Protein AF-0000000078345378 (afdb_homodimer)

Nearest PDB structures (foldseek):
  2on5-assembly4_E  TM=9.071E-01  e=6.900E-12  Necator americanus
  4oft-assembly1_B  TM=9.016E-01  e=2.283E-11  Necator americanus
  3w8s-assembly1_A-2  TM=8.399E-01  e=2.522E-11  Necator americanus
  2ws2-assembly1_B  TM=8.113E-01  e=2.066E-11  Haemonchus contortus
  5b7c-assembly1_A-2  TM=8.376E-01  e=6.835E-11  Octopus vulgaris

Foldseek 3Di:
DPPDQWEKEKEEALDCALRPLLVLLCLLLVHDYHYHHDDPVCLVVCQVVAPNSDDIWMDTNNHDIGDDSLVSNQVSQVSSVQADPPDVVLNVLLVVLVVLLVVLRVQLVVLVPVPDPVVSLVSVLCCLPPVVVVSLVVQLVSQVVAPPPQESHYDDHHSSLSSLLSSLCCLLVCVGHNGDNCSNVVSPNSVSSNVVSCPSPSNVVVCVVSPD/DPPDQWEKEKEEALDCALRPLLVLLCLLLVHDYHYHHDDPVCLVVCQVVAPNSDDIWMDTNNHDIGDDSLVSNQVSQVSSVQADPPDVVLNVLLVVLLVLLVVLRVQLVVLVPVPDPVVSLVSVLCCLPPVVVVSLVVQLVSQVVAPPPQESHYDDHHSSLSSLLSSLCCLLVCVGHNGDNCSNVVSPNSVSSNVVSCPSPSNVVVCVVSPD

Secondary structure (DSSP, 8-state):
----PPPEEEEEESSSSTTHHHHHHHHHHT---EEEEEPGGGHHHHHTTSSSS-S-EEEETTTEEEESHHHHHHHHHHHTT-S-TT-HHHHHHHHHHHHHHHHHHHHHHTTTT---HHHHHHHHHHIIIIIHHHHHHHHHHHHHHHB-SSSSSBTS--HHHHHHHHHHHHHHHT-STTS-TTGGGG-HHHHHHHHHHHTSHHHHHHHHHT--/----PPPEEEEEESSSSTTHHHHHHHHHTT---EEEEEPGGGHHHHHTTSSSS-S-EEEETTTEEEESHHHHHHHHHHHTT-S-TT-HHHHHHHHHHHHHHHHHHHHHHTTTT---HHHHHHHHHHIIIIIHHHHHHHHHHHHHHHB-SSSSSBTS--HHHHHHHHHHHHHHHT-STTS-TTGGGG-HHHHHHHHHHHTSHHHHHHHHHT--

pLDDT: mean 94.31, std 8.01, range [31.19, 98.88]

InterPro domains:
  IPR004045 Glutathione S-transferase, N-terminal [PF02798] (9-76)
  IPR004045 Glutathione S-transferase, N-terminal [PS50404] (6-84)
  IPR004046 Glutathione S-transferase, C-terminal [PF14497] (103-208)
  IPR010987 Glutathione S-transferase, C-terminal-like [PS50405] (87-212)
  IPR036249 Thioredoxin-like superfamily [SSF52833] (6-77)
  IPR036282 Glutathione S-transferase, C-terminal domain superfamily [SSF47616] (87-209)
  IPR040079 Glutathione transferase family [SFLDS00019] (6-210)
  IPR050213 Glutathione S-transferase superfamily [PTHR11571] (6-209)

Structure (mmCIF, N/CA/C/O backbone):
data_AF-0000000078345378-model_v1
#
loop_
_entity.id
_entity.type
_entity.pdbx_description
1 polymer 'Glutathione S-transferase'
#
loop_
_atom_site.group_PDB
_atom_site.id
_atom_site.type_symbol
_atom_site.label_atom_id
_atom_site.label_alt_id
_atom_site.label_comp_id
_atom_site.label_asym_id
_atom_site.label_entity_id
_atom_site.label_seq_id
_atom_site.pdbx_PDB_ins_code
_atom_site.Cartn_x
_atom_site.Cartn_y
_atom_site.Cartn_z
_atom_site.occupancy
_atom_site.B_iso_or_equiv
_atom_site.auth_seq_id
_atom_site.auth_comp_id
_atom_site.auth_asym_id
_atom_site.auth_atom_id
_atom_site.pdbx_PDB_model_num
ATOM 1 N N . MET A 1 1 ? -31.672 -3.627 -12.039 1 31.92 1 MET A N 1
ATOM 2 C CA . MET A 1 1 ? -30.734 -3.971 -13.102 1 31.92 1 MET A CA 1
ATOM 3 C C . MET A 1 1 ? -29.391 -4.41 -12.531 1 31.92 1 MET A C 1
ATOM 5 O O . MET A 1 1 ? -28.906 -3.828 -11.562 1 31.92 1 MET A O 1
ATOM 9 N N . SER A 1 2 ? -28.922 -5.602 -12.422 1 40.28 2 SER A N 1
ATOM 10 C CA . SER A 1 2 ? -27.719 -6.164 -11.828 1 40.28 2 SER A CA 1
ATOM 11 C C . SER A 1 2 ? -26.516 -5.266 -12.062 1 40.28 2 SER A C 1
ATOM 13 O O . SER A 1 2 ? -26.234 -4.879 -13.203 1 40.28 2 SER A O 1
ATOM 15 N N . PRO A 1 3 ? -26.062 -4.469 -11.148 1 55.84 3 PRO A N 1
ATOM 16 C CA . PRO A 1 3 ? -25.125 -3.418 -11.57 1 55.84 3 PRO A CA 1
ATOM 17 C C . PRO A 1 3 ? -24.125 -3.904 -12.609 1 55.84 3 PRO A C 1
ATOM 19 O O . PRO A 1 3 ? -23.609 -5.023 -12.5 1 55.84 3 PRO A O 1
ATOM 22 N N . THR A 1 4 ? -24.281 -3.639 -13.961 1 76.19 4 THR A N 1
ATOM 23 C CA . THR A 1 4 ? -23.469 -4.02 -15.117 1 76.19 4 THR A CA 1
ATOM 24 C C . THR A 1 4 ? -21.984 -3.883 -14.812 1 76.19 4 THR A C 1
ATOM 26 O O . THR A 1 4 ? -21.562 -2.914 -14.18 1 76.19 4 THR A O 1
ATOM 29 N N . LEU A 1 5 ? -21.234 -5.035 -14.859 1 89.44 5 LEU A N 1
ATOM 30 C CA . LEU A 1 5 ? -19.781 -5.059 -14.695 1 89.44 5 LEU A CA 1
ATOM 31 C C . LEU A 1 5 ? -19.125 -3.998 -15.578 1 89.44 5 LEU A C 1
ATOM 33 O O . LEU A 1 5 ? -19.547 -3.783 -16.719 1 89.44 5 LEU A O 1
ATOM 37 N N . PRO A 1 6 ? -18.234 -3.273 -15.031 1 96 6 PRO A N 1
ATOM 38 C CA . PRO A 1 6 ? -17.516 -2.275 -15.828 1 96 6 PRO A CA 1
ATOM 39 C C . PRO A 1 6 ? -16.656 -2.904 -16.922 1 96 6 PRO A C 1
ATOM 41 O O . PRO A 1 6 ? -16.281 -4.078 -16.812 1 96 6 PRO A O 1
ATOM 44 N N . THR A 1 7 ? -16.438 -2.162 -17.969 1 97.69 7 THR A N 1
ATOM 45 C CA . THR A 1 7 ? -15.406 -2.553 -18.922 1 97.69 7 THR A CA 1
ATOM 46 C C . THR A 1 7 ? -14.016 -2.236 -18.391 1 97.69 7 THR A C 1
ATOM 48 O O . THR A 1 7 ? -13.766 -1.132 -17.891 1 97.69 7 THR A O 1
ATOM 51 N N . LEU A 1 8 ? -13.141 -3.24 -18.516 1 98.62 8 LEU A N 1
ATOM 52 C CA . LEU A 1 8 ? -11.82 -3.1 -17.906 1 98.62 8 LEU A CA 1
ATOM 53 C C . LEU A 1 8 ? -10.727 -3.316 -18.953 1 98.62 8 LEU A C 1
ATOM 55 O O . LEU A 1 8 ? -10.828 -4.211 -19.797 1 98.62 8 LEU A O 1
ATOM 59 N N . LYS A 1 9 ? -9.703 -2.459 -18.875 1 98.69 9 LYS A N 1
ATOM 60 C CA . LYS A 1 9 ? -8.461 -2.637 -19.641 1 98.69 9 LYS A CA 1
ATOM 61 C C . LYS A 1 9 ? -7.242 -2.471 -18.734 1 98.69 9 LYS A C 1
ATOM 63 O O . LYS A 1 9 ? -7.02 -1.396 -18.172 1 98.69 9 LYS A O 1
ATOM 68 N N . LEU A 1 10 ? -6.516 -3.553 -18.547 1 98.56 10 LEU A N 1
ATOM 69 C CA . LEU A 1 10 ? -5.285 -3.52 -17.766 1 98.56 10 LEU A CA 1
ATOM 70 C C . LEU A 1 10 ? -4.07 -3.35 -18.672 1 98.56 10 LEU A C 1
ATOM 72 O O . LEU A 1 10 ? -3.828 -4.176 -19.562 1 98.56 10 LEU A O 1
ATOM 76 N N . THR A 1 11 ? -3.352 -2.262 -18.484 1 98.12 11 THR A N 1
ATOM 77 C CA . THR A 1 11 ? -2.158 -1.958 -19.266 1 98.12 11 THR A CA 1
ATOM 78 C C . THR A 1 11 ? -0.895 -2.219 -18.453 1 98.12 11 THR A C 1
ATOM 80 O O . THR A 1 11 ? -0.689 -1.604 -17.406 1 98.12 11 THR A O 1
ATOM 83 N N . TYR A 1 12 ? -0.095 -3.121 -18.938 1 96.94 12 TYR A N 1
ATOM 84 C CA . TYR A 1 12 ? 1.149 -3.492 -18.281 1 96.94 12 TYR A CA 1
ATOM 85 C C . TYR A 1 12 ? 2.104 -4.172 -19.25 1 96.94 12 TYR A C 1
ATOM 87 O O . TYR A 1 12 ? 1.752 -4.418 -20.406 1 96.94 12 TYR A O 1
ATOM 95 N N . PHE A 1 13 ? 3.361 -4.387 -18.766 1 93.75 13 PHE A N 1
ATOM 96 C CA . PHE A 1 13 ? 4.344 -5.098 -19.578 1 93.75 13 PHE A CA 1
ATOM 97 C C . PHE A 1 13 ? 3.971 -6.57 -19.703 1 93.75 13 PHE A C 1
ATOM 99 O O . PHE A 1 13 ? 3.135 -7.074 -18.953 1 93.75 13 PHE A O 1
ATOM 106 N N . ASN A 1 14 ? 4.625 -7.191 -20.656 1 91.75 14 ASN A N 1
ATOM 107 C CA . ASN A 1 14 ? 4.438 -8.625 -20.844 1 91.75 14 ASN A CA 1
ATOM 108 C C . ASN A 1 14 ? 5.305 -9.43 -19.875 1 91.75 14 ASN A C 1
ATOM 110 O O . ASN A 1 14 ? 6.113 -10.258 -20.312 1 91.75 14 ASN A O 1
ATOM 114 N N . VAL A 1 15 ? 5.125 -9.195 -18.594 1 87.75 15 VAL A N 1
ATOM 115 C CA . VAL A 1 15 ? 5.812 -9.898 -17.5 1 87.75 15 VAL A CA 1
ATOM 116 C C . VAL A 1 15 ? 4.832 -10.188 -16.375 1 87.75 15 VAL A C 1
ATOM 118 O O . VAL A 1 15 ? 3.748 -9.609 -16.312 1 87.75 15 VAL A O 1
ATOM 121 N N . SER A 1 16 ? 5.16 -11.086 -15.523 1 89.44 16 SER A N 1
ATOM 122 C CA . SER A 1 16 ? 4.273 -11.516 -14.445 1 89.44 16 SER A CA 1
ATOM 123 C C . SER A 1 16 ? 4.676 -10.891 -13.117 1 89.44 16 SER A C 1
ATOM 125 O O . SER A 1 16 ? 4.785 -11.586 -12.109 1 89.44 16 SER A O 1
ATOM 127 N N . MET A 1 17 ? 4.891 -9.656 -13.086 1 91.25 17 MET A N 1
ATOM 128 C CA . MET A 1 17 ? 5.352 -8.953 -11.891 1 91.25 17 MET A CA 1
ATOM 129 C C . MET A 1 17 ? 4.223 -8.148 -11.266 1 91.25 17 MET A C 1
ATOM 131 O O . MET A 1 17 ? 3.205 -8.711 -10.852 1 91.25 17 MET A O 1
ATOM 135 N N . ARG A 1 18 ? 4.242 -6.82 -11.344 1 93.25 18 ARG A N 1
ATOM 136 C CA . ARG A 1 18 ? 3.35 -5.953 -10.578 1 93.25 18 ARG A CA 1
ATOM 137 C C . ARG A 1 18 ? 1.927 -6.012 -11.125 1 93.25 18 ARG A C 1
ATOM 139 O O . ARG A 1 18 ? 0.964 -5.789 -10.391 1 93.25 18 ARG A O 1
ATOM 146 N N . GLY A 1 19 ? 1.76 -6.332 -12.375 1 96.31 19 GLY A N 1
ATOM 147 C CA . GLY A 1 19 ? 0.439 -6.359 -12.984 1 96.31 19 GLY A CA 1
ATOM 148 C C . GLY A 1 19 ? -0.246 -7.707 -12.859 1 96.31 1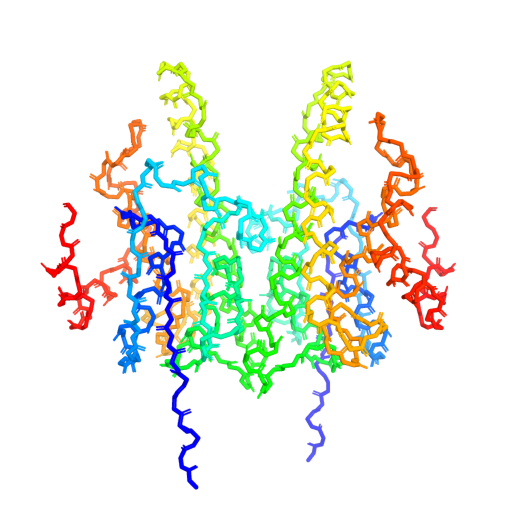9 GLY A C 1
ATOM 149 O O . GLY A 1 19 ? -1.457 -7.812 -13.07 1 96.31 19 GLY A O 1
ATOM 150 N N . GLU A 1 20 ? 0.504 -8.719 -12.5 1 96.75 20 GLU A N 1
ATOM 151 C CA . GLU A 1 20 ? 0.02 -10.094 -12.57 1 96.75 20 GLU A CA 1
ATOM 152 C C . GLU A 1 20 ? -1.039 -10.367 -11.508 1 96.75 20 GLU A C 1
ATOM 154 O O . GLU A 1 20 ? -2.016 -11.078 -11.758 1 96.75 20 GLU A O 1
ATOM 159 N N . PRO A 1 21 ? -0.882 -9.875 -10.273 1 98.44 21 PRO A N 1
ATOM 160 C CA . PRO A 1 21 ? -1.915 -10.148 -9.273 1 98.44 21 PRO A CA 1
ATOM 161 C C . PRO A 1 21 ? -3.303 -9.688 -9.711 1 98.44 21 PRO A C 1
ATOM 163 O O . PRO A 1 21 ? -4.289 -10.391 -9.5 1 98.44 21 PRO A O 1
ATOM 166 N N . ALA A 1 22 ? -3.369 -8.539 -10.328 1 98.62 22 ALA A N 1
ATOM 167 C CA . ALA A 1 22 ? -4.66 -8.039 -10.797 1 98.62 22 ALA A CA 1
ATOM 168 C C . ALA A 1 22 ? -5.199 -8.906 -11.93 1 98.62 22 ALA A C 1
ATOM 170 O O . ALA A 1 22 ? -6.398 -9.195 -11.984 1 98.62 22 ALA A O 1
ATOM 171 N N . ARG A 1 23 ? -4.32 -9.352 -12.859 1 98.44 23 ARG A N 1
ATOM 172 C CA . ARG A 1 23 ? -4.727 -10.258 -13.922 1 98.44 23 ARG A CA 1
ATOM 173 C C . ARG A 1 23 ? -5.359 -11.523 -13.352 1 98.44 23 ARG A C 1
ATOM 175 O O . ARG A 1 23 ? -6.426 -11.945 -13.797 1 98.44 23 ARG A O 1
ATOM 182 N N . LEU A 1 24 ? -4.707 -12.055 -12.367 1 98.62 24 LEU A N 1
ATOM 183 C CA . LEU A 1 24 ? -5.156 -13.312 -11.781 1 98.62 24 LEU A CA 1
ATOM 184 C C . LEU A 1 24 ? -6.445 -13.117 -10.992 1 98.62 24 LEU A C 1
ATOM 186 O O . LEU A 1 24 ? -7.332 -13.969 -11.023 1 98.62 24 LEU A O 1
ATOM 190 N N . ALA A 1 25 ? -6.562 -12 -10.211 1 98.75 25 ALA A N 1
ATOM 191 C CA . ALA A 1 25 ? -7.793 -11.727 -9.469 1 98.75 25 ALA A CA 1
ATOM 192 C C . ALA A 1 25 ? -8.992 -11.656 -10.406 1 98.75 25 ALA A C 1
ATOM 194 O O . ALA A 1 25 ? -10.023 -12.281 -10.148 1 98.75 25 ALA A O 1
ATOM 195 N N . LEU A 1 26 ? -8.852 -10.898 -11.508 1 98.56 26 LEU A N 1
ATOM 196 C CA . LEU A 1 26 ? -9.938 -10.766 -12.477 1 98.56 26 LEU A CA 1
ATOM 197 C C . LEU A 1 26 ? -10.258 -12.109 -13.117 1 98.56 26 LEU A C 1
ATOM 199 O O . LEU A 1 26 ? -11.43 -12.445 -13.305 1 98.56 26 LEU A O 1
ATOM 203 N N . THR A 1 27 ? -9.211 -12.859 -13.414 1 98.44 27 THR A N 1
ATOM 204 C CA . T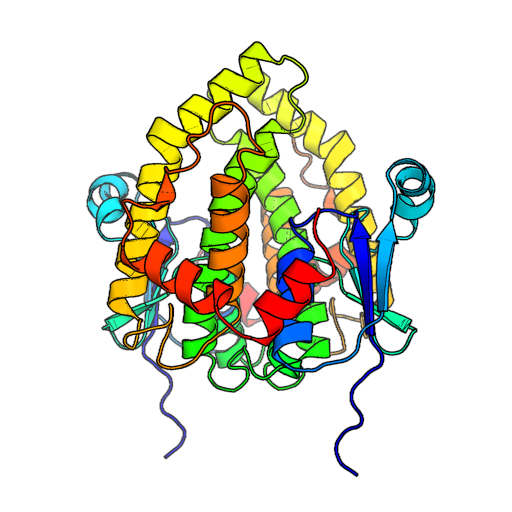HR A 1 27 ? -9.367 -14.172 -14.031 1 98.44 27 THR A CA 1
ATOM 205 C C . THR A 1 27 ? -10.102 -15.133 -13.086 1 98.44 27 THR A C 1
ATOM 207 O O . THR A 1 27 ? -11.062 -15.781 -13.484 1 98.44 27 THR A O 1
ATOM 210 N N . ILE A 1 28 ? -9.711 -15.219 -11.867 1 98.44 28 ILE A N 1
ATOM 211 C CA . ILE A 1 28 ? -10.297 -16.094 -10.867 1 98.44 28 ILE A CA 1
ATOM 212 C C . ILE A 1 28 ? -11.766 -15.727 -10.641 1 98.44 28 ILE A C 1
ATOM 214 O O . ILE A 1 28 ? -12.617 -16.594 -10.492 1 98.44 28 ILE A O 1
ATOM 218 N N . GLY A 1 29 ? -12.039 -14.438 -10.609 1 97.56 29 GLY A N 1
ATOM 219 C CA . GLY A 1 29 ? -13.391 -13.938 -10.383 1 97.56 29 GLY A CA 1
ATOM 220 C C . GLY A 1 29 ? -14.273 -14.031 -11.617 1 97.56 29 GLY A C 1
ATOM 221 O O . GLY A 1 29 ? -15.477 -13.781 -11.539 1 97.56 29 GLY A O 1
ATOM 222 N N . GLY A 1 30 ? -13.672 -14.398 -12.75 1 97.25 30 GLY A N 1
ATOM 223 C CA . GLY A 1 30 ? -14.43 -14.461 -13.992 1 97.25 30 GLY A CA 1
ATOM 224 C C . GLY A 1 30 ? -14.812 -13.094 -14.531 1 97.25 30 GLY A C 1
ATOM 225 O O . GLY A 1 30 ? -15.875 -12.938 -15.125 1 97.25 30 GLY A O 1
ATOM 226 N N . ILE A 1 31 ? -14.039 -12.094 -14.273 1 97.81 31 ILE A N 1
ATOM 227 C CA . ILE A 1 31 ? -14.289 -10.727 -14.727 1 97.81 31 ILE A CA 1
ATOM 228 C C . ILE A 1 31 ? -13.547 -10.469 -16.031 1 97.81 31 ILE A C 1
ATOM 230 O O . ILE A 1 31 ? -12.312 -10.477 -16.062 1 97.81 31 ILE A O 1
ATOM 234 N N . PRO A 1 32 ? -14.273 -10.242 -17.094 1 97.5 32 PRO A N 1
ATOM 235 C CA . PRO A 1 32 ? -13.602 -9.961 -18.359 1 97.5 32 PRO A CA 1
ATOM 236 C C . PRO A 1 32 ? -12.781 -8.672 -18.328 1 97.5 32 PRO A C 1
ATOM 238 O O . PRO A 1 32 ? -13.195 -7.691 -17.703 1 97.5 32 PRO A O 1
ATOM 241 N N . PHE A 1 33 ? -11.648 -8.711 -19 1 98.25 33 PHE A N 1
ATOM 242 C CA . PHE A 1 33 ? -10.82 -7.516 -19.141 1 98.25 33 PHE A CA 1
ATOM 243 C C . PHE A 1 33 ? -9.93 -7.613 -20.375 1 98.25 33 PHE A C 1
ATOM 245 O O . PHE A 1 33 ? -9.602 -8.711 -20.828 1 98.25 33 PHE A O 1
ATOM 252 N N . GLU A 1 34 ? -9.609 -6.477 -20.922 1 98.38 34 GLU A N 1
ATOM 253 C CA . GLU A 1 34 ? -8.578 -6.395 -21.938 1 98.38 34 GLU A CA 1
ATOM 254 C C . GLU A 1 34 ? -7.184 -6.34 -21.328 1 98.38 34 GLU A C 1
ATOM 256 O O . GLU A 1 34 ? -6.891 -5.457 -20.516 1 98.38 34 GLU A O 1
ATOM 261 N N . ASP A 1 35 ? -6.379 -7.297 -21.672 1 97.56 35 ASP A N 1
ATOM 262 C CA . ASP A 1 35 ? -5 -7.363 -21.203 1 97.56 35 ASP A CA 1
ATOM 263 C C . ASP A 1 35 ? -4.051 -6.707 -22.219 1 97.56 35 ASP A C 1
ATOM 265 O O . ASP A 1 35 ? -3.48 -7.387 -23.062 1 97.56 35 ASP A O 1
ATOM 269 N N . GLU A 1 36 ? -3.809 -5.438 -22.047 1 97.19 36 GLU A N 1
ATOM 270 C CA . GLU A 1 36 ? -2.922 -4.719 -22.953 1 97.19 36 GLU A CA 1
ATOM 271 C C . GLU A 1 36 ? -1.465 -4.84 -22.516 1 97.19 36 GLU A C 1
ATOM 273 O O . GLU A 1 36 ? -1.063 -4.258 -21.516 1 97.19 36 GLU A O 1
ATOM 278 N N . ARG A 1 37 ? -0.705 -5.504 -23.25 1 95.44 37 ARG A N 1
ATOM 279 C CA . ARG A 1 37 ? 0.702 -5.734 -22.938 1 95.44 37 ARG A CA 1
ATOM 280 C C . ARG A 1 37 ? 1.602 -4.824 -23.781 1 95.44 37 ARG A C 1
ATOM 282 O O . ARG A 1 37 ? 1.575 -4.879 -25.016 1 95.44 37 ARG A O 1
ATOM 289 N N . ILE A 1 38 ? 2.275 -4.027 -23.062 1 94.31 38 ILE A N 1
ATOM 290 C CA . ILE A 1 38 ? 3.164 -3.031 -23.656 1 94.31 38 ILE A CA 1
ATOM 291 C C . ILE A 1 38 ? 4.566 -3.613 -23.797 1 94.31 38 ILE A C 1
ATOM 293 O O . ILE A 1 38 ? 5.051 -4.312 -22.906 1 94.31 38 ILE A O 1
ATOM 297 N N . ASN A 1 39 ? 5.219 -3.301 -24.938 1 90.62 39 ASN A N 1
ATOM 298 C CA . ASN A 1 39 ? 6.621 -3.674 -25.109 1 90.62 39 ASN A CA 1
ATOM 299 C C . ASN A 1 39 ? 7.559 -2.535 -24.719 1 90.62 39 ASN A C 1
ATOM 301 O O . ASN A 1 39 ? 7.129 -1.384 -24.609 1 90.62 39 ASN A O 1
ATOM 305 N N . GLY A 1 40 ? 8.75 -2.873 -24.453 1 88.25 40 GLY A N 1
ATOM 306 C CA . GLY A 1 40 ? 9.75 -1.915 -24.016 1 88.25 40 GLY A CA 1
ATOM 307 C C . GLY A 1 40 ? 9.914 -0.745 -24.969 1 88.25 40 GLY A C 1
ATOM 308 O O . GLY A 1 40 ? 10.109 0.393 -24.531 1 88.25 40 GLY A O 1
ATOM 309 N N . GLU A 1 41 ? 9.703 -0.946 -26.188 1 90.69 41 GLU A N 1
ATOM 310 C CA . GLU A 1 41 ? 9.914 0.074 -27.219 1 90.69 41 GLU A CA 1
ATOM 311 C C . GLU A 1 41 ? 8.828 1.145 -27.156 1 90.69 41 GLU A C 1
ATOM 313 O O . GLU A 1 41 ? 9.086 2.309 -27.469 1 90.69 41 GLU A O 1
ATOM 318 N N . SER A 1 42 ? 7.68 0.787 -26.734 1 92.5 42 SER A N 1
ATOM 319 C CA . SER A 1 42 ? 6.551 1.707 -26.719 1 92.5 42 SER A CA 1
ATOM 320 C C . SER A 1 42 ? 6.488 2.48 -25.406 1 92.5 42 SER A C 1
ATOM 322 O O . SER A 1 42 ? 5.777 3.482 -25.297 1 92.5 42 SER A O 1
ATOM 324 N N . TRP A 1 43 ? 7.254 2.098 -24.469 1 93 43 TRP A N 1
ATOM 325 C CA . TRP A 1 43 ? 7.145 2.604 -23.109 1 93 43 TRP A CA 1
ATOM 326 C C . TRP A 1 43 ? 7.508 4.082 -23.047 1 93 43 TRP A C 1
ATOM 328 O O . TRP A 1 43 ? 6.77 4.887 -22.469 1 93 43 TRP A O 1
ATOM 338 N N . PRO A 1 44 ? 8.578 4.543 -23.719 1 92.19 44 PRO A N 1
ATOM 339 C CA . PRO A 1 44 ? 8.938 5.957 -23.609 1 92.19 44 PRO A CA 1
ATOM 340 C C . PRO A 1 44 ? 7.824 6.891 -24.078 1 92.19 44 PRO A C 1
ATOM 342 O O . PRO A 1 44 ? 7.578 7.926 -23.453 1 92.19 44 PRO A O 1
ATOM 345 N N . ALA A 1 45 ? 7.098 6.523 -25.094 1 93.5 45 ALA A N 1
ATOM 346 C CA . ALA A 1 45 ? 6.012 7.344 -25.625 1 93.5 45 ALA A CA 1
ATOM 347 C C . ALA A 1 45 ? 4.789 7.293 -24.719 1 93.5 45 ALA A C 1
ATOM 349 O O . ALA A 1 45 ? 4.059 8.273 -24.594 1 93.5 45 ALA A O 1
ATOM 350 N N . LEU A 1 46 ? 4.645 6.172 -24.047 1 94.56 46 LEU A N 1
ATOM 351 C CA . LEU A 1 46 ? 3.461 5.949 -23.219 1 94.56 46 LEU A CA 1
ATOM 352 C C . LEU A 1 46 ? 3.643 6.559 -21.828 1 94.56 46 LEU A C 1
ATOM 354 O O . LEU A 1 46 ? 2.664 6.926 -21.172 1 94.56 46 LEU A O 1
ATOM 358 N N . LYS A 1 47 ? 4.836 6.688 -21.406 1 94.31 47 LYS A N 1
ATOM 359 C CA . LYS A 1 47 ? 5.172 7.031 -20.031 1 94.31 47 LYS A CA 1
ATOM 360 C C . LYS A 1 47 ? 4.492 8.328 -19.609 1 94.31 47 LYS A C 1
ATOM 362 O O . LYS A 1 47 ? 3.895 8.406 -18.531 1 94.31 47 LYS A O 1
ATOM 367 N N . SER A 1 48 ? 4.508 9.344 -20.469 1 92.06 48 SER A N 1
ATOM 368 C CA . SER A 1 48 ? 4 10.664 -20.125 1 92.06 48 SER A CA 1
ATOM 369 C C . SER A 1 48 ? 2.477 10.68 -20.078 1 92.06 48 SER A C 1
ATOM 371 O O . SER A 1 48 ? 1.875 11.617 -19.547 1 92.06 48 SER A O 1
ATOM 373 N N . THR A 1 49 ? 1.867 9.617 -20.594 1 92.81 49 THR A N 1
ATOM 374 C CA . THR A 1 49 ? 0.41 9.578 -20.641 1 92.81 49 THR A CA 1
ATOM 375 C C . THR A 1 49 ? -0.145 8.812 -19.438 1 92.81 49 THR A C 1
ATOM 377 O O . THR A 1 49 ? -1.354 8.812 -19.203 1 92.81 49 THR A O 1
ATOM 380 N N . THR A 1 50 ? 0.727 8.148 -18.719 1 96.25 50 THR A N 1
ATOM 381 C CA . THR A 1 50 ? 0.288 7.367 -17.562 1 96.25 50 THR A CA 1
ATOM 382 C C . THR A 1 50 ? 0.028 8.273 -16.359 1 96.25 50 THR A C 1
ATOM 384 O O . THR A 1 50 ? 0.518 9.398 -16.312 1 96.25 50 THR A O 1
ATOM 387 N N . PRO A 1 51 ? -0.709 7.812 -15.438 1 96.69 51 PRO A N 1
ATOM 388 C CA . PRO A 1 51 ? -1.053 8.664 -14.297 1 96.69 51 PRO A CA 1
ATOM 389 C C . PRO A 1 51 ? 0.176 9.148 -13.531 1 96.69 51 PRO A C 1
ATOM 391 O O . PRO A 1 51 ? 0.268 10.328 -13.18 1 96.69 51 PRO A O 1
ATOM 394 N N . PHE A 1 52 ? 1.126 8.258 -13.273 1 97.38 52 PHE A N 1
ATOM 395 C CA . PHE A 1 52 ? 2.258 8.625 -12.43 1 97.38 52 PHE A CA 1
ATOM 396 C C . PHE A 1 52 ? 3.576 8.328 -13.133 1 97.38 52 PHE A C 1
ATOM 398 O O . PHE A 1 52 ? 4.625 8.234 -12.484 1 97.38 52 PHE A O 1
ATOM 405 N N . GLY A 1 53 ? 3.51 8.078 -14.469 1 94.88 53 GLY A N 1
ATOM 406 C CA . GLY A 1 53 ? 4.727 7.711 -15.18 1 94.88 53 GLY A CA 1
ATOM 407 C C . GLY A 1 53 ? 5.168 6.285 -14.914 1 94.88 53 GLY A C 1
ATOM 408 O O . GLY A 1 53 ? 6.359 5.977 -14.984 1 94.88 53 GLY A O 1
ATOM 409 N N . GLN A 1 54 ? 4.215 5.477 -14.523 1 94.5 54 GLN A N 1
ATOM 410 C CA . GLN A 1 54 ? 4.484 4.09 -14.164 1 94.5 54 GLN A CA 1
ATOM 411 C C . GLN A 1 54 ? 3.418 3.154 -14.727 1 94.5 54 GLN A C 1
ATOM 413 O O . GLN A 1 54 ? 2.344 3.604 -15.133 1 94.5 54 GLN A O 1
ATOM 418 N N . LEU A 1 55 ? 3.752 1.968 -14.852 1 95.81 55 LEU A N 1
ATOM 419 C CA . LEU A 1 55 ? 2.826 0.869 -15.109 1 95.81 55 LEU A CA 1
ATOM 420 C C . LEU A 1 55 ? 2.795 -0.099 -13.93 1 95.81 55 LEU A C 1
ATOM 422 O O . LEU A 1 55 ? 3.768 -0.204 -13.18 1 95.81 55 LEU A O 1
ATOM 426 N N . PRO A 1 56 ? 1.609 -0.702 -13.703 1 97.69 56 PRO A N 1
ATOM 427 C CA . PRO A 1 56 ? 0.368 -0.816 -14.469 1 97.69 56 PRO A CA 1
ATOM 428 C C . PRO A 1 56 ? -0.62 0.307 -14.164 1 97.69 56 PRO A C 1
ATOM 430 O O . PRO A 1 56 ? -0.474 1.009 -13.164 1 97.69 56 PRO A O 1
ATOM 433 N N . PHE A 1 57 ? -1.578 0.498 -15.047 1 98.25 57 PHE A N 1
ATOM 434 C CA . PHE A 1 57 ? -2.816 1.203 -14.742 1 98.25 57 PHE A CA 1
ATOM 435 C C . PHE A 1 57 ? -4.016 0.481 -15.352 1 98.25 57 PHE A C 1
ATOM 437 O O . PHE A 1 57 ? -3.859 -0.324 -16.266 1 98.25 57 PHE A O 1
ATOM 444 N N . LEU A 1 58 ? -5.137 0.668 -14.766 1 98.69 58 LEU A N 1
ATOM 445 C CA . LEU A 1 58 ? -6.41 0.072 -15.164 1 98.69 58 LEU A CA 1
ATOM 446 C C . LEU A 1 58 ? -7.375 1.138 -15.664 1 98.69 58 LEU A C 1
ATOM 448 O O . LEU A 1 58 ? -7.641 2.121 -14.969 1 98.69 58 LEU A O 1
ATOM 452 N N . THR A 1 59 ? -7.824 0.982 -16.891 1 98.44 59 THR A N 1
ATOM 453 C CA . THR A 1 59 ? -8.875 1.849 -17.406 1 98.44 59 THR A CA 1
ATOM 454 C C . THR A 1 59 ? -10.25 1.244 -17.172 1 98.44 59 THR A C 1
ATOM 456 O O . THR A 1 59 ? -10.523 0.112 -17.562 1 98.44 59 THR A O 1
ATOM 459 N N . VAL A 1 60 ? -11.086 1.988 -16.5 1 98.25 60 VAL A N 1
ATOM 460 C CA . VAL A 1 60 ? -12.43 1.553 -16.141 1 98.25 60 VAL A CA 1
ATOM 461 C C . VAL A 1 60 ? -13.461 2.316 -16.969 1 98.25 60 VAL A C 1
ATOM 463 O O . VAL A 1 60 ? -13.477 3.549 -16.969 1 98.25 60 VAL A O 1
ATOM 466 N N . ASN A 1 61 ? -14.273 1.615 -17.656 1 97.5 61 ASN A N 1
ATOM 467 C CA . ASN A 1 61 ? -15.328 2.16 -18.5 1 97.5 61 ASN A CA 1
ATOM 468 C C . ASN A 1 61 ? -14.773 3.156 -19.516 1 97.5 61 ASN A C 1
ATOM 470 O O . ASN A 1 61 ? -15.383 4.203 -19.75 1 97.5 61 ASN A O 1
ATOM 474 N N . GLY A 1 62 ? -13.57 2.912 -19.922 1 96.31 62 GLY A N 1
ATOM 475 C CA . GLY A 1 62 ? -12.969 3.623 -21.031 1 96.31 62 GLY A CA 1
ATOM 476 C C . GLY A 1 62 ? -12.414 4.98 -20.656 1 96.31 62 GLY A C 1
ATOM 477 O O . GLY A 1 62 ? -11.617 5.566 -21.391 1 96.31 62 GLY A O 1
ATOM 478 N N . THR A 1 63 ? -12.68 5.465 -19.453 1 95 63 THR A N 1
ATOM 479 C CA . THR A 1 63 ? -12.336 6.852 -19.172 1 95 63 THR A CA 1
ATOM 480 C C . THR A 1 63 ? -11.555 6.961 -17.875 1 95 63 THR A C 1
ATOM 482 O O . THR A 1 63 ? -10.57 7.699 -17.781 1 95 63 THR A O 1
ATOM 485 N N . THR A 1 64 ? -12.031 6.219 -16.875 1 96.75 64 THR A N 1
ATOM 486 C CA . THR A 1 64 ? -11.414 6.363 -15.562 1 96.75 64 THR A CA 1
ATOM 487 C C . THR A 1 64 ? -10.164 5.496 -15.453 1 96.75 64 THR A C 1
ATOM 489 O O . THR A 1 64 ? -10.234 4.277 -15.641 1 96.75 64 THR A O 1
ATOM 492 N N . ARG A 1 65 ? -9.039 6.109 -15.133 1 97.06 65 ARG A N 1
ATOM 493 C CA . ARG A 1 65 ? -7.789 5.375 -15.016 1 97.06 65 ARG A CA 1
ATOM 494 C C . ARG A 1 65 ? -7.34 5.289 -13.562 1 97.06 65 ARG A C 1
ATOM 496 O O . ARG A 1 65 ? -7.371 6.285 -12.836 1 97.06 65 ARG A O 1
ATOM 503 N N . VAL A 1 66 ? -7.004 4.098 -13.164 1 97.62 66 VAL A N 1
ATOM 504 C CA . VAL A 1 66 ? -6.504 3.805 -11.828 1 97.62 66 VAL A CA 1
ATOM 505 C C . VAL A 1 66 ? -5.086 3.246 -11.914 1 97.62 66 VAL A C 1
ATOM 507 O O . VAL A 1 66 ? -4.832 2.293 -12.656 1 97.62 66 VAL A O 1
ATOM 510 N N . ALA A 1 67 ? -4.203 3.879 -11.164 1 97.75 67 ALA A N 1
ATOM 511 C CA . ALA A 1 67 ? -2.822 3.406 -11.125 1 97.75 67 ALA A CA 1
ATOM 512 C C . ALA A 1 67 ? -2.486 2.801 -9.766 1 97.75 67 ALA A C 1
ATOM 514 O O . ALA A 1 67 ? -3.375 2.58 -8.938 1 97.75 67 ALA A O 1
ATOM 515 N N . GLN A 1 68 ? -1.199 2.453 -9.625 1 97.25 68 GLN A N 1
ATOM 516 C CA . GLN A 1 68 ? -0.669 1.8 -8.438 1 97.25 68 GLN A CA 1
ATOM 517 C C . GLN A 1 68 ? -1.215 0.382 -8.297 1 97.25 68 GLN A C 1
ATOM 519 O O . GLN A 1 68 ? -2.412 0.191 -8.07 1 97.25 68 GLN A O 1
ATOM 524 N N . SER A 1 69 ? -0.309 -0.545 -8.344 1 97.12 69 SER A N 1
ATOM 525 C CA . SER A 1 69 ? -0.68 -1.954 -8.414 1 97.12 69 SER A CA 1
ATOM 526 C C . SER A 1 69 ? -1.523 -2.369 -7.215 1 97.12 69 SER A C 1
ATOM 528 O O . SER A 1 69 ? -2.445 -3.176 -7.348 1 97.12 69 SER A O 1
ATOM 530 N N . GLY A 1 70 ? -1.229 -1.782 -6.043 1 95.62 70 GLY A N 1
ATOM 531 C CA . GLY A 1 70 ? -2.01 -2.109 -4.859 1 95.62 70 GLY A CA 1
ATOM 532 C C . GLY A 1 70 ? -3.465 -1.699 -4.973 1 95.62 70 GLY A C 1
ATOM 533 O O . GLY A 1 70 ? -4.359 -2.463 -4.602 1 95.62 70 GLY A O 1
ATOM 534 N N . GLY A 1 71 ? -3.703 -0.471 -5.441 1 96.19 71 GLY A N 1
ATOM 535 C CA . GLY A 1 71 ? -5.066 -0.007 -5.652 1 96.19 71 GLY A CA 1
ATOM 536 C C . GLY A 1 71 ? -5.801 -0.788 -6.727 1 96.19 71 GLY A C 1
ATOM 537 O O . GLY A 1 71 ? -6.969 -1.144 -6.551 1 96.19 71 GLY A O 1
ATOM 538 N N . ILE A 1 72 ? -5.105 -1.104 -7.797 1 98.44 72 ILE A N 1
ATOM 539 C CA . ILE A 1 72 ? -5.676 -1.882 -8.891 1 98.44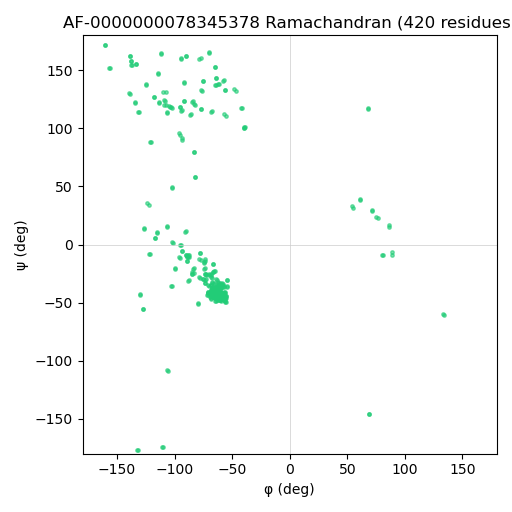 72 ILE A CA 1
ATOM 540 C C . ILE A 1 72 ? -6.09 -3.262 -8.383 1 98.44 72 ILE A C 1
ATOM 542 O O . ILE A 1 72 ? -7.188 -3.738 -8.68 1 98.44 72 ILE A O 1
ATOM 546 N N . LEU A 1 73 ? -5.203 -3.844 -7.602 1 98.44 73 LEU A N 1
ATOM 547 C CA . LEU A 1 73 ? -5.453 -5.188 -7.086 1 98.44 73 LEU A CA 1
ATOM 548 C C . LEU A 1 73 ? -6.676 -5.203 -6.176 1 98.44 73 LEU A C 1
ATOM 550 O O . LEU A 1 73 ? -7.5 -6.117 -6.258 1 98.44 73 LEU A O 1
ATOM 554 N N . ARG A 1 74 ? -6.809 -4.266 -5.34 1 97.31 74 ARG A N 1
ATOM 555 C CA . ARG A 1 74 ? -7.941 -4.207 -4.422 1 97.31 74 ARG A CA 1
ATOM 556 C C . ARG A 1 74 ? -9.25 -4.012 -5.184 1 97.31 74 ARG A C 1
ATOM 558 O O . ARG A 1 74 ? -10.266 -4.613 -4.84 1 97.31 74 ARG A O 1
ATOM 565 N N . TYR A 1 75 ? -9.25 -3.16 -6.199 1 98.44 75 TYR A N 1
ATOM 566 C CA . TYR A 1 75 ? -10.438 -2.955 -7.023 1 98.44 75 TYR A CA 1
ATOM 567 C C . TYR A 1 75 ? -10.828 -4.238 -7.746 1 98.44 75 TYR A C 1
ATOM 569 O O . TYR A 1 75 ? -11.992 -4.641 -7.73 1 98.44 75 TYR A O 1
ATOM 577 N N . ALA A 1 76 ? -9.836 -4.891 -8.375 1 98.56 76 ALA A N 1
ATOM 578 C CA . ALA A 1 76 ? -10.062 -6.172 -9.039 1 98.56 76 ALA A CA 1
ATOM 579 C C . ALA A 1 76 ? -10.602 -7.211 -8.055 1 98.56 76 ALA A C 1
ATOM 581 O O . ALA A 1 76 ? -11.523 -7.957 -8.375 1 98.56 76 ALA A O 1
ATOM 582 N N . GLY A 1 77 ? -9.969 -7.227 -6.895 1 98.38 77 GLY A N 1
ATOM 583 C CA . GLY A 1 77 ? -10.43 -8.133 -5.855 1 98.38 77 GLY A CA 1
ATOM 584 C C . GLY A 1 77 ? -11.867 -7.887 -5.434 1 98.38 77 GLY A C 1
ATOM 585 O O . GLY A 1 77 ? -12.617 -8.836 -5.188 1 98.38 77 GLY A O 1
ATOM 586 N N . ALA A 1 78 ? -12.203 -6.598 -5.277 1 97.62 78 ALA A N 1
ATOM 587 C CA . ALA A 1 78 ? -13.57 -6.246 -4.922 1 97.62 78 ALA A CA 1
ATOM 588 C C . ALA A 1 78 ? -14.555 -6.746 -5.973 1 97.62 78 ALA A C 1
ATOM 590 O O . ALA A 1 78 ? -15.594 -7.32 -5.637 1 97.62 78 ALA A O 1
ATOM 591 N N . LEU A 1 79 ? -14.289 -6.559 -7.242 1 97.38 79 LEU A N 1
ATOM 592 C CA . LEU A 1 79 ? -15.141 -7.016 -8.336 1 97.38 79 LEU A CA 1
ATOM 593 C C . LEU A 1 79 ? -15.25 -8.539 -8.336 1 97.38 79 LEU A C 1
ATOM 595 O O . LEU A 1 79 ? -16.297 -9.086 -8.664 1 97.38 79 LEU A O 1
ATOM 599 N N . ALA A 1 80 ? -14.172 -9.211 -7.918 1 97.69 80 ALA A N 1
ATOM 600 C CA . ALA A 1 80 ? -14.047 -10.656 -8.039 1 97.69 80 ALA A CA 1
ATOM 601 C C . ALA A 1 80 ? -14.492 -11.352 -6.754 1 97.69 80 ALA A C 1
ATOM 603 O O . ALA A 1 80 ? -14.422 -12.578 -6.652 1 97.69 80 ALA A O 1
ATOM 604 N N . ASN A 1 81 ? -14.891 -10.57 -5.762 1 97 81 ASN A N 1
ATOM 605 C CA . ASN A 1 81 ? -15.242 -11.094 -4.445 1 97 81 ASN A CA 1
ATOM 606 C C . ASN A 1 81 ? -14.055 -11.789 -3.785 1 97 81 ASN A C 1
ATOM 608 O O . ASN A 1 81 ? -14.211 -12.859 -3.199 1 97 81 ASN A O 1
ATOM 612 N N . LEU A 1 82 ? -12.875 -11.211 -3.963 1 98.44 82 LEU A N 1
ATOM 613 C CA . LEU A 1 82 ? -11.633 -11.695 -3.377 1 98.44 82 LEU A CA 1
ATOM 614 C C . LEU A 1 82 ? -11.07 -10.68 -2.385 1 98.44 82 LEU A C 1
ATOM 616 O O . LEU A 1 82 ? -9.906 -10.773 -1.991 1 98.44 82 LEU A O 1
ATOM 620 N N . TYR A 1 83 ? -11.805 -9.695 -2.035 1 97.94 83 TYR A N 1
ATOM 621 C CA . TYR A 1 83 ? -11.469 -8.672 -1.06 1 97.94 83 TYR A CA 1
ATOM 622 C C . TYR A 1 83 ? -12.672 -8.328 -0.193 1 97.94 83 TYR A C 1
ATOM 624 O O . TYR A 1 83 ? -13.766 -8.094 -0.707 1 97.94 83 TYR A O 1
ATOM 632 N N . PRO A 1 84 ? -12.5 -8.32 1.112 1 96.06 84 PRO A N 1
ATOM 633 C CA . PRO A 1 84 ? -13.641 -8.117 2.014 1 96.06 84 PRO A CA 1
ATOM 634 C C . PRO A 1 84 ? -13.984 -6.645 2.207 1 96.06 84 PRO A C 1
ATOM 636 O O . PRO A 1 84 ? -13.82 -6.105 3.303 1 96.06 84 PRO A O 1
ATOM 639 N N . CYS A 1 85 ? -14.656 -6.051 1.308 1 91.44 85 CYS A N 1
ATOM 640 C CA . CYS A 1 85 ? -14.961 -4.625 1.261 1 91.44 85 CYS A CA 1
ATOM 641 C C . CYS A 1 85 ? -15.836 -4.215 2.441 1 91.44 85 CYS A C 1
ATOM 643 O O . CYS A 1 85 ? -15.719 -3.094 2.941 1 91.44 85 CYS A O 1
ATOM 645 N N . THR A 1 86 ? -16.641 -5.094 2.939 1 91.38 86 THR A N 1
ATOM 646 C CA . THR A 1 86 ? -17.625 -4.711 3.945 1 91.38 86 THR A CA 1
ATOM 647 C C . THR A 1 86 ? -17.172 -5.137 5.34 1 91.38 86 THR A C 1
ATOM 649 O O . THR A 1 86 ? -17.938 -5.059 6.301 1 91.38 86 THR A O 1
ATOM 652 N N . ASP A 1 87 ? -16.062 -5.691 5.496 1 95.31 87 ASP A N 1
ATOM 653 C CA . ASP A 1 87 ? -15.422 -6.051 6.758 1 95.31 87 ASP A CA 1
ATOM 654 C C . ASP A 1 87 ? -14.062 -5.375 6.895 1 95.31 87 ASP A C 1
ATOM 656 O O . ASP A 1 87 ? -13.031 -5.98 6.598 1 95.31 87 ASP A O 1
ATOM 660 N N . PRO A 1 88 ? -14.078 -4.188 7.441 1 96.19 88 PRO A N 1
ATOM 661 C CA . PRO A 1 88 ? -12.859 -3.379 7.449 1 96.19 88 PRO A CA 1
ATOM 662 C C . PRO A 1 88 ? -11.711 -4.051 8.203 1 96.19 88 PRO A C 1
ATOM 664 O O . PRO A 1 88 ? -10.547 -3.916 7.809 1 96.19 88 PRO A O 1
ATOM 667 N N . LEU A 1 89 ? -12.008 -4.723 9.258 1 96.94 89 LEU A N 1
ATOM 668 C CA . LEU A 1 89 ? -10.938 -5.375 10 1 96.94 89 LEU A CA 1
ATOM 669 C C . LEU A 1 89 ? -10.336 -6.523 9.195 1 96.94 89 LEU A C 1
ATOM 671 O O . LEU A 1 89 ? -9.117 -6.66 9.109 1 96.94 89 LEU A O 1
ATOM 675 N N . LYS A 1 90 ? -11.195 -7.367 8.609 1 97.38 90 LYS A N 1
ATOM 676 C CA . LYS A 1 90 ? -10.688 -8.438 7.75 1 97.38 90 LYS A CA 1
ATOM 677 C C . LYS A 1 90 ? -9.914 -7.863 6.562 1 97.38 90 LYS A C 1
ATOM 679 O O . LYS A 1 90 ? -8.891 -8.422 6.156 1 97.38 90 LYS A O 1
ATOM 684 N N . ALA A 1 91 ? -10.398 -6.758 6.012 1 97.56 91 ALA A N 1
ATOM 685 C CA . ALA A 1 91 ? -9.703 -6.086 4.922 1 97.56 91 ALA A CA 1
ATOM 686 C C . ALA A 1 91 ? -8.305 -5.648 5.355 1 97.56 91 ALA A C 1
ATOM 688 O O . ALA A 1 91 ? -7.34 -5.777 4.594 1 97.56 91 ALA A O 1
ATOM 689 N N . ALA A 1 92 ? -8.211 -5.148 6.547 1 98 92 ALA A N 1
ATOM 690 C CA . ALA A 1 92 ? -6.922 -4.703 7.062 1 98 92 ALA A CA 1
ATOM 691 C C . ALA A 1 92 ? -5.957 -5.875 7.223 1 98 92 ALA A C 1
ATOM 693 O O . ALA A 1 92 ? -4.758 -5.742 6.973 1 98 92 ALA A O 1
ATOM 694 N N . LEU A 1 93 ? -6.477 -6.98 7.656 1 98.5 93 LEU A N 1
ATOM 695 C CA . LEU A 1 93 ? -5.656 -8.18 7.805 1 98.5 93 LEU A CA 1
ATOM 696 C C . LEU A 1 93 ? -5.195 -8.695 6.445 1 98.5 93 LEU A C 1
ATOM 698 O O . LEU A 1 93 ? -4.059 -9.141 6.297 1 98.5 93 LEU A O 1
ATOM 702 N N . VAL A 1 94 ? -6.039 -8.609 5.461 1 98.56 94 VAL A N 1
ATOM 703 C CA . VAL A 1 94 ? -5.676 -8.961 4.09 1 98.56 94 VAL A CA 1
ATOM 704 C C . VAL A 1 94 ? -4.605 -7.992 3.58 1 98.56 94 VAL A C 1
ATOM 706 O O . VAL A 1 94 ? -3.588 -8.422 3.031 1 98.56 94 VAL A O 1
ATOM 709 N N . ASP A 1 95 ? -4.785 -6.742 3.854 1 98 95 ASP A N 1
ATOM 710 C CA . ASP A 1 95 ? -3.891 -5.699 3.361 1 98 95 ASP A CA 1
ATOM 711 C C . ASP A 1 95 ? -2.504 -5.824 3.988 1 98 95 ASP A C 1
ATOM 713 O O . ASP A 1 95 ? -1.496 -5.547 3.334 1 98 95 ASP A O 1
ATOM 717 N N . GLN A 1 96 ? -2.449 -6.18 5.258 1 98.31 96 GLN A N 1
ATOM 718 C CA . GLN A 1 96 ? -1.132 -6.285 5.875 1 98.31 96 GLN A CA 1
ATOM 719 C C . GLN A 1 96 ? -0.278 -7.34 5.18 1 98.31 96 GLN A C 1
ATOM 721 O O . GLN A 1 96 ? 0.936 -7.172 5.043 1 98.31 96 GLN A O 1
ATOM 726 N N . VAL A 1 97 ? -0.939 -8.422 4.723 1 98.44 97 VAL A N 1
ATOM 727 C CA . VAL A 1 97 ? -0.227 -9.453 3.975 1 98.44 97 VAL A CA 1
ATOM 728 C C . VAL A 1 97 ? 0.195 -8.906 2.613 1 98.44 97 VAL A C 1
ATOM 730 O O . VAL A 1 97 ? 1.346 -9.07 2.201 1 98.44 97 VAL A O 1
ATOM 733 N N . VAL A 1 98 ? -0.723 -8.219 1.951 1 98.06 98 VAL A N 1
ATOM 734 C CA . VAL A 1 98 ? -0.461 -7.656 0.629 1 98.06 98 VAL A CA 1
ATOM 735 C C . VAL A 1 98 ? 0.709 -6.68 0.704 1 98.06 98 VAL A C 1
ATOM 737 O O . VAL A 1 98 ? 1.647 -6.762 -0.092 1 98.06 98 VAL A O 1
ATOM 740 N N . PHE A 1 99 ? 0.678 -5.793 1.658 1 97.31 99 PHE A N 1
ATOM 741 C CA . PHE A 1 99 ? 1.723 -4.785 1.808 1 97.31 99 PHE A CA 1
ATOM 742 C C . PHE A 1 99 ? 3.055 -5.438 2.16 1 97.31 99 PHE A C 1
ATOM 744 O O . PHE A 1 99 ? 4.105 -5.008 1.68 1 97.31 99 PHE A O 1
ATOM 751 N N . HIS A 1 100 ? 3.018 -6.414 3.014 1 98.06 100 HIS A N 1
ATOM 752 C CA . HIS A 1 100 ? 4.262 -7.074 3.391 1 98.06 100 HIS A CA 1
ATOM 753 C C . HIS A 1 100 ? 4.879 -7.809 2.205 1 98.06 100 HIS A C 1
ATOM 755 O O . HIS A 1 100 ? 6.098 -7.773 2.014 1 98.06 100 HIS A O 1
ATOM 761 N N . VAL A 1 101 ? 4.059 -8.484 1.447 1 97.75 101 VAL A N 1
ATOM 762 C CA . VAL A 1 101 ? 4.555 -9.164 0.256 1 97.75 101 VAL A CA 1
ATOM 763 C C . VAL A 1 101 ? 5.105 -8.133 -0.734 1 97.75 101 VAL A C 1
ATOM 765 O O . VAL A 1 101 ? 6.09 -8.398 -1.429 1 97.75 101 VAL A O 1
ATOM 768 N N . ASP A 1 102 ? 4.484 -7.012 -0.82 1 95.31 102 ASP A N 1
ATOM 769 C CA . ASP A 1 102 ? 5.02 -5.93 -1.644 1 95.31 102 ASP A CA 1
ATOM 770 C C . ASP A 1 102 ? 6.41 -5.516 -1.172 1 95.31 102 ASP A C 1
ATOM 772 O O . ASP A 1 102 ? 7.281 -5.211 -1.987 1 95.31 102 ASP A O 1
ATOM 776 N N . ASP A 1 103 ? 6.57 -5.434 0.145 1 94.81 103 ASP A N 1
ATOM 777 C CA . ASP A 1 103 ? 7.895 -5.141 0.686 1 94.81 103 ASP A CA 1
ATOM 778 C C . ASP A 1 103 ? 8.914 -6.191 0.243 1 94.81 103 ASP A C 1
ATOM 780 O O . ASP A 1 103 ? 10.055 -5.855 -0.089 1 94.81 103 ASP A O 1
ATOM 784 N N . ILE A 1 104 ? 8.508 -7.441 0.26 1 96.06 104 ILE A N 1
ATOM 785 C CA . ILE A 1 104 ? 9.367 -8.539 -0.186 1 96.06 104 ILE A CA 1
ATOM 786 C C . ILE A 1 104 ? 9.742 -8.336 -1.652 1 96.06 104 ILE A C 1
ATOM 788 O O . ILE A 1 104 ? 10.914 -8.406 -2.016 1 96.06 104 ILE A O 1
ATOM 792 N N . SER A 1 105 ? 8.797 -8 -2.469 1 94.56 105 SER A N 1
ATOM 793 C CA . SER A 1 105 ? 9 -7.801 -3.898 1 94.56 105 SER A CA 1
ATOM 794 C C . SER A 1 105 ? 9.883 -6.59 -4.168 1 94.56 105 SER A C 1
ATOM 796 O O . SER A 1 105 ? 10.781 -6.645 -5.012 1 94.56 105 SER A O 1
ATOM 798 N N . ASN A 1 106 ? 9.633 -5.551 -3.451 1 91.06 106 ASN A N 1
ATOM 799 C CA . ASN A 1 106 ? 10.391 -4.324 -3.648 1 91.06 106 ASN A CA 1
ATOM 800 C C . ASN A 1 106 ? 11.875 -4.531 -3.344 1 91.06 106 ASN A C 1
ATOM 802 O O . ASN A 1 106 ? 12.734 -3.918 -3.979 1 91.06 106 ASN A O 1
ATOM 806 N N . ALA A 1 107 ? 12.156 -5.352 -2.389 1 90.62 107 ALA A N 1
ATOM 807 C CA . ALA A 1 107 ? 13.539 -5.609 -2.004 1 90.62 107 ALA A CA 1
ATOM 808 C C . ALA A 1 107 ? 14.352 -6.145 -3.182 1 90.62 107 ALA A C 1
ATOM 810 O O . ALA A 1 107 ? 15.516 -5.793 -3.352 1 90.62 107 ALA A O 1
ATOM 811 N N . VAL A 1 108 ? 13.742 -6.965 -4.012 1 90.75 108 VAL A N 1
ATOM 812 C CA . VAL A 1 108 ? 14.477 -7.516 -5.145 1 90.75 108 VAL A CA 1
ATOM 813 C C . VAL A 1 108 ? 14.367 -6.57 -6.34 1 90.75 108 VAL A C 1
ATOM 815 O O . VAL A 1 108 ? 15.305 -6.457 -7.137 1 90.75 108 VAL A O 1
ATOM 818 N N . TYR A 1 109 ? 13.258 -5.844 -6.465 1 84.81 109 TYR A N 1
ATOM 819 C CA . TYR A 1 109 ? 13.086 -4.938 -7.594 1 84.81 109 TYR A CA 1
ATOM 820 C C . TYR A 1 109 ? 14.086 -3.789 -7.531 1 84.81 109 TYR A C 1
ATOM 822 O O . TYR A 1 109 ? 14.469 -3.234 -8.562 1 84.81 109 TYR A O 1
ATOM 830 N N . CYS A 1 110 ? 14.594 -3.449 -6.383 1 80.12 110 CYS A N 1
ATOM 831 C CA . CYS A 1 110 ? 15.594 -2.402 -6.207 1 80.12 110 CYS A CA 1
ATOM 832 C C . CYS A 1 110 ? 16.906 -2.791 -6.855 1 80.12 110 CYS A C 1
ATOM 834 O O . CYS A 1 110 ? 17.75 -1.932 -7.137 1 80.12 110 CYS A O 1
ATOM 836 N N . THR A 1 111 ? 17.125 -4.09 -7.176 1 84.69 111 THR A N 1
ATOM 837 C CA . THR A 1 111 ? 18.391 -4.562 -7.727 1 84.69 111 THR A CA 1
ATOM 838 C C . THR A 1 111 ? 18.375 -4.492 -9.25 1 84.69 111 THR A C 1
ATOM 840 O O . THR A 1 111 ? 19.422 -4.602 -9.898 1 84.69 111 THR A O 1
ATOM 843 N N . ILE A 1 112 ? 17.156 -4.207 -9.805 1 79.06 112 ILE A N 1
ATOM 844 C CA . ILE A 1 112 ? 17 -4.363 -11.242 1 79.06 112 ILE A CA 1
ATOM 845 C C . ILE A 1 112 ? 17.797 -3.285 -11.977 1 79.06 112 ILE A C 1
ATOM 847 O O . ILE A 1 112 ? 18.188 -3.475 -13.125 1 79.06 112 ILE A O 1
ATOM 851 N N . HIS A 1 113 ? 18.047 -2.117 -11.352 1 77 113 HIS A N 1
ATOM 852 C CA . HIS A 1 113 ? 18.703 -0.999 -12.016 1 77 113 HIS A CA 1
ATOM 853 C C . HIS A 1 113 ? 20.219 -1.096 -11.875 1 77 113 HIS A C 1
ATOM 855 O O . HIS A 1 113 ? 20.953 -0.31 -12.484 1 77 113 HIS A O 1
ATOM 861 N N . GLU A 1 114 ? 20.625 -2.018 -11.016 1 82.19 114 GLU A N 1
ATOM 862 C CA . GLU A 1 114 ? 22.062 -2.234 -10.891 1 82.19 114 GLU A CA 1
ATOM 863 C C . GLU A 1 114 ? 22.641 -2.857 -12.164 1 82.19 114 GLU A C 1
ATOM 865 O O . GLU A 1 114 ? 22.297 -3.992 -12.508 1 82.19 114 GLU A O 1
ATOM 870 N N . SER A 1 115 ? 23.5 -2.082 -12.844 1 86.38 115 SER A N 1
ATOM 871 C CA . SER A 1 115 ? 24.016 -2.5 -14.141 1 86.38 115 SER A CA 1
ATOM 872 C C . SER A 1 115 ? 25.203 -3.439 -13.992 1 86.38 115 SER A C 1
ATOM 874 O O . SER A 1 115 ? 25.531 -4.188 -14.922 1 86.38 115 SER A O 1
ATOM 876 N N . ASP A 1 116 ? 25.875 -3.326 -12.828 1 90.5 116 ASP A N 1
ATOM 877 C CA . ASP A 1 116 ? 26.984 -4.242 -12.562 1 90.5 116 ASP A CA 1
ATOM 878 C C . ASP A 1 116 ? 26.469 -5.617 -12.141 1 90.5 116 ASP A C 1
ATOM 880 O O . ASP A 1 116 ? 25.938 -5.773 -11.047 1 90.5 116 ASP A O 1
ATOM 884 N N . ALA A 1 117 ? 26.781 -6.559 -12.969 1 88.38 117 ALA A N 1
ATOM 885 C CA . ALA A 1 117 ? 26.234 -7.898 -12.773 1 88.38 117 ALA A CA 1
ATOM 886 C C . ALA A 1 117 ? 26.719 -8.5 -11.453 1 88.38 117 ALA A C 1
ATOM 888 O O . ALA A 1 117 ? 25.953 -9.164 -10.758 1 88.38 117 ALA A O 1
ATOM 889 N N . ALA A 1 118 ? 27.938 -8.297 -11.203 1 90.44 118 ALA A N 1
ATOM 890 C CA . ALA A 1 118 ? 28.516 -8.844 -9.977 1 90.44 118 ALA A CA 1
ATOM 891 C C . ALA A 1 118 ? 27.906 -8.188 -8.742 1 90.44 118 ALA A C 1
ATOM 893 O O . ALA A 1 118 ? 27.578 -8.859 -7.766 1 90.44 118 ALA A O 1
ATOM 894 N N . LYS A 1 119 ? 27.75 -6.91 -8.758 1 89.25 119 LYS A N 1
ATOM 895 C CA . LYS A 1 119 ? 27.125 -6.188 -7.656 1 89.25 119 LYS A CA 1
ATOM 896 C C . LYS A 1 119 ? 25.656 -6.586 -7.504 1 89.25 119 LYS A C 1
ATOM 898 O O . LYS A 1 119 ? 25.156 -6.723 -6.383 1 89.25 119 LYS A O 1
ATOM 903 N N . LYS A 1 120 ? 25.031 -6.793 -8.625 1 90.44 120 LYS A N 1
ATOM 904 C CA . LYS A 1 120 ? 23.625 -7.199 -8.641 1 90.44 120 LYS A CA 1
ATOM 905 C C . LYS A 1 120 ? 23.453 -8.578 -8.016 1 90.44 120 LYS A C 1
ATOM 907 O O . LYS A 1 120 ? 22.562 -8.781 -7.172 1 90.44 120 LYS A O 1
ATOM 912 N N . SER A 1 121 ? 24.281 -9.469 -8.383 1 90.25 121 SER A N 1
ATOM 913 C CA . SER A 1 121 ? 24.219 -10.828 -7.859 1 90.25 121 SER A CA 1
ATOM 914 C C . SER A 1 121 ? 24.5 -10.852 -6.363 1 90.25 121 SER A C 1
ATOM 916 O O . SER A 1 121 ? 23.844 -11.578 -5.613 1 90.25 121 SER A O 1
ATOM 918 N N . LEU A 1 122 ? 25.438 -10.102 -5.969 1 90.5 122 LEU A N 1
ATOM 919 C CA . LEU A 1 122 ? 25.797 -10.039 -4.555 1 90.5 122 LEU A CA 1
ATOM 920 C C . LEU A 1 122 ? 24.656 -9.453 -3.732 1 90.5 122 LEU A C 1
ATOM 922 O O . LEU A 1 122 ? 24.375 -9.922 -2.625 1 90.5 122 LEU A O 1
ATOM 926 N N . ALA A 1 123 ? 24.047 -8.469 -4.238 1 90.75 123 ALA A N 1
ATOM 927 C CA . ALA A 1 123 ? 22.906 -7.863 -3.561 1 90.75 123 ALA A CA 1
ATOM 928 C C . ALA A 1 123 ? 21.75 -8.859 -3.402 1 90.75 123 ALA A C 1
ATOM 930 O O . ALA A 1 123 ? 21.125 -8.93 -2.346 1 90.75 123 ALA A O 1
ATOM 931 N N . ARG A 1 124 ? 21.531 -9.594 -4.43 1 93.5 124 ARG A N 1
ATOM 932 C CA . ARG A 1 124 ? 20.453 -10.578 -4.41 1 93.5 124 ARG A CA 1
ATOM 933 C C . ARG A 1 124 ? 20.781 -11.734 -3.479 1 93.5 124 ARG A C 1
ATOM 935 O O . ARG A 1 124 ? 19.906 -12.266 -2.795 1 93.5 124 ARG A O 1
ATOM 942 N N . LYS A 1 125 ? 22.031 -12.086 -3.432 1 92.75 125 LYS A N 1
ATOM 943 C CA . LYS A 1 125 ? 22.469 -13.117 -2.49 1 92.75 125 LYS A CA 1
ATOM 944 C C . LYS A 1 125 ? 22.266 -12.656 -1.048 1 92.75 125 LYS A C 1
ATOM 946 O O . LYS A 1 125 ? 21.797 -13.43 -0.206 1 92.75 125 LYS A O 1
ATOM 951 N N . THR A 1 126 ? 22.609 -11.438 -0.832 1 91.75 126 THR A N 1
ATOM 952 C CA . THR A 1 126 ? 22.422 -10.867 0.496 1 91.75 126 THR A CA 1
ATOM 953 C C . THR A 1 126 ? 20.938 -10.828 0.86 1 91.75 126 THR A C 1
ATOM 955 O O . THR A 1 126 ? 20.562 -11.133 1.997 1 91.75 126 THR A O 1
ATOM 958 N N . LEU A 1 127 ? 20.156 -10.516 -0.074 1 93.44 127 LEU A N 1
ATOM 959 C CA . LEU A 1 127 ? 18.719 -10.5 0.12 1 93.44 127 LEU A CA 1
ATOM 960 C C . LEU A 1 127 ? 18.203 -11.891 0.488 1 93.44 127 LEU A C 1
ATOM 962 O O . LEU A 1 127 ? 17.453 -12.047 1.451 1 93.44 127 LEU A O 1
ATOM 966 N N . ALA A 1 128 ? 18.641 -12.859 -0.241 1 94.94 128 ALA A N 1
ATOM 967 C CA . ALA A 1 128 ? 18.172 -14.234 -0.078 1 94.94 128 ALA A CA 1
ATOM 968 C C . ALA A 1 128 ? 18.656 -14.82 1.247 1 94.94 128 ALA A C 1
ATOM 970 O O . ALA A 1 128 ? 17.969 -15.633 1.861 1 94.94 128 ALA A O 1
ATOM 971 N N . GLU A 1 129 ? 19.766 -14.352 1.75 1 94.44 129 GLU A N 1
ATOM 972 C CA . GLU A 1 129 ? 20.406 -14.984 2.9 1 94.44 129 GLU A CA 1
ATOM 973 C C . GLU A 1 129 ? 20.078 -14.242 4.191 1 94.44 129 GLU A C 1
ATOM 975 O O . GLU A 1 129 ? 20.188 -14.805 5.285 1 94.44 129 GLU A O 1
ATOM 980 N N . SER A 1 130 ? 19.688 -13.039 4.078 1 92.19 130 SER A N 1
ATOM 981 C CA . SER A 1 130 ? 19.547 -12.258 5.301 1 92.19 130 SER A CA 1
ATOM 982 C C . SER A 1 130 ? 18.172 -11.609 5.391 1 92.19 130 SER A C 1
ATOM 984 O O . SER A 1 130 ? 17.359 -11.977 6.242 1 92.19 130 SER A O 1
ATOM 986 N N . LYS A 1 131 ? 17.781 -10.875 4.449 1 92.88 131 LYS A N 1
ATOM 987 C CA . LYS A 1 131 ? 16.578 -10.062 4.555 1 92.88 131 LYS A CA 1
ATOM 988 C C . LYS A 1 131 ? 15.32 -10.906 4.32 1 92.88 131 LYS A C 1
ATOM 990 O O . LYS A 1 131 ? 14.383 -10.867 5.121 1 92.88 131 LYS A O 1
ATOM 995 N N . TRP A 1 132 ? 15.258 -11.664 3.264 1 96.56 132 TRP A N 1
ATOM 996 C CA . TRP A 1 132 ? 14.07 -12.422 2.881 1 96.56 132 TRP A CA 1
ATOM 997 C C . TRP A 1 132 ? 13.734 -13.477 3.926 1 96.56 132 TRP A C 1
ATOM 999 O O . TRP A 1 132 ? 12.562 -13.703 4.246 1 96.56 132 TRP A O 1
ATOM 1009 N N . PRO A 1 133 ? 14.75 -14.188 4.512 1 96.38 133 PRO A N 1
ATOM 1010 C CA . PRO A 1 133 ? 14.406 -15.164 5.547 1 96.38 133 PRO A CA 1
ATOM 1011 C C . PRO A 1 133 ? 13.625 -14.547 6.703 1 96.38 133 PRO A C 1
ATOM 1013 O O . PRO A 1 133 ? 12.656 -15.133 7.184 1 96.38 133 PRO A O 1
ATOM 1016 N N . GLN A 1 134 ? 14.016 -13.367 7.133 1 95.19 134 GLN A N 1
ATOM 1017 C CA . GLN A 1 134 ? 13.289 -12.688 8.195 1 95.19 134 GLN A CA 1
ATOM 1018 C C . GLN A 1 134 ? 11.883 -12.289 7.738 1 95.19 134 GLN A C 1
ATOM 1020 O O . GLN A 1 134 ? 10.922 -12.422 8.492 1 95.19 134 GLN A O 1
ATOM 1025 N N . MET A 1 135 ? 11.773 -11.836 6.555 1 97.19 135 MET A N 1
ATOM 1026 C CA . MET A 1 135 ? 10.5 -11.359 6.02 1 97.19 135 MET A CA 1
ATOM 1027 C C . MET A 1 135 ? 9.523 -12.523 5.82 1 97.19 135 MET A C 1
ATOM 1029 O O . MET A 1 135 ? 8.352 -12.414 6.168 1 97.19 135 MET A O 1
ATOM 1033 N N . PHE A 1 136 ? 10.008 -13.641 5.32 1 98 136 PHE A N 1
ATOM 1034 C CA . PHE A 1 136 ? 9.148 -14.797 5.098 1 98 136 PHE A CA 1
ATOM 1035 C C . PHE A 1 136 ? 8.797 -15.469 6.418 1 98 136 PHE A C 1
ATOM 1037 O O . PHE A 1 136 ? 7.691 -15.992 6.574 1 98 136 PHE A O 1
ATOM 1044 N N . ALA A 1 137 ? 9.727 -15.438 7.367 1 97.38 137 ALA A N 1
ATOM 1045 C CA . ALA A 1 137 ? 9.422 -15.992 8.68 1 97.38 137 ALA A CA 1
ATOM 1046 C C . ALA A 1 137 ? 8.297 -15.211 9.359 1 97.38 137 ALA A C 1
ATOM 1048 O O . ALA A 1 137 ? 7.414 -15.805 9.984 1 97.38 137 ALA A O 1
ATOM 1049 N N . SER A 1 138 ? 8.406 -13.93 9.281 1 97.69 138 SER A N 1
ATOM 1050 C CA . SER A 1 138 ? 7.348 -13.109 9.859 1 97.69 138 SER A CA 1
ATOM 1051 C C . SER A 1 138 ? 6.023 -13.328 9.133 1 97.69 138 SER A C 1
ATOM 1053 O O . SER A 1 138 ? 4.961 -13.328 9.75 1 97.69 138 SER A O 1
ATOM 1055 N N . LEU A 1 139 ? 6.074 -13.492 7.836 1 98.25 139 LEU A N 1
ATOM 1056 C CA . LEU A 1 139 ? 4.871 -13.789 7.062 1 98.25 139 LEU A CA 1
ATOM 1057 C C . LEU A 1 139 ? 4.238 -15.094 7.523 1 98.25 139 LEU A C 1
ATOM 1059 O O . LEU A 1 139 ? 3.016 -15.172 7.68 1 98.25 139 LEU A O 1
ATOM 1063 N N . GLU A 1 140 ? 5.055 -16.094 7.762 1 97.56 140 GLU A N 1
ATOM 1064 C CA . GLU A 1 140 ? 4.59 -17.375 8.289 1 97.56 140 GLU A CA 1
ATOM 1065 C C . GLU A 1 140 ? 3.84 -17.203 9.602 1 97.56 140 GLU A C 1
ATOM 1067 O O . GLU A 1 140 ? 2.771 -17.781 9.805 1 97.56 140 GLU A O 1
ATOM 1072 N N . ARG A 1 141 ? 4.418 -16.422 10.422 1 96.81 141 ARG A N 1
ATOM 1073 C CA . ARG A 1 141 ? 3.83 -16.203 11.742 1 96.81 141 ARG A CA 1
ATOM 1074 C C . ARG A 1 141 ? 2.488 -15.477 11.625 1 96.81 141 ARG A C 1
ATOM 1076 O O . ARG A 1 141 ? 1.525 -15.844 12.305 1 96.81 141 ARG A O 1
ATOM 1083 N N . VAL A 1 142 ? 2.424 -14.531 10.797 1 97.94 142 VAL A N 1
ATOM 1084 C CA . VAL A 1 142 ? 1.2 -13.758 10.633 1 97.94 142 VAL A CA 1
ATOM 1085 C C . VAL A 1 142 ? 0.11 -14.633 10.016 1 97.94 142 VAL A C 1
ATOM 1087 O O . VAL A 1 142 ? -1.046 -14.586 10.445 1 97.94 142 VAL A O 1
ATOM 1090 N N . ILE A 1 143 ? 0.477 -15.414 9.016 1 98.25 143 ILE A N 1
ATOM 1091 C CA . ILE A 1 143 ? -0.482 -16.328 8.406 1 98.25 143 ILE A CA 1
ATOM 1092 C C . ILE A 1 143 ? -1.014 -17.297 9.469 1 98.25 143 ILE A C 1
ATOM 1094 O O . ILE A 1 143 ? -2.221 -17.547 9.539 1 98.25 143 ILE A O 1
ATOM 1098 N N . THR A 1 144 ? -0.15 -17.828 10.289 1 97.12 144 THR A N 1
ATOM 1099 C CA . THR A 1 144 ? -0.54 -18.766 11.336 1 97.12 144 THR A CA 1
ATOM 1100 C C . THR A 1 144 ? -1.567 -18.141 12.273 1 97.12 144 THR A C 1
ATOM 1102 O O . THR A 1 144 ? -2.48 -18.828 12.742 1 97.12 144 THR A O 1
ATOM 1105 N N . GLN A 1 145 ? -1.473 -16.906 12.492 1 96.5 145 GLN A N 1
ATOM 1106 C CA . GLN A 1 145 ? -2.322 -16.203 13.445 1 96.5 145 GLN A CA 1
ATOM 1107 C C . GLN A 1 145 ? -3.703 -15.93 12.852 1 96.5 145 GLN A C 1
ATOM 1109 O O . GLN A 1 145 ? -4.695 -15.859 13.586 1 96.5 145 GLN A O 1
ATOM 1114 N N . HIS A 1 146 ? -3.799 -15.805 11.547 1 97.56 146 HIS A N 1
ATOM 1115 C CA . HIS A 1 146 ? -5.027 -15.242 11.008 1 97.56 146 HIS A CA 1
ATOM 1116 C C . HIS A 1 146 ? -5.691 -16.203 10.031 1 97.56 146 HIS A C 1
ATOM 1118 O O . HIS A 1 146 ? -6.836 -15.992 9.617 1 97.56 146 HIS A O 1
ATOM 1124 N N . SER A 1 147 ? -5.012 -17.266 9.703 1 96.94 147 SER A N 1
ATOM 1125 C CA . SER A 1 147 ? -5.52 -18.234 8.727 1 96.94 147 SER A CA 1
ATOM 1126 C C . SER A 1 147 ? -6.613 -19.109 9.336 1 96.94 147 SER A C 1
ATOM 1128 O O . SER A 1 147 ? -6.527 -19.5 10.5 1 96.94 147 SER A O 1
ATOM 1130 N N . GLY A 1 148 ? -7.594 -19.375 8.547 1 92.62 148 GLY A N 1
ATOM 1131 C CA . GLY A 1 148 ? -8.586 -20.375 8.906 1 92.62 148 GLY A CA 1
ATOM 1132 C C . GLY A 1 148 ? -8.234 -21.766 8.422 1 92.62 148 GLY A C 1
ATOM 1133 O O . GLY A 1 148 ? -9.078 -22.672 8.453 1 92.62 148 GLY A O 1
ATOM 1134 N N . GLY A 1 149 ? -6.98 -21.984 7.938 1 91.31 149 GLY A N 1
ATOM 1135 C CA . GLY A 1 149 ? -6.539 -23.297 7.492 1 91.31 149 GLY A CA 1
ATOM 1136 C C . GLY A 1 149 ? -5.836 -23.281 6.148 1 91.31 149 GLY A C 1
ATOM 1137 O O . GLY A 1 149 ? -4.629 -23.5 6.07 1 91.31 149 GLY A O 1
ATOM 1138 N N . LYS A 1 150 ? -6.523 -22.844 5.203 1 95.12 150 LYS A N 1
ATOM 1139 C CA . LYS A 1 150 ? -6.031 -22.969 3.834 1 95.12 150 LYS A CA 1
ATOM 1140 C C . LYS A 1 150 ? -5.473 -21.656 3.318 1 95.12 150 LYS A C 1
ATOM 1142 O O . LYS A 1 150 ? -4.484 -21.641 2.578 1 95.12 150 LYS A O 1
ATOM 1147 N N . TRP A 1 151 ? -6.062 -20.609 3.691 1 98.5 151 TRP A N 1
ATOM 1148 C CA . TRP A 1 151 ? -5.762 -19.312 3.107 1 98.5 151 TRP A CA 1
ATOM 1149 C C . TRP A 1 151 ? -5.082 -18.406 4.125 1 98.5 151 TRP A C 1
ATOM 1151 O O . TRP A 1 151 ? -5.035 -18.719 5.316 1 98.5 151 TRP A O 1
ATOM 1161 N N . ALA A 1 152 ? -4.461 -17.312 3.662 1 98.62 152 ALA A N 1
ATOM 1162 C CA . ALA A 1 152 ? -3.631 -16.438 4.484 1 98.62 152 ALA A CA 1
ATOM 1163 C C . ALA A 1 152 ? -4.453 -15.781 5.586 1 98.62 152 ALA A C 1
ATOM 1165 O O . ALA A 1 152 ? -3.957 -15.562 6.691 1 98.62 152 ALA A O 1
ATOM 1166 N N . VAL A 1 153 ? -5.699 -15.414 5.223 1 98.5 153 VAL A N 1
ATOM 1167 C CA . VAL A 1 153 ? -6.582 -14.734 6.164 1 98.5 153 VAL A CA 1
ATOM 1168 C C . VAL A 1 153 ? -7.973 -15.367 6.113 1 98.5 153 VAL A C 1
ATOM 1170 O O . VAL A 1 153 ? -8.609 -15.398 5.059 1 98.5 153 VAL A O 1
ATOM 1173 N N . GLY A 1 154 ? -8.438 -15.844 7.195 1 97.38 154 GLY A N 1
ATOM 1174 C CA . GLY A 1 154 ? -9.781 -16.391 7.266 1 97.38 154 GLY A CA 1
ATOM 1175 C C . GLY A 1 154 ? -9.945 -17.688 6.488 1 97.38 154 GLY A C 1
ATOM 1176 O O . GLY A 1 154 ? -9.023 -18.5 6.426 1 97.38 154 GLY A O 1
ATOM 1177 N N . ASP A 1 155 ? -11.141 -17.875 5.902 1 96.94 155 ASP A N 1
ATOM 1178 C CA . ASP A 1 155 ? -11.492 -19.188 5.383 1 96.94 155 ASP A CA 1
ATOM 1179 C C . ASP A 1 155 ? -11.695 -19.141 3.869 1 96.94 155 ASP A C 1
ATOM 1181 O O . ASP A 1 155 ? -12.125 -20.125 3.268 1 96.94 155 ASP A O 1
ATOM 1185 N N . SER A 1 156 ? -11.422 -18.047 3.303 1 97.19 156 SER A N 1
ATOM 1186 C CA . SER A 1 156 ? -11.617 -17.922 1.861 1 97.19 156 SER A CA 1
ATOM 1187 C C . SER A 1 156 ? -10.414 -17.266 1.194 1 97.19 156 SER A C 1
ATOM 1189 O O . SER A 1 156 ? -9.672 -16.531 1.84 1 97.19 156 SER A O 1
ATOM 1191 N N . MET A 1 157 ? -10.289 -17.578 -0.104 1 98.38 157 MET A N 1
ATOM 1192 C CA . MET A 1 157 ? -9.219 -16.969 -0.892 1 98.38 157 MET A CA 1
ATOM 1193 C C . MET A 1 157 ? -9.422 -15.461 -1.002 1 98.38 157 MET A C 1
ATOM 1195 O O . MET A 1 157 ? -10.547 -15 -1.192 1 98.38 157 MET A O 1
ATOM 1199 N N . THR A 1 158 ? -8.391 -14.711 -0.854 1 98.75 158 THR A N 1
ATOM 1200 C CA . THR A 1 158 ? -8.398 -13.266 -1.082 1 98.75 158 THR A CA 1
ATOM 1201 C C . THR A 1 158 ? -7.211 -12.859 -1.947 1 98.75 158 THR A C 1
ATOM 1203 O O . THR A 1 158 ? -6.406 -13.703 -2.354 1 98.75 158 THR A O 1
ATOM 1206 N N . VAL A 1 159 ? -7.051 -11.578 -2.188 1 98.75 159 VAL A N 1
ATOM 1207 C CA . VAL A 1 159 ? -5.949 -11.031 -2.979 1 98.75 159 VAL A CA 1
ATOM 1208 C C . VAL A 1 159 ? -4.625 -11.281 -2.26 1 98.75 159 VAL A C 1
ATOM 1210 O O . VAL A 1 159 ? -3.564 -11.281 -2.887 1 98.75 159 VAL A O 1
ATOM 1213 N N . ALA A 1 160 ? -4.652 -11.477 -0.96 1 98.81 160 ALA A N 1
ATOM 1214 C CA . ALA A 1 160 ? -3.439 -11.805 -0.22 1 98.81 160 ALA A CA 1
ATOM 1215 C C . ALA A 1 160 ? -2.824 -13.109 -0.732 1 98.81 160 ALA A C 1
ATOM 1217 O O . ALA A 1 160 ? -1.605 -13.203 -0.893 1 98.81 160 ALA A O 1
ATOM 1218 N N . ASP A 1 161 ? -3.645 -14.062 -0.987 1 98.88 161 ASP A N 1
ATOM 1219 C CA . ASP A 1 161 ? -3.184 -15.367 -1.465 1 98.88 161 ASP A CA 1
ATOM 1220 C C . ASP A 1 161 ? -2.598 -15.258 -2.869 1 98.88 161 ASP A C 1
ATOM 1222 O O . ASP A 1 161 ? -1.606 -15.922 -3.188 1 98.88 161 ASP A O 1
ATOM 1226 N N . ILE A 1 162 ? -3.189 -14.438 -3.66 1 98.81 162 ILE A N 1
ATOM 1227 C CA . ILE A 1 162 ? -2.729 -14.227 -5.027 1 98.81 162 ILE A CA 1
ATOM 1228 C C . ILE A 1 162 ? -1.351 -13.57 -5.012 1 98.81 162 ILE A C 1
ATOM 1230 O O . ILE A 1 162 ? -0.462 -13.953 -5.777 1 98.81 162 ILE A O 1
ATOM 1234 N N . GLN A 1 163 ? -1.167 -12.594 -4.16 1 98.44 163 GLN A N 1
ATOM 1235 C CA . GLN A 1 163 ? 0.128 -11.938 -4.02 1 98.44 163 GLN A CA 1
ATOM 1236 C C . GLN A 1 163 ? 1.21 -12.93 -3.607 1 98.44 163 GLN A C 1
ATOM 1238 O O . GLN A 1 163 ? 2.33 -12.883 -4.121 1 98.44 163 GLN A O 1
ATOM 1243 N N . ILE A 1 164 ? 0.86 -13.758 -2.662 1 98.69 164 ILE A N 1
ATOM 1244 C CA . ILE A 1 164 ? 1.798 -14.773 -2.205 1 98.69 164 ILE A CA 1
ATOM 1245 C C . ILE A 1 164 ? 2.156 -15.703 -3.365 1 98.69 164 ILE A C 1
ATOM 1247 O O . ILE A 1 164 ? 3.332 -16 -3.588 1 98.69 164 ILE A O 1
ATOM 1251 N N . TYR A 1 165 ? 1.191 -16.109 -4.125 1 98.75 165 TYR A N 1
ATOM 1252 C CA . TYR A 1 165 ? 1.421 -16.984 -5.27 1 98.75 165 TYR A CA 1
ATOM 1253 C C . TYR A 1 165 ? 2.393 -16.344 -6.258 1 98.75 165 TYR A C 1
ATOM 1255 O O . TYR A 1 165 ? 3.33 -17 -6.723 1 98.75 165 TYR A O 1
ATOM 1263 N N . VAL A 1 166 ? 2.197 -15.102 -6.57 1 97.94 166 VAL A N 1
ATOM 1264 C CA . VAL A 1 166 ? 2.971 -14.43 -7.613 1 97.94 166 VAL A CA 1
ATOM 1265 C C . VAL A 1 166 ? 4.43 -14.32 -7.18 1 97.94 166 VAL A C 1
ATOM 1267 O O . VAL A 1 166 ? 5.34 -14.656 -7.941 1 97.94 166 VAL A O 1
ATOM 1270 N N . ILE A 1 167 ? 4.68 -13.906 -5.91 1 97.75 167 ILE A N 1
ATOM 1271 C CA . ILE A 1 167 ? 6.055 -13.703 -5.473 1 97.75 167 ILE A CA 1
ATOM 1272 C C . ILE A 1 167 ? 6.777 -15.047 -5.391 1 97.75 167 ILE A C 1
ATOM 1274 O O . ILE A 1 167 ? 7.949 -15.148 -5.758 1 97.75 167 ILE A O 1
ATOM 1278 N N . VAL A 1 168 ? 6.066 -16.094 -4.906 1 97.94 168 VAL A N 1
ATOM 1279 C CA . VAL A 1 168 ? 6.68 -17.422 -4.816 1 97.94 168 VAL A CA 1
ATOM 1280 C C . VAL A 1 168 ? 6.961 -17.953 -6.215 1 97.94 168 VAL A C 1
ATOM 1282 O O . VAL A 1 168 ? 8.016 -18.547 -6.461 1 97.94 168 VAL A O 1
ATOM 1285 N N . SER A 1 169 ? 6.027 -17.766 -7.148 1 97.06 169 SER A N 1
ATOM 1286 C CA . SER A 1 169 ? 6.223 -18.188 -8.531 1 97.06 169 SER A CA 1
ATOM 1287 C C . SER A 1 169 ? 7.453 -17.531 -9.141 1 97.06 169 SER A C 1
ATOM 1289 O O . SER A 1 169 ? 8.242 -18.172 -9.828 1 97.06 169 SER A O 1
ATOM 1291 N N . LEU A 1 170 ? 7.629 -16.25 -8.898 1 95.25 170 LEU A N 1
ATOM 1292 C CA . LEU A 1 170 ? 8.773 -15.523 -9.438 1 95.25 170 LEU A CA 1
ATOM 1293 C C . LEU A 1 170 ? 10.078 -16.047 -8.859 1 95.25 170 LEU A C 1
ATOM 1295 O O . LEU A 1 170 ? 11.047 -16.281 -9.594 1 95.25 170 LEU A O 1
ATOM 1299 N N . ILE A 1 171 ? 10.062 -16.266 -7.598 1 96.06 171 ILE A N 1
ATOM 1300 C CA . ILE A 1 171 ? 11.258 -16.781 -6.93 1 96.06 171 ILE A CA 1
ATOM 1301 C C . ILE A 1 171 ? 11.578 -18.172 -7.457 1 96.06 171 ILE A C 1
ATOM 1303 O O . ILE A 1 171 ? 12.727 -18.469 -7.805 1 96.06 171 ILE A O 1
ATOM 1307 N N . SER A 1 172 ? 10.602 -19.031 -7.633 1 96 172 SER A N 1
ATOM 1308 C CA . SER A 1 172 ? 10.773 -20.422 -8.023 1 96 172 SER A CA 1
ATOM 1309 C C . SER A 1 172 ? 11.148 -20.547 -9.5 1 96 172 SER A C 1
ATOM 1311 O O . SER A 1 172 ? 11.68 -21.562 -9.93 1 96 172 SER A O 1
ATOM 1313 N N . SER A 1 173 ? 10.875 -19.562 -10.25 1 93.88 173 SER A N 1
ATOM 1314 C CA . SER A 1 173 ? 11.109 -19.594 -11.688 1 93.88 173 SER A CA 1
ATOM 1315 C C . SER A 1 173 ? 12.594 -19.484 -12.008 1 93.88 173 SER A C 1
ATOM 1317 O O . SER A 1 173 ? 13.023 -19.797 -13.117 1 93.88 173 SER A O 1
ATOM 1319 N N . GLY A 1 174 ? 13.422 -18.891 -11.141 1 91.5 174 GLY A N 1
ATOM 1320 C CA . GLY A 1 174 ? 14.844 -18.672 -11.383 1 91.5 174 GLY A CA 1
ATOM 1321 C C . GLY A 1 174 ? 15.125 -17.391 -12.141 1 91.5 174 GLY A C 1
ATOM 1322 O O . GLY A 1 174 ? 16.219 -17.203 -12.672 1 91.5 174 GLY A O 1
ATOM 1323 N N . LEU A 1 175 ? 14.156 -16.562 -12.156 1 87.88 175 LEU A N 1
ATOM 1324 C CA . LEU A 1 175 ? 14.266 -15.305 -12.875 1 87.88 175 LEU A CA 1
ATOM 1325 C C . LEU A 1 175 ? 15.406 -14.461 -12.312 1 87.88 175 LEU A C 1
ATOM 1327 O O . LEU A 1 175 ? 16.047 -13.711 -13.047 1 87.88 175 LEU A O 1
ATOM 1331 N N . TRP A 1 176 ? 15.641 -14.555 -11.023 1 89.56 176 TRP A N 1
ATOM 1332 C CA . TRP A 1 176 ? 16.594 -13.68 -10.359 1 89.56 176 TRP A CA 1
ATOM 1333 C C . TRP A 1 176 ? 17.875 -14.438 -9.992 1 89.56 176 TRP A C 1
ATOM 1335 O O . TRP A 1 176 ? 17.859 -15.273 -9.086 1 89.56 176 TRP A O 1
ATOM 1345 N N . ASP A 1 177 ? 18.906 -14.039 -10.656 1 88.06 177 ASP A N 1
ATOM 1346 C CA . ASP A 1 177 ? 20.219 -14.633 -10.359 1 88.06 177 ASP A CA 1
ATOM 1347 C C . ASP A 1 177 ? 20.578 -14.445 -8.891 1 88.06 177 ASP A C 1
ATOM 1349 O O . ASP A 1 177 ? 20.312 -13.391 -8.305 1 88.06 177 ASP A O 1
ATOM 1353 N N . GLY A 1 178 ? 21.172 -15.461 -8.352 1 87.44 178 GLY A N 1
ATOM 1354 C CA . GLY A 1 178 ? 21.625 -15.352 -6.977 1 87.44 178 GLY A CA 1
ATOM 1355 C C . GLY A 1 178 ? 20.578 -15.766 -5.961 1 87.44 178 GLY A C 1
ATOM 1356 O O . GLY A 1 178 ? 20.891 -15.906 -4.773 1 87.44 178 GLY A O 1
ATOM 1357 N N . ILE A 1 179 ? 19.391 -15.977 -6.469 1 92.56 179 ILE A N 1
ATOM 1358 C CA . ILE A 1 179 ? 18.297 -16.375 -5.578 1 92.56 179 ILE A CA 1
ATOM 1359 C C . ILE A 1 179 ? 17.969 -17.859 -5.797 1 92.56 179 ILE A C 1
ATOM 1361 O O . ILE A 1 179 ? 17.609 -18.25 -6.906 1 92.56 179 ILE A O 1
ATOM 1365 N N . PRO A 1 180 ? 18.109 -18.641 -4.73 1 94.69 180 PRO A N 1
ATOM 1366 C CA . PRO A 1 180 ? 17.734 -20.047 -4.867 1 94.69 180 PRO A CA 1
ATOM 1367 C C . PRO A 1 180 ? 16.266 -20.25 -5.207 1 94.69 180 PRO A C 1
ATOM 1369 O O . PRO A 1 180 ? 15.398 -19.625 -4.598 1 94.69 180 PRO A O 1
ATOM 1372 N N . THR A 1 181 ? 15.977 -21.172 -6.113 1 95.69 181 THR A N 1
ATOM 1373 C CA . THR A 1 181 ? 14.625 -21.375 -6.609 1 95.69 181 THR A CA 1
ATOM 1374 C C . THR A 1 181 ? 13.766 -22.078 -5.566 1 95.69 181 THR A C 1
ATOM 1376 O O . THR A 1 181 ? 12.539 -22.078 -5.656 1 95.69 181 THR A O 1
ATOM 1379 N N . ASP A 1 182 ? 14.391 -22.672 -4.559 1 95.81 182 ASP A N 1
ATOM 1380 C CA . ASP A 1 182 ? 13.656 -23.422 -3.549 1 95.81 182 ASP A CA 1
ATOM 1381 C C . ASP A 1 182 ? 13.594 -22.672 -2.227 1 95.81 182 ASP A C 1
ATOM 1383 O O . ASP A 1 182 ? 13.266 -23.234 -1.188 1 95.81 182 ASP A O 1
ATOM 1387 N N . LEU A 1 183 ? 13.898 -21.375 -2.248 1 95.31 183 LEU A N 1
ATOM 1388 C CA . LEU A 1 183 ? 14.023 -20.531 -1.063 1 95.31 183 LEU A CA 1
ATOM 1389 C C . LEU A 1 183 ? 12.758 -20.594 -0.212 1 95.31 183 LEU A C 1
ATOM 1391 O O . LEU A 1 183 ? 12.836 -20.609 1.02 1 95.31 183 LEU A O 1
ATOM 1395 N N . THR A 1 184 ? 11.594 -20.688 -0.82 1 96.62 184 THR A N 1
ATOM 1396 C CA . THR A 1 184 ? 10.336 -20.5 -0.101 1 96.62 184 THR A CA 1
ATOM 1397 C C . THR A 1 184 ? 9.789 -21.844 0.379 1 96.62 184 THR A C 1
ATOM 1399 O O . THR A 1 184 ? 8.812 -21.875 1.134 1 96.62 184 THR A O 1
ATOM 1402 N N . GLU A 1 185 ? 10.367 -22.953 0.039 1 96.69 185 GLU A N 1
ATOM 1403 C CA . GLU A 1 185 ? 9.836 -24.281 0.329 1 96.69 185 GLU A CA 1
ATOM 1404 C C . GLU A 1 185 ? 9.883 -24.578 1.825 1 96.69 185 GLU A C 1
ATOM 1406 O O . GLU A 1 185 ? 9.102 -25.391 2.324 1 96.69 185 GLU A O 1
ATOM 1411 N N . LYS A 1 186 ? 10.797 -23.953 2.57 1 96.12 186 LYS A N 1
ATOM 1412 C CA . LYS A 1 186 ? 10.938 -24.203 4.004 1 96.12 186 LYS A CA 1
ATOM 1413 C C . LYS A 1 186 ? 9.844 -23.484 4.793 1 96.12 186 LYS A C 1
ATOM 1415 O O . LYS A 1 186 ? 9.648 -23.75 5.98 1 96.12 186 LYS A O 1
ATOM 1420 N N . TYR A 1 187 ? 9.156 -22.578 4.145 1 97.75 187 TYR A N 1
ATOM 1421 C CA . TYR A 1 187 ? 8.031 -21.891 4.77 1 97.75 187 TYR A CA 1
ATOM 1422 C C . TYR A 1 187 ? 6.711 -22.562 4.418 1 97.75 187 TYR A C 1
ATOM 1424 O O . TYR A 1 187 ? 6.074 -22.219 3.42 1 97.75 187 TYR A O 1
ATOM 1432 N N . SER A 1 188 ? 6.293 -23.422 5.27 1 97.5 188 SER A N 1
ATOM 1433 C CA . SER A 1 188 ? 5.254 -24.391 4.969 1 97.5 188 SER A CA 1
ATOM 1434 C C . SER A 1 188 ? 3.922 -23.719 4.676 1 97.5 188 SER A C 1
ATOM 1436 O O . SER A 1 188 ? 3.199 -24.125 3.762 1 97.5 188 SER A O 1
ATOM 1438 N N . LYS A 1 189 ? 3.525 -22.688 5.465 1 98 189 LYS A N 1
ATOM 1439 C CA . LYS A 1 189 ? 2.248 -22.016 5.25 1 98 189 LYS A CA 1
ATOM 1440 C C . LYS A 1 189 ? 2.248 -21.234 3.936 1 98 189 LYS A C 1
ATOM 1442 O O . LYS A 1 189 ? 1.288 -21.312 3.164 1 98 189 LYS A O 1
ATOM 1447 N N . VAL A 1 190 ? 3.32 -20.562 3.693 1 98.38 190 VAL A N 1
ATOM 1448 C CA . VAL A 1 190 ? 3.473 -19.797 2.459 1 98.38 190 VAL A CA 1
ATOM 1449 C C . VAL A 1 190 ? 3.404 -20.734 1.258 1 98.38 190 VAL A C 1
ATOM 1451 O O . VAL A 1 190 ? 2.689 -20.469 0.29 1 98.38 190 VAL A O 1
ATOM 1454 N N . HIS A 1 191 ? 4.129 -21.812 1.352 1 97.81 191 HIS A N 1
ATOM 1455 C CA . HIS A 1 191 ? 4.195 -22.75 0.235 1 97.81 191 HIS A CA 1
ATOM 1456 C C . HIS A 1 191 ? 2.859 -23.453 0.022 1 97.81 191 HIS A C 1
ATOM 1458 O O . HIS A 1 191 ? 2.486 -23.75 -1.113 1 97.81 191 HIS A O 1
ATOM 1464 N N . ALA A 1 192 ? 2.145 -23.719 1.081 1 98.12 192 ALA A N 1
ATOM 1465 C CA . ALA A 1 192 ? 0.824 -24.328 0.963 1 98.12 192 ALA A CA 1
ATOM 1466 C C . ALA A 1 192 ? -0.141 -23.422 0.217 1 98.12 192 ALA A C 1
ATOM 1468 O O . ALA A 1 192 ? -0.938 -23.875 -0.602 1 98.12 192 ALA A O 1
ATOM 1469 N N . ILE A 1 193 ? -0.083 -22.172 0.534 1 98.69 193 ILE A N 1
ATOM 1470 C CA . ILE A 1 193 ? -0.931 -21.188 -0.144 1 98.69 193 ILE A CA 1
ATOM 1471 C C . ILE A 1 193 ? -0.543 -21.109 -1.618 1 98.69 193 ILE A C 1
ATOM 1473 O O . ILE A 1 193 ? -1.412 -21.078 -2.494 1 98.69 193 ILE A O 1
ATOM 1477 N N . TYR A 1 194 ? 0.761 -21.109 -1.875 1 98.44 194 TYR A N 1
ATOM 1478 C CA . TYR A 1 194 ? 1.259 -21.109 -3.246 1 98.44 194 TYR A CA 1
ATOM 1479 C C . TYR A 1 194 ? 0.679 -22.281 -4.031 1 98.44 194 TYR A C 1
ATOM 1481 O O . TYR A 1 194 ? 0.12 -22.094 -5.113 1 98.44 194 TYR A O 1
ATOM 1489 N N . LYS A 1 195 ? 0.742 -23.422 -3.5 1 98.31 195 LYS A N 1
ATOM 1490 C CA . LYS A 1 195 ? 0.256 -24.625 -4.168 1 98.31 195 LYS A CA 1
ATOM 1491 C C . LYS A 1 195 ? -1.258 -24.578 -4.355 1 98.31 195 LYS A C 1
ATOM 1493 O O . LYS A 1 195 ? -1.778 -25.047 -5.375 1 98.31 195 LYS A O 1
ATOM 1498 N N . ALA A 1 196 ? -1.948 -24.062 -3.359 1 98.38 196 ALA A N 1
ATOM 1499 C CA . ALA A 1 196 ? -3.402 -23.969 -3.436 1 98.38 196 ALA A CA 1
ATOM 1500 C C . ALA A 1 196 ? -3.828 -23.047 -4.582 1 98.38 196 ALA A C 1
ATOM 1502 O O . ALA A 1 196 ? -4.734 -23.391 -5.348 1 98.38 196 ALA A O 1
ATOM 1503 N N . VAL A 1 197 ? -3.217 -21.922 -4.703 1 98.62 197 VAL A N 1
ATOM 1504 C CA . VAL A 1 197 ? -3.557 -20.984 -5.773 1 98.62 197 VAL A CA 1
ATOM 1505 C C . VAL A 1 197 ? -3.129 -21.562 -7.121 1 98.62 197 VAL A C 1
ATOM 1507 O O . VAL A 1 197 ? -3.859 -21.469 -8.109 1 98.6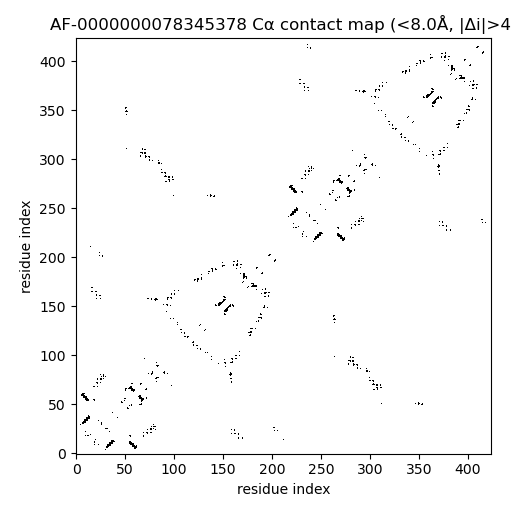2 197 VAL A O 1
ATOM 1510 N N . GLN A 1 198 ? -1.991 -22.172 -7.168 1 97.94 198 GLN A N 1
ATOM 1511 C CA . GLN A 1 198 ? -1.441 -22.766 -8.383 1 97.94 198 GLN A CA 1
ATOM 1512 C C . GLN A 1 198 ? -2.391 -23.797 -8.969 1 97.94 198 GLN A C 1
ATOM 1514 O O . GLN A 1 198 ? -2.486 -23.953 -10.188 1 97.94 198 GLN A O 1
ATOM 1519 N N . SER A 1 199 ? -3.016 -24.484 -8.102 1 97.94 199 SER A N 1
ATOM 1520 C CA . SER A 1 199 ? -3.859 -25.594 -8.531 1 97.94 199 SER A CA 1
ATOM 1521 C C . SER A 1 199 ? -5.277 -25.125 -8.844 1 97.94 199 SER A C 1
ATOM 1523 O O . SER A 1 199 ? -6.113 -25.922 -9.289 1 97.94 199 SER A O 1
ATOM 1525 N N . HIS A 1 200 ? -5.59 -23.875 -8.516 1 97.62 200 HIS A N 1
ATOM 1526 C CA . HIS A 1 200 ? -6.906 -23.359 -8.859 1 97.62 200 HIS A CA 1
ATOM 1527 C C . HIS A 1 200 ? -7.172 -23.484 -10.359 1 97.62 200 HIS A C 1
ATOM 1529 O O . HIS A 1 200 ? -6.332 -23.109 -11.18 1 97.62 200 HIS A O 1
ATOM 1535 N N . PRO A 1 201 ? -8.273 -23.953 -10.758 1 97.81 201 PRO A N 1
ATOM 1536 C CA . PRO A 1 201 ? -8.539 -24.25 -12.172 1 97.81 201 PRO A CA 1
ATOM 1537 C C . PRO A 1 201 ? -8.359 -23.016 -13.062 1 97.81 201 PRO A C 1
ATOM 1539 O O . PRO A 1 201 ? -7.777 -23.125 -14.148 1 97.81 201 PRO A O 1
ATOM 1542 N N . LYS A 1 202 ? -8.836 -21.906 -12.656 1 97.81 202 LYS A N 1
ATOM 1543 C CA . LYS A 1 202 ? -8.727 -20.688 -13.461 1 97.81 202 LYS A CA 1
ATOM 1544 C C . LYS A 1 202 ? -7.277 -20.234 -13.57 1 97.81 202 LYS A C 1
ATOM 1546 O O . LYS A 1 202 ? -6.879 -19.641 -14.578 1 97.81 202 LYS A O 1
ATOM 1551 N N . VAL A 1 203 ? -6.508 -20.469 -12.547 1 97.81 203 VAL A N 1
ATOM 1552 C CA . VAL A 1 203 ? -5.094 -20.109 -12.57 1 97.81 203 VAL A CA 1
ATOM 1553 C C . VAL A 1 203 ? -4.336 -21.047 -13.5 1 97.81 203 VAL A C 1
ATOM 1555 O O . VAL A 1 203 ? -3.494 -20.609 -14.289 1 97.81 203 VAL A O 1
ATOM 1558 N N . VAL A 1 204 ? -4.621 -22.328 -13.438 1 97.5 204 VAL A N 1
ATOM 1559 C CA . VAL A 1 204 ? -4.008 -23.328 -14.32 1 97.5 204 VAL A CA 1
ATOM 1560 C C . VAL A 1 204 ? -4.258 -22.938 -15.773 1 97.5 204 VAL A C 1
ATOM 1562 O O . VAL A 1 204 ? -3.336 -22.953 -16.594 1 97.5 204 VAL A O 1
ATOM 1565 N N . GLU A 1 205 ? -5.516 -22.625 -16.031 1 96.62 205 GLU A N 1
ATOM 1566 C CA . GLU A 1 205 ? -5.887 -22.234 -17.391 1 96.62 205 GLU A CA 1
ATOM 1567 C C . GLU A 1 205 ? -5.152 -20.969 -17.812 1 96.62 205 GLU A C 1
ATOM 1569 O O . GLU A 1 205 ? -4.668 -20.875 -18.938 1 96.62 205 GLU A O 1
ATOM 1574 N N . TRP A 1 206 ? -5.113 -19.984 -16.938 1 96.5 206 TRP A N 1
ATOM 1575 C CA . TRP A 1 206 ? -4.457 -18.719 -17.234 1 96.5 206 TRP A CA 1
ATOM 1576 C C . TRP A 1 206 ? -2.977 -18.922 -17.531 1 96.5 206 TRP A C 1
ATOM 1578 O O . TRP A 1 206 ? -2.453 -18.391 -18.516 1 96.5 206 TRP A O 1
ATOM 1588 N N . GLU A 1 207 ? -2.334 -19.703 -16.656 1 94.5 207 GLU A N 1
ATOM 1589 C CA . GLU A 1 207 ? -0.902 -19.938 -16.812 1 94.5 207 GLU A CA 1
ATOM 1590 C C . GLU A 1 207 ? -0.597 -20.703 -18.094 1 94.5 207 GLU A C 1
ATOM 1592 O O . GLU A 1 207 ? 0.404 -20.438 -18.766 1 94.5 207 GLU A O 1
ATOM 1597 N N . ALA A 1 208 ? -1.428 -21.609 -18.453 1 94 208 ALA A N 1
ATOM 1598 C CA . ALA A 1 208 ? -1.253 -22.391 -19.672 1 94 208 ALA A CA 1
ATOM 1599 C C . ALA A 1 208 ? -1.38 -21.5 -20.906 1 94 208 ALA A C 1
ATOM 1601 O O . ALA A 1 208 ? -0.684 -21.703 -21.906 1 94 208 ALA A O 1
ATOM 1602 N N . ALA A 1 209 ? -2.236 -20.484 -20.797 1 92.94 209 ALA A N 1
ATOM 1603 C CA . ALA A 1 209 ? -2.516 -19.609 -21.938 1 92.94 209 ALA A CA 1
ATOM 1604 C C . ALA A 1 209 ? -1.466 -18.516 -22.047 1 92.94 209 ALA A C 1
ATOM 1606 O O . ALA A 1 209 ? -1.343 -17.859 -23.094 1 92.94 209 ALA A O 1
ATOM 1607 N N . HIS A 1 210 ? -0.799 -18.266 -20.938 1 87.81 210 HIS A N 1
ATOM 1608 C CA . HIS A 1 210 ? 0.147 -17.156 -20.922 1 87.81 210 HIS A CA 1
ATOM 1609 C C . HIS A 1 210 ? 1.545 -17.625 -20.547 1 87.81 210 HIS A C 1
ATOM 1611 O O . HIS A 1 210 ? 2.299 -16.891 -19.906 1 87.81 210 HIS A O 1
ATOM 1617 N N . LYS A 1 211 ? 1.858 -18.719 -20.922 1 70.94 211 LYS A N 1
ATOM 1618 C CA . LYS A 1 211 ? 3.176 -19.281 -20.672 1 70.94 211 LYS A CA 1
ATOM 1619 C C . LYS A 1 211 ? 4.285 -18.375 -21.188 1 70.94 211 LYS A C 1
ATOM 1621 O O . LYS A 1 211 ? 4.223 -17.891 -22.328 1 70.94 211 LYS A O 1
ATOM 1626 N N . LYS A 1 212 ? 4.957 -17.844 -20.109 1 61.41 212 LYS A N 1
ATOM 1627 C CA . LYS A 1 212 ? 6.086 -17.016 -20.531 1 61.41 212 LYS A CA 1
ATOM 1628 C C . LYS A 1 212 ? 7.305 -17.875 -20.859 1 61.41 212 LYS A C 1
ATOM 1630 O O . LYS A 1 212 ? 7.434 -18.984 -20.359 1 61.41 212 LYS A O 1
ATOM 1635 N N . MET B 1 1 ? -28.125 -2.93 18.375 1 31.19 1 MET B N 1
ATOM 1636 C CA . MET B 1 1 ? -27.062 -2.385 19.219 1 31.19 1 MET B CA 1
ATOM 1637 C C . MET B 1 1 ? -26.016 -1.675 18.375 1 31.19 1 MET B C 1
ATOM 1639 O O . MET B 1 1 ? -25.641 -2.148 17.312 1 31.19 1 MET B O 1
ATOM 1643 N N . SER B 1 2 ? -25.844 -0.417 18.203 1 40 2 SER B N 1
ATOM 1644 C CA . SER B 1 2 ? -24.938 0.371 17.359 1 40 2 SER B CA 1
ATOM 1645 C C . SER B 1 2 ? -23.547 -0.25 17.312 1 40 2 SER B C 1
ATOM 1647 O O . SER B 1 2 ? -22.953 -0.538 18.344 1 40 2 SER B O 1
ATOM 1649 N N . PRO B 1 3 ? -23.172 -0.975 16.297 1 55.44 3 PRO B N 1
ATOM 1650 C CA . PRO B 1 3 ? -21.984 -1.809 16.484 1 55.44 3 PRO B CA 1
ATOM 1651 C C . PRO B 1 3 ? -20.891 -1.099 17.281 1 55.44 3 PRO B C 1
ATOM 1653 O O . PRO B 1 3 ? -20.641 0.089 17.062 1 55.44 3 PRO B O 1
ATOM 1656 N N . THR B 1 4 ? -20.672 -1.349 18.625 1 75.88 4 THR B N 1
ATOM 1657 C CA . THR B 1 4 ? -19.734 -0.784 19.578 1 75.88 4 THR B CA 1
ATOM 1658 C C . THR B 1 4 ? -18.344 -0.625 18.953 1 75.88 4 THR B C 1
ATOM 1660 O O . THR B 1 4 ? -17.891 -1.503 18.203 1 75.88 4 THR B O 1
ATOM 1663 N N . LEU B 1 5 ? -17.844 0.657 18.844 1 89.5 5 LEU B N 1
ATOM 1664 C CA . LEU B 1 5 ? -16.516 0.965 18.375 1 89.5 5 LEU B CA 1
ATOM 1665 C C . LEU B 1 5 ? -15.469 0.077 19.047 1 89.5 5 LEU B C 1
ATOM 1667 O O . LEU B 1 5 ? -15.57 -0.191 20.25 1 89.5 5 LEU B O 1
ATOM 1671 N N . PRO B 1 6 ? -14.617 -0.472 18.297 1 96 6 PRO B N 1
ATOM 1672 C CA . PRO B 1 6 ? -13.555 -1.287 18.891 1 96 6 PRO B CA 1
ATOM 1673 C C . PRO B 1 6 ? -12.602 -0.473 19.766 1 96 6 PRO B C 1
ATOM 1675 O O . PRO B 1 6 ? -12.508 0.748 19.609 1 96 6 PRO B O 1
ATOM 1678 N N . THR B 1 7 ? -12.008 -1.125 20.719 1 97.62 7 THR B N 1
ATOM 1679 C CA . THR B 1 7 ? -10.883 -0.514 21.438 1 97.62 7 THR B CA 1
ATOM 1680 C C . THR B 1 7 ? -9.617 -0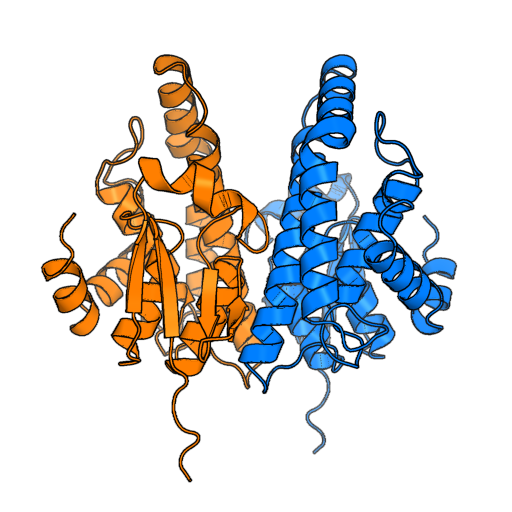.559 20.594 1 97.62 7 THR B C 1
ATOM 1682 O O . THR B 1 7 ? -9.273 -1.604 20.031 1 97.62 7 THR B O 1
ATOM 1685 N N . LEU B 1 8 ? -8.969 0.593 20.531 1 98.62 8 LEU B N 1
ATOM 1686 C CA . LEU B 1 8 ? -7.82 0.706 19.641 1 98.62 8 LEU B CA 1
ATOM 1687 C C . LEU B 1 8 ? -6.582 1.165 20.406 1 98.62 8 LEU B C 1
ATOM 1689 O O . LEU B 1 8 ? -6.668 2.039 21.266 1 98.62 8 LEU B O 1
ATOM 1693 N N . LYS B 1 9 ? -5.449 0.536 20.094 1 98.69 9 LYS B N 1
ATOM 1694 C CA . LYS B 1 9 ? -4.133 0.979 20.547 1 98.69 9 LYS B CA 1
ATOM 1695 C C . LYS B 1 9 ? -3.143 1.039 19.391 1 98.69 9 LYS B C 1
ATOM 1697 O O . LYS B 1 9 ? -2.842 0.017 18.766 1 98.69 9 LYS B O 1
ATOM 1702 N N . LEU B 1 10 ? -2.709 2.229 19.062 1 98.56 10 LEU B N 1
ATOM 1703 C CA . LEU B 1 10 ? -1.711 2.424 18.016 1 98.56 10 LEU B CA 1
ATOM 1704 C C . LEU B 1 10 ? -0.311 2.525 18.609 1 98.56 10 LEU B C 1
ATOM 1706 O O . LEU B 1 10 ? -0.043 3.406 19.422 1 98.56 10 LEU B O 1
ATOM 1710 N N . THR B 1 11 ? 0.553 1.607 18.234 1 98.19 11 THR B N 1
ATOM 1711 C CA . THR B 1 11 ? 1.929 1.567 18.719 1 98.19 11 THR B CA 1
ATOM 1712 C C . THR B 1 11 ? 2.895 2.057 17.641 1 98.19 11 THR B C 1
ATOM 1714 O O . THR B 1 11 ? 2.975 1.471 16.562 1 98.19 11 THR B O 1
ATOM 1717 N N . TYR B 1 12 ? 3.58 3.102 17.953 1 96.94 12 TYR B N 1
ATOM 1718 C CA . TYR B 1 12 ? 4.539 3.699 17.031 1 96.94 12 TYR B CA 1
ATOM 1719 C C . TYR B 1 12 ? 5.535 4.582 17.781 1 96.94 12 TYR B C 1
ATOM 1721 O O . TYR B 1 12 ? 5.414 4.777 18.984 1 96.94 12 TYR B O 1
ATOM 1729 N N . PHE B 1 13 ? 6.574 5.043 17.031 1 93.88 13 PHE B N 1
ATOM 1730 C CA . PHE B 1 13 ? 7.551 5.953 17.609 1 93.88 13 PHE B CA 1
ATOM 1731 C C . PHE B 1 13 ? 6.934 7.328 17.859 1 93.88 13 PHE B C 1
ATOM 1733 O O . PHE B 1 13 ? 5.867 7.637 17.312 1 93.88 13 PHE B O 1
ATOM 1740 N N . ASN B 1 14 ? 7.641 8.094 18.641 1 91.75 14 ASN B N 1
ATOM 1741 C CA . ASN B 1 14 ? 7.211 9.461 18.891 1 91.75 14 ASN B CA 1
ATOM 1742 C C . ASN B 1 14 ? 7.656 10.406 17.766 1 91.75 14 ASN B C 1
ATOM 1744 O O . ASN B 1 14 ? 8.352 11.383 18.016 1 91.75 14 ASN B O 1
ATOM 1748 N N . VAL B 1 15 ? 7.242 10.102 16.562 1 87.88 15 VAL B N 1
ATOM 1749 C CA . VAL B 1 15 ? 7.508 10.906 15.367 1 87.88 15 VAL B CA 1
ATOM 1750 C C . VAL B 1 15 ? 6.258 10.969 14.5 1 87.88 15 VAL B C 1
ATOM 1752 O O . VAL B 1 15 ? 5.324 10.18 14.68 1 87.88 15 VAL B O 1
ATOM 1755 N N . SER B 1 16 ? 6.199 11.891 13.625 1 89.5 16 SER B N 1
ATOM 1756 C CA . SER B 1 16 ? 5.027 12.109 12.781 1 89.5 16 SER B CA 1
ATOM 1757 C C . SER B 1 16 ? 5.238 11.555 11.383 1 89.5 16 SER B C 1
ATOM 1759 O O . SER B 1 16 ? 4.977 12.242 10.391 1 89.5 16 SER B O 1
ATOM 1761 N N . MET B 1 17 ? 5.672 10.383 11.266 1 91.38 17 MET B N 1
ATOM 1762 C CA . MET B 1 17 ? 5.977 9.766 9.977 1 91.38 17 MET B CA 1
ATOM 1763 C C . MET B 1 17 ? 4.918 8.734 9.602 1 91.38 17 MET B C 1
ATOM 1765 O O . MET B 1 17 ? 3.744 9.07 9.453 1 91.38 17 MET B O 1
ATOM 1769 N N . ARG B 1 18 ? 5.227 7.445 9.648 1 93.31 18 ARG B N 1
ATOM 1770 C CA . ARG B 1 18 ? 4.375 6.398 9.086 1 93.31 18 ARG B CA 1
ATOM 1771 C C . ARG B 1 18 ? 3.137 6.184 9.953 1 93.31 18 ARG B C 1
ATOM 1773 O O . ARG B 1 18 ? 2.092 5.758 9.453 1 93.31 18 ARG B O 1
ATOM 1780 N N . GLY B 1 19 ? 3.205 6.484 11.211 1 96.38 19 GLY B N 1
ATOM 1781 C CA . GLY B 1 19 ? 2.082 6.254 12.109 1 96.38 19 GLY B CA 1
ATOM 1782 C C . GLY B 1 19 ? 1.129 7.434 12.18 1 96.38 19 GLY B C 1
ATOM 1783 O O . GLY B 1 19 ? 0.002 7.297 12.656 1 96.38 19 GLY B O 1
ATOM 1784 N N . GLU B 1 20 ? 1.555 8.578 11.68 1 96.75 20 GLU B N 1
ATOM 1785 C CA . GLU B 1 20 ? 0.832 9.828 11.898 1 96.75 20 GLU B CA 1
ATOM 1786 C C . GLU B 1 20 ? -0.474 9.852 11.109 1 96.75 20 GLU B C 1
ATOM 1788 O O . GLU B 1 20 ? -1.49 10.352 11.594 1 96.75 20 GLU B O 1
ATOM 1793 N N . PRO B 1 21 ? -0.498 9.367 9.859 1 98.44 21 PRO B N 1
ATOM 1794 C CA . PRO B 1 21 ? -1.765 9.406 9.125 1 98.44 21 PRO B CA 1
ATOM 1795 C C . PRO B 1 21 ? -2.893 8.68 9.859 1 98.44 21 PRO B C 1
ATOM 1797 O O . PRO B 1 21 ? -4.023 9.172 9.898 1 98.44 21 PRO B O 1
ATOM 1800 N N . ALA B 1 22 ? -2.588 7.555 10.438 1 98.62 22 ALA B N 1
ATOM 1801 C CA . ALA B 1 22 ? -3.609 6.82 11.18 1 98.62 22 ALA B CA 1
ATOM 1802 C C . ALA B 1 22 ? -4.039 7.59 12.43 1 98.62 22 ALA B C 1
ATOM 1804 O O . ALA B 1 22 ? -5.227 7.625 12.766 1 98.62 22 ALA B O 1
ATOM 1805 N N . ARG B 1 23 ? -3.078 8.219 13.148 1 98.44 23 ARG B N 1
ATOM 1806 C CA . ARG B 1 23 ? -3.404 9.055 14.297 1 98.44 23 ARG B CA 1
ATOM 1807 C C . ARG B 1 23 ? -4.391 10.148 13.914 1 98.44 23 ARG B C 1
ATOM 1809 O O . ARG B 1 23 ? -5.391 10.359 14.609 1 98.44 23 ARG B O 1
ATOM 1816 N N . LEU B 1 24 ? -4.105 10.773 12.828 1 98.62 24 LEU B N 1
ATOM 1817 C CA . LEU B 1 24 ? -4.914 11.898 12.391 1 98.62 24 LEU B CA 1
ATOM 1818 C C . LEU B 1 24 ? -6.285 11.43 11.906 1 98.62 24 LEU B C 1
ATOM 1820 O O . LEU B 1 24 ? -7.297 12.094 12.164 1 98.62 24 LEU B O 1
ATOM 1824 N N . ALA B 1 25 ? -6.352 10.305 11.148 1 98.75 25 ALA B N 1
ATOM 1825 C CA . ALA B 1 25 ? -7.633 9.773 10.703 1 98.75 25 ALA B CA 1
ATOM 1826 C C . ALA B 1 25 ? -8.555 9.484 11.883 1 98.75 25 ALA B C 1
ATOM 1828 O O . ALA B 1 25 ? -9.719 9.883 11.883 1 98.75 25 ALA B O 1
ATOM 1829 N N . LEU B 1 26 ? -8.016 8.797 12.906 1 98.56 26 LEU B N 1
ATOM 1830 C CA . LEU B 1 26 ? -8.797 8.469 14.094 1 98.56 26 LEU B CA 1
ATOM 1831 C C . LEU B 1 26 ? -9.227 9.727 14.828 1 98.56 26 LEU B C 1
ATOM 1833 O O . LEU B 1 26 ? -10.367 9.828 15.281 1 98.56 26 LEU B O 1
ATOM 1837 N N . THR B 1 27 ? -8.32 10.68 14.883 1 98.44 27 THR B N 1
ATOM 1838 C CA . THR B 1 27 ? -8.586 11.945 15.555 1 98.44 27 THR B CA 1
ATOM 1839 C C . THR B 1 27 ? -9.688 12.719 14.828 1 98.44 27 THR B C 1
ATOM 1841 O O . THR B 1 27 ? -10.648 13.18 15.453 1 98.44 27 THR B O 1
ATOM 1844 N N . ILE B 1 28 ? -9.617 12.859 13.562 1 98.44 28 ILE B N 1
ATOM 1845 C CA . ILE B 1 28 ? -10.578 13.586 12.742 1 98.44 28 ILE B CA 1
ATOM 1846 C C . ILE B 1 28 ? -11.953 12.922 12.852 1 98.44 28 ILE B C 1
ATOM 1848 O O . ILE B 1 28 ? -12.977 13.602 12.93 1 98.44 28 ILE B O 1
ATOM 1852 N N . GLY B 1 29 ? -11.961 11.602 12.852 1 97.56 29 GLY B N 1
ATOM 1853 C CA . GLY B 1 29 ? -13.203 10.844 12.93 1 97.56 29 GLY B CA 1
ATOM 1854 C C . GLY B 1 29 ? -13.781 10.781 14.328 1 97.56 29 GLY B C 1
ATOM 1855 O O . GLY B 1 29 ? -14.891 10.289 14.523 1 97.56 29 GLY B O 1
ATOM 1856 N N . GLY B 1 30 ? -13.023 11.289 15.305 1 97.25 30 GLY B N 1
ATOM 1857 C CA . GLY B 1 30 ? -13.477 11.227 16.688 1 97.25 30 GLY B CA 1
ATOM 1858 C C . GLY B 1 30 ? -13.438 9.828 17.266 1 97.25 30 GLY B C 1
ATOM 1859 O O . GLY B 1 30 ? -14.281 9.469 18.094 1 97.25 30 GLY B O 1
ATOM 1860 N N . ILE B 1 31 ? -12.562 8.984 16.812 1 97.81 31 ILE B N 1
ATOM 1861 C CA . ILE B 1 31 ? -12.422 7.609 17.281 1 97.81 31 ILE B CA 1
ATOM 1862 C C . ILE B 1 31 ? -11.367 7.543 18.375 1 97.81 31 ILE B C 1
ATOM 1864 O O . ILE B 1 31 ? -10.18 7.797 18.125 1 97.81 31 ILE B O 1
ATOM 1868 N N . PRO B 1 32 ? -11.773 7.195 19.562 1 97.5 32 PRO B N 1
ATOM 1869 C CA . PRO B 1 32 ? -10.781 7.09 20.641 1 97.5 32 PRO B CA 1
ATOM 1870 C C . PRO B 1 32 ? -9.758 5.992 20.391 1 97.5 32 PRO B C 1
ATOM 1872 O O . PRO B 1 32 ? -10.094 4.93 19.859 1 97.5 32 PRO B O 1
ATOM 1875 N N . PHE B 1 33 ? -8.523 6.273 20.797 1 98.25 33 PHE B N 1
ATOM 1876 C CA . PHE B 1 33 ? -7.469 5.273 20.719 1 98.25 33 PHE B CA 1
ATOM 1877 C C . PHE B 1 33 ? -6.355 5.578 21.719 1 98.25 33 PHE B C 1
ATOM 1879 O O . PHE B 1 33 ? -6.16 6.73 22.094 1 98.25 33 PHE B O 1
ATOM 1886 N N . GLU B 1 34 ? -5.699 4.543 22.141 1 98.38 34 GLU B N 1
ATOM 1887 C CA . GLU B 1 34 ? -4.465 4.699 22.906 1 98.38 34 GLU B CA 1
ATOM 1888 C C . GLU B 1 34 ? -3.268 4.906 21.984 1 98.38 34 GLU B C 1
ATOM 1890 O O . GLU B 1 34 ? -2.996 4.078 21.109 1 98.38 34 GLU B O 1
ATOM 1895 N N . ASP B 1 35 ? -2.613 6.008 22.156 1 97.5 35 ASP B N 1
ATOM 1896 C CA . ASP B 1 35 ? -1.415 6.336 21.391 1 97.5 35 ASP B CA 1
ATOM 1897 C C . ASP B 1 35 ? -0.152 5.91 22.125 1 97.5 35 ASP B C 1
ATOM 1899 O O . ASP B 1 35 ? 0.453 6.707 22.844 1 97.5 35 ASP B O 1
ATOM 1903 N N . GLU B 1 36 ? 0.291 4.711 21.891 1 97.19 36 GLU B N 1
ATOM 1904 C CA . GLU B 1 36 ? 1.487 4.207 22.547 1 97.19 36 GLU B CA 1
ATOM 1905 C C . GLU B 1 36 ? 2.75 4.605 21.797 1 97.19 36 GLU B C 1
ATOM 1907 O O . GLU B 1 36 ? 3.018 4.09 20.703 1 97.19 36 GLU B O 1
ATOM 1912 N N . ARG B 1 37 ? 3.508 5.41 22.359 1 95.44 37 ARG B N 1
ATOM 1913 C CA . ARG B 1 37 ? 4.73 5.906 21.734 1 95.44 37 ARG B CA 1
ATOM 1914 C C . ARG B 1 37 ? 5.961 5.215 22.328 1 95.44 37 ARG B C 1
ATOM 1916 O O . ARG B 1 37 ? 6.199 5.277 23.531 1 95.44 37 ARG B O 1
ATOM 1923 N N . ILE B 1 38 ? 6.602 4.566 21.438 1 94.31 38 ILE B N 1
ATOM 1924 C CA . ILE B 1 38 ? 7.781 3.781 21.781 1 94.31 38 ILE B CA 1
ATOM 1925 C C . ILE B 1 38 ? 9.039 4.637 21.625 1 94.31 38 ILE B C 1
ATOM 1927 O O . ILE B 1 38 ? 9.156 5.395 20.656 1 94.31 38 ILE B O 1
ATOM 1931 N N . ASN B 1 39 ? 9.977 4.488 22.578 1 90.69 39 ASN B N 1
ATOM 1932 C CA . ASN B 1 39 ? 11.281 5.141 22.438 1 90.69 39 ASN B CA 1
ATOM 1933 C C . ASN B 1 39 ? 12.312 4.203 21.812 1 90.69 39 ASN B C 1
ATOM 1935 O O . ASN B 1 39 ? 12.109 2.988 21.781 1 90.69 39 ASN B O 1
ATOM 1939 N N . GLY B 1 40 ? 13.328 4.766 21.297 1 88.38 40 GLY B N 1
ATOM 1940 C CA . GLY B 1 40 ? 14.383 4.02 20.625 1 88.38 40 GLY B CA 1
ATOM 1941 C C . GLY B 1 40 ? 14.984 2.93 21.484 1 88.38 40 GLY B C 1
ATOM 1942 O O . GLY B 1 40 ? 15.297 1.844 21 1 88.38 40 GLY B O 1
ATOM 1943 N N . GLU B 1 41 ? 15.016 3.115 22.734 1 90.81 41 GLU B N 1
ATOM 1944 C CA . GLU B 1 41 ? 15.648 2.184 23.656 1 90.81 41 GLU B CA 1
ATOM 1945 C C . GLU B 1 41 ? 14.82 0.914 23.828 1 90.81 41 GLU B C 1
ATOM 1947 O O . GLU B 1 41 ? 15.367 -0.17 24.031 1 90.81 41 GLU B O 1
ATOM 1952 N N . SER B 1 42 ? 13.555 1.023 23.703 1 92.56 42 SER B N 1
ATOM 1953 C CA . SER B 1 42 ? 12.656 -0.107 23.906 1 92.56 42 SER B CA 1
ATOM 1954 C C . SER B 1 42 ? 12.461 -0.906 22.625 1 92.56 42 SER B C 1
ATOM 1956 O O . SER B 1 42 ? 11.953 -2.029 22.656 1 92.56 42 SER B O 1
ATOM 1958 N N . TRP B 1 43 ? 12.898 -0.396 21.547 1 93.12 43 TRP B N 1
ATOM 1959 C CA . TRP B 1 43 ? 12.586 -0.946 20.234 1 93.12 43 TRP B CA 1
ATOM 1960 C C . TRP B 1 43 ? 13.211 -2.324 20.047 1 93.12 43 TRP B C 1
ATOM 1962 O O . TRP B 1 43 ? 12.539 -3.271 19.641 1 93.12 43 TRP B O 1
ATOM 1972 N N . PRO B 1 44 ? 14.477 -2.535 20.469 1 92.31 44 PRO B N 1
ATOM 1973 C CA . PRO B 1 44 ? 15.078 -3.8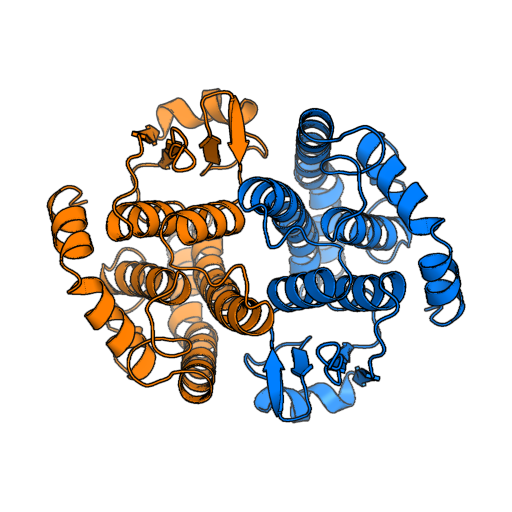52 20.25 1 92.31 44 PRO B CA 1
ATOM 1974 C C . PRO B 1 44 ? 14.312 -4.977 20.922 1 92.31 44 PRO B C 1
ATOM 1976 O O . PRO B 1 44 ? 14.141 -6.055 20.359 1 92.31 44 PRO B O 1
ATOM 1979 N N . ALA B 1 45 ? 13.773 -4.738 22.078 1 93.5 45 ALA B N 1
ATOM 1980 C CA . ALA B 1 45 ? 13.023 -5.746 22.828 1 93.5 45 ALA B CA 1
ATOM 1981 C C . ALA B 1 45 ? 11.641 -5.961 22.219 1 93.5 45 ALA B C 1
ATOM 1983 O O . ALA B 1 45 ? 11.109 -7.074 22.234 1 93.5 45 ALA B O 1
ATOM 1984 N N . LEU B 1 46 ? 11.125 -4.914 21.625 1 94.69 46 LEU B N 1
ATOM 1985 C CA . LEU B 1 46 ? 9.766 -4.949 21.094 1 94.69 46 LEU B CA 1
ATOM 1986 C C . LEU B 1 46 ? 9.742 -5.539 19.688 1 94.69 46 LEU B C 1
ATOM 1988 O O . LEU B 1 46 ? 8.742 -6.109 19.266 1 94.69 46 LEU B O 1
ATOM 1992 N N . LYS B 1 47 ? 10.82 -5.434 19 1 94.38 47 LYS B N 1
ATOM 1993 C CA . LYS B 1 47 ? 10.898 -5.734 17.578 1 94.38 47 LYS B CA 1
ATOM 1994 C C . LYS B 1 47 ? 10.414 -7.156 17.297 1 94.38 47 LYS B C 1
ATOM 1996 O O . LYS B 1 47 ? 9.617 -7.375 16.391 1 94.38 47 LYS B O 1
ATOM 2001 N N . SER B 1 48 ? 10.828 -8.117 18.094 1 92.06 48 SER B N 1
ATOM 2002 C CA . SER B 1 48 ? 10.531 -9.523 17.844 1 92.06 48 SER B CA 1
ATOM 2003 C C . SER B 1 48 ? 9.07 -9.844 18.141 1 92.06 48 SER B C 1
ATOM 2005 O O . SER B 1 48 ? 8.562 -10.891 17.734 1 92.06 48 SER B O 1
ATOM 2007 N N . THR B 1 49 ? 8.398 -8.922 18.828 1 92.88 49 THR B N 1
ATOM 2008 C CA . THR B 1 49 ? 7.016 -9.18 19.203 1 92.88 49 THR B CA 1
ATOM 2009 C C . THR B 1 49 ? 6.059 -8.57 18.172 1 92.88 49 THR B C 1
ATOM 2011 O O . THR B 1 49 ? 4.852 -8.828 18.219 1 92.88 49 THR B O 1
ATOM 2014 N N . THR B 1 50 ? 6.582 -7.754 17.297 1 96.44 50 THR B N 1
ATOM 2015 C CA . THR B 1 50 ? 5.738 -7.105 16.281 1 96.44 50 THR B CA 1
ATOM 2016 C C . THR B 1 50 ? 5.402 -8.078 15.164 1 96.44 50 THR B C 1
ATOM 2018 O O . THR B 1 50 ? 6.082 -9.086 14.977 1 96.44 50 THR B O 1
ATOM 2021 N N . PRO B 1 51 ? 4.391 -7.797 14.438 1 96.69 51 PRO B N 1
ATOM 2022 C CA . PRO B 1 51 ? 3.975 -8.727 13.383 1 96.69 51 PRO B CA 1
ATOM 2023 C C . PRO B 1 51 ? 5.066 -8.977 12.344 1 96.69 51 PRO B C 1
ATOM 2025 O O . PRO B 1 51 ? 5.312 -10.117 11.961 1 96.69 51 PRO B O 1
ATOM 2028 N N . PHE B 1 52 ? 5.738 -7.926 11.898 1 97.44 52 PHE B N 1
ATOM 2029 C CA . PHE B 1 52 ? 6.699 -8.078 10.805 1 97.44 52 PHE B CA 1
ATOM 2030 C C . PHE B 1 52 ? 8.055 -7.504 11.195 1 97.44 52 PHE B C 1
ATOM 2032 O O . PHE B 1 52 ? 8.891 -7.227 10.328 1 97.44 52 PHE B O 1
ATOM 2039 N N . GLY B 1 53 ? 8.242 -7.223 12.523 1 94.88 53 GLY B N 1
ATOM 2040 C CA . GLY B 1 53 ? 9.492 -6.602 12.938 1 94.88 53 GLY B CA 1
ATOM 2041 C C . GLY B 1 53 ? 9.555 -5.121 12.609 1 94.88 53 GLY B C 1
ATOM 2042 O O . GLY B 1 53 ? 10.641 -4.574 12.422 1 94.88 53 GLY B O 1
ATOM 2043 N N . GLN B 1 54 ? 8.391 -4.547 12.469 1 94.56 54 GLN B N 1
ATOM 2044 C CA . GLN B 1 54 ? 8.289 -3.143 12.078 1 94.56 54 GLN B CA 1
ATOM 2045 C C . GLN B 1 54 ? 7.211 -2.43 12.898 1 94.56 54 GLN B C 1
ATOM 2047 O O . GLN B 1 54 ? 6.371 -3.074 13.523 1 94.56 54 GLN B O 1
ATOM 2052 N N . LEU B 1 55 ? 7.316 -1.189 12.977 1 95.88 55 LEU B N 1
ATOM 2053 C CA . LEU B 1 55 ? 6.277 -0.291 13.461 1 95.88 55 LEU B CA 1
ATOM 2054 C C . LEU B 1 55 ? 5.785 0.63 12.352 1 95.88 55 LEU B C 1
ATOM 2056 O O . LEU B 1 55 ? 6.523 0.911 11.406 1 95.88 55 LEU B O 1
ATOM 2060 N N . PRO B 1 56 ? 4.492 0.972 12.414 1 97.75 56 PRO B N 1
ATOM 2061 C CA . PRO B 1 56 ? 3.463 0.851 13.445 1 97.75 56 PRO B CA 1
ATOM 2062 C C . PRO B 1 56 ? 2.68 -0.457 13.352 1 97.75 56 PRO B C 1
ATOM 2064 O O . PRO B 1 56 ? 2.73 -1.137 12.32 1 97.75 56 PRO B O 1
ATOM 2067 N N . PHE B 1 57 ? 2.01 -0.816 14.414 1 98.31 57 PHE B N 1
ATOM 2068 C CA . PHE B 1 57 ? 0.901 -1.764 14.383 1 98.31 57 PHE B CA 1
ATOM 2069 C C . PHE B 1 57 ? -0.245 -1.287 15.266 1 98.31 57 PHE B C 1
ATOM 2071 O O . PHE B 1 57 ? -0.05 -0.442 16.141 1 98.31 57 PHE B O 1
ATOM 2078 N N . LEU B 1 58 ? -1.407 -1.711 14.953 1 98.69 58 LEU B N 1
ATOM 2079 C CA . LEU B 1 58 ? -2.646 -1.373 15.641 1 98.69 58 LEU B CA 1
ATOM 2080 C C . LEU B 1 58 ? -3.238 -2.6 16.328 1 98.69 58 LEU B C 1
ATOM 2082 O O . LEU B 1 58 ? -3.455 -3.631 15.688 1 98.69 58 LEU B O 1
ATOM 2086 N N . THR B 1 59 ? -3.428 -2.512 17.625 1 98.44 59 THR B N 1
ATOM 2087 C CA . THR B 1 59 ? -4.133 -3.559 18.359 1 98.44 59 THR B CA 1
ATOM 2088 C C . THR B 1 59 ? -5.625 -3.25 18.438 1 98.44 59 THR B C 1
ATOM 2090 O O . THR B 1 59 ? -6.016 -2.184 18.922 1 98.44 59 THR B O 1
ATOM 2093 N N . VAL B 1 60 ? -6.418 -4.168 17.969 1 98.25 60 VAL B N 1
ATOM 2094 C CA . VAL B 1 60 ? -7.867 -4.02 17.938 1 98.25 60 VAL B CA 1
ATOM 2095 C C . VAL B 1 60 ? -8.508 -4.953 18.969 1 98.25 60 VAL B C 1
ATOM 2097 O O . VAL B 1 60 ? -8.266 -6.16 18.953 1 98.25 60 VAL B O 1
ATOM 2100 N N . ASN B 1 61 ? -9.266 -4.414 19.828 1 97.5 61 ASN B N 1
ATOM 2101 C CA . ASN B 1 61 ? -9.977 -5.137 20.891 1 97.5 61 ASN B CA 1
ATOM 2102 C C . ASN B 1 61 ? -9.016 -5.98 21.719 1 97.5 61 ASN B C 1
ATOM 2104 O O . ASN B 1 61 ? -9.328 -7.121 22.062 1 97.5 61 ASN B O 1
ATOM 2108 N N . GLY B 1 62 ? -7.828 -5.484 21.859 1 96.25 62 GLY B N 1
ATOM 2109 C CA . GLY B 1 62 ? -6.855 -6.031 22.781 1 96.25 62 GLY B CA 1
ATOM 2110 C C . GLY B 1 62 ? -6.141 -7.258 22.25 1 96.25 62 GLY B C 1
ATOM 2111 O O . GLY B 1 62 ? -5.09 -7.648 22.766 1 96.25 62 GLY B O 1
ATOM 2112 N N . THR B 1 63 ? -6.562 -7.816 21.141 1 95 63 THR B N 1
ATOM 2113 C CA . THR B 1 63 ? -6.016 -9.109 20.75 1 95 63 THR B CA 1
ATOM 2114 C C . THR B 1 63 ? -5.551 -9.094 19.297 1 95 63 THR B C 1
ATOM 2116 O O . THR B 1 63 ? -4.484 -9.617 18.969 1 95 63 THR B O 1
ATOM 2119 N N . THR B 1 64 ? -6.371 -8.477 18.438 1 96.81 64 THR B N 1
ATOM 2120 C CA . THR B 1 64 ? -6.055 -8.531 17.016 1 96.81 64 THR B CA 1
ATOM 2121 C C . THR B 1 64 ? -5.062 -7.43 16.641 1 96.81 64 THR B C 1
ATOM 2123 O O . THR B 1 64 ? -5.324 -6.246 16.875 1 96.81 64 THR B O 1
ATOM 2126 N N . ARG B 1 65 ? -3.941 -7.801 16.094 1 97.06 65 ARG B N 1
ATOM 2127 C CA . ARG B 1 65 ? -2.922 -6.832 15.703 1 97.06 65 ARG B CA 1
ATOM 2128 C C . ARG B 1 65 ? -2.85 -6.691 14.188 1 97.06 65 ARG B C 1
ATOM 2130 O O . ARG B 1 65 ? -2.838 -7.691 13.461 1 97.06 65 ARG B O 1
ATOM 2137 N N . VAL B 1 66 ? -2.865 -5.5 13.742 1 97.62 66 VAL B N 1
ATOM 2138 C CA . VAL B 1 66 ? -2.756 -5.141 12.336 1 97.62 66 VAL B CA 1
ATOM 2139 C C . VAL B 1 66 ? -1.496 -4.309 12.109 1 97.62 66 VAL B C 1
ATOM 2141 O O . VAL B 1 66 ? -1.271 -3.311 12.805 1 97.62 66 VAL B O 1
ATOM 2144 N N . ALA B 1 67 ? -0.701 -4.762 11.164 1 97.81 67 ALA B N 1
ATOM 2145 C CA . ALA B 1 67 ? 0.512 -4.023 10.82 1 97.81 67 ALA B CA 1
ATOM 2146 C C . ALA B 1 67 ? 0.394 -3.391 9.438 1 97.81 67 ALA B C 1
ATOM 2148 O O . ALA B 1 67 ? -0.688 -3.371 8.844 1 97.81 67 ALA B O 1
ATOM 2149 N N . GLN B 1 68 ? 1.522 -2.797 9.008 1 97.31 68 GLN B N 1
ATOM 2150 C CA . GLN B 1 68 ? 1.622 -2.082 7.738 1 97.31 68 GLN B CA 1
ATOM 2151 C C . GLN B 1 68 ? 0.787 -0.805 7.758 1 97.31 68 GLN B C 1
ATOM 2153 O O . GLN B 1 68 ? -0.443 -0.862 7.801 1 97.31 68 GLN B O 1
ATOM 2158 N N . SER B 1 69 ? 1.478 0.284 7.629 1 97.25 69 SER B N 1
ATOM 2159 C CA . SER B 1 69 ? 0.863 1.594 7.82 1 97.25 69 SER B CA 1
ATOM 2160 C C . SER B 1 69 ? -0.298 1.807 6.852 1 97.25 69 SER B C 1
ATOM 2162 O O . SER B 1 69 ? -1.308 2.416 7.211 1 97.25 69 SER B O 1
ATOM 2164 N N . GLY B 1 70 ? -0.171 1.266 5.625 1 95.75 70 GLY B N 1
ATOM 2165 C CA . GLY B 1 70 ? -1.248 1.406 4.656 1 95.75 70 GLY B CA 1
ATOM 2166 C C . GLY B 1 70 ? -2.529 0.719 5.086 1 95.75 70 GLY B C 1
ATOM 2167 O O . GLY B 1 70 ? -3.617 1.284 4.953 1 95.75 70 GLY B O 1
ATOM 2168 N N . GLY B 1 71 ? -2.406 -0.519 5.562 1 96.25 71 GLY B N 1
ATOM 2169 C CA . GLY B 1 71 ? -3.562 -1.24 6.066 1 96.25 71 GLY B CA 1
ATOM 2170 C C . GLY B 1 71 ? -4.176 -0.6 7.297 1 96.25 71 GLY B C 1
ATOM 2171 O O . GLY B 1 71 ? -5.398 -0.489 7.402 1 96.25 71 GLY B O 1
ATOM 2172 N N . ILE B 1 72 ? -3.334 -0.133 8.203 1 98.5 72 ILE B N 1
ATOM 2173 C CA . ILE B 1 72 ? -3.783 0.539 9.414 1 98.5 72 ILE B CA 1
ATOM 2174 C C . ILE B 1 72 ? -4.566 1.798 9.047 1 98.5 72 ILE B C 1
ATOM 2176 O O . ILE B 1 72 ? -5.637 2.053 9.602 1 98.5 72 ILE B O 1
ATOM 2180 N N . LEU B 1 73 ? -4.02 2.531 8.094 1 98.5 73 LEU B N 1
ATOM 2181 C CA . LEU B 1 73 ? -4.641 3.785 7.684 1 98.5 73 LEU B CA 1
ATOM 2182 C C . LEU B 1 73 ? -6.02 3.537 7.082 1 98.5 73 LEU B C 1
ATOM 2184 O O . LEU B 1 73 ? -6.969 4.27 7.367 1 98.5 73 LEU B O 1
ATOM 2188 N N . ARG B 1 74 ? -6.148 2.561 6.27 1 97.38 74 ARG B N 1
ATOM 2189 C CA . ARG B 1 74 ? -7.426 2.252 5.641 1 97.38 74 ARG B CA 1
ATOM 2190 C C . ARG B 1 74 ? -8.461 1.817 6.676 1 97.38 74 ARG B C 1
ATOM 2192 O O . ARG B 1 74 ? -9.625 2.195 6.59 1 97.38 74 ARG B O 1
ATOM 2199 N N . TYR B 1 75 ? -8.055 1.016 7.645 1 98.44 75 TYR B N 1
ATOM 2200 C CA . TYR B 1 75 ? -8.953 0.598 8.711 1 98.44 75 TYR B CA 1
ATOM 2201 C C . TYR B 1 75 ? -9.414 1.794 9.539 1 98.44 75 TYR B C 1
ATOM 2203 O O . TYR B 1 75 ? -10.609 1.953 9.797 1 98.44 75 TYR B O 1
ATOM 2211 N N . ALA B 1 76 ? -8.461 2.646 9.945 1 98.62 76 ALA B N 1
ATOM 2212 C CA . ALA B 1 76 ? -8.789 3.871 10.672 1 98.62 76 ALA B CA 1
ATOM 2213 C C . ALA B 1 76 ? -9.734 4.754 9.859 1 98.62 76 ALA B C 1
ATOM 2215 O O . ALA B 1 76 ? -10.695 5.309 10.406 1 98.62 76 ALA B O 1
ATOM 2216 N N . GLY B 1 77 ? -9.406 4.875 8.586 1 98.38 77 GLY B N 1
ATOM 2217 C CA . GLY B 1 77 ? -10.258 5.648 7.699 1 98.38 77 GLY B CA 1
ATOM 2218 C C . GLY B 1 77 ? -11.672 5.105 7.609 1 98.38 77 GLY B C 1
ATOM 2219 O O . GLY B 1 77 ? -12.633 5.871 7.566 1 98.38 77 GLY B O 1
ATOM 2220 N N . ALA B 1 78 ? -11.766 3.773 7.508 1 97.62 78 ALA B N 1
ATOM 2221 C CA . ALA B 1 78 ? -13.078 3.145 7.469 1 97.62 78 ALA B CA 1
ATOM 2222 C C . ALA B 1 78 ? -13.883 3.461 8.727 1 97.62 78 ALA B C 1
ATOM 2224 O O . ALA B 1 78 ? -15.062 3.807 8.656 1 97.62 78 ALA B O 1
ATOM 2225 N N . LEU B 1 79 ? -13.297 3.359 9.898 1 97.38 79 LEU B N 1
ATOM 2226 C CA . LEU B 1 79 ? -13.953 3.662 11.164 1 97.38 79 LEU B CA 1
ATOM 2227 C C . LEU B 1 79 ? -14.359 5.129 11.227 1 97.38 79 LEU B C 1
ATOM 2229 O O . LEU B 1 79 ? -15.398 5.465 11.805 1 97.38 79 LEU B O 1
ATOM 2233 N N . ALA B 1 80 ? -13.57 5.988 10.586 1 97.69 80 ALA B N 1
ATOM 2234 C CA . ALA B 1 80 ? -13.719 7.438 10.711 1 97.69 80 ALA B CA 1
ATOM 2235 C C . ALA B 1 80 ? -14.57 8 9.578 1 97.69 80 ALA B C 1
ATOM 2237 O O . ALA B 1 80 ? -14.773 9.211 9.484 1 97.69 80 ALA B O 1
ATOM 2238 N N . ASN B 1 81 ? -15.023 7.125 8.68 1 97 81 ASN B N 1
ATOM 2239 C CA . ASN B 1 81 ? -15.758 7.543 7.496 1 97 81 ASN B CA 1
ATOM 2240 C C . ASN B 1 81 ? -14.922 8.445 6.598 1 97 81 ASN B C 1
ATOM 2242 O O . ASN B 1 81 ? -15.414 9.453 6.086 1 97 81 ASN B O 1
ATOM 2246 N N . LEU B 1 82 ? -13.641 8.125 6.492 1 98.44 82 LEU B N 1
ATOM 2247 C CA . LEU B 1 82 ? -12.688 8.836 5.648 1 98.44 82 LEU B CA 1
ATOM 2248 C C . LEU B 1 82 ? -12.172 7.934 4.531 1 98.44 82 LEU B C 1
ATOM 2250 O O . LEU B 1 82 ? -11.172 8.25 3.885 1 98.44 82 LEU B O 1
ATOM 2254 N N . TYR B 1 83 ? -12.742 6.812 4.34 1 97.94 83 TYR B N 1
ATOM 2255 C CA . TYR B 1 83 ? -12.438 5.844 3.291 1 97.94 83 TYR B CA 1
ATOM 2256 C C . TYR B 1 83 ? -13.719 5.246 2.717 1 97.94 83 TYR B C 1
ATOM 2258 O O . TYR B 1 83 ? -14.594 4.809 3.463 1 97.94 83 TYR B O 1
ATOM 2266 N N . PRO B 1 84 ? -13.852 5.242 1.404 1 96.12 84 PRO B N 1
ATOM 2267 C CA . PRO B 1 84 ? -15.102 4.797 0.784 1 96.12 84 PRO B CA 1
ATOM 2268 C C . PRO B 1 84 ? -15.172 3.279 0.634 1 96.12 84 PRO B C 1
ATOM 2270 O O . PRO B 1 84 ? -15.156 2.764 -0.487 1 96.12 84 PRO B O 1
ATOM 2273 N N . CYS B 1 85 ? -15.477 2.578 1.645 1 91.12 85 CYS B N 1
ATOM 2274 C CA . CYS B 1 85 ? -15.469 1.121 1.72 1 91.12 85 CYS B CA 1
ATOM 2275 C C . CYS B 1 85 ? -16.484 0.517 0.764 1 91.12 85 CYS B C 1
ATOM 2277 O O . CYS B 1 85 ? -16.266 -0.562 0.21 1 91.12 85 CYS B O 1
ATOM 2279 N N . THR B 1 86 ? -17.547 1.189 0.498 1 91.31 86 THR B N 1
ATOM 2280 C CA . THR B 1 86 ? -18.656 0.593 -0.259 1 91.31 86 THR B CA 1
ATOM 2281 C C . THR B 1 86 ? -18.625 1.067 -1.709 1 91.31 86 THR B C 1
ATOM 2283 O O . THR B 1 86 ? -19.562 0.801 -2.471 1 91.31 86 THR B O 1
ATOM 2286 N N . ASP B 1 87 ? -17.719 1.837 -2.102 1 95.38 87 ASP B N 1
ATOM 2287 C CA . ASP B 1 87 ? -17.469 2.289 -3.469 1 95.38 87 ASP B CA 1
ATOM 2288 C C . ASP B 1 87 ? -16.078 1.898 -3.932 1 95.38 87 ASP B C 1
ATOM 2290 O O . ASP B 1 87 ? -15.141 2.709 -3.869 1 95.38 87 ASP B O 1
ATOM 2294 N N . PRO B 1 88 ? -15.977 0.718 -4.484 1 96.19 88 PRO B N 1
ATOM 2295 C CA . PRO B 1 88 ? -14.648 0.174 -4.793 1 96.19 88 PRO B CA 1
ATOM 2296 C C . PRO B 1 88 ? -13.867 1.047 -5.773 1 96.19 88 PRO B C 1
ATOM 2298 O O . PRO B 1 88 ? -12.648 1.159 -5.66 1 96.19 88 PRO B O 1
ATOM 2301 N N . LEU B 1 89 ? -14.523 1.625 -6.719 1 97 89 LEU B N 1
ATOM 2302 C CA . LEU B 1 89 ? -13.805 2.465 -7.672 1 97 89 LEU B CA 1
ATOM 2303 C C . LEU B 1 89 ? -13.289 3.729 -6.996 1 97 89 LEU B C 1
ATOM 2305 O O . LEU B 1 89 ? -12.133 4.113 -7.191 1 97 89 LEU B O 1
ATOM 2309 N N . LYS B 1 90 ? -14.133 4.395 -6.211 1 97.44 90 LYS B N 1
ATOM 2310 C CA . LYS B 1 90 ? -13.664 5.562 -5.469 1 97.44 90 LYS B CA 1
ATOM 2311 C C . LYS B 1 90 ? -12.539 5.188 -4.504 1 97.44 90 LYS B C 1
ATOM 2313 O O . LYS B 1 90 ? -11.586 5.949 -4.332 1 97.44 90 LYS B O 1
ATOM 2318 N N . ALA B 1 91 ? -12.664 4.02 -3.883 1 97.56 91 ALA B N 1
ATOM 2319 C CA . ALA B 1 91 ? -11.609 3.533 -2.996 1 97.56 91 ALA B CA 1
ATOM 2320 C C . ALA B 1 91 ? -10.289 3.373 -3.748 1 97.56 91 ALA B C 1
ATOM 2322 O O . ALA B 1 91 ? -9.227 3.711 -3.227 1 97.56 91 ALA B O 1
ATOM 2323 N N . ALA B 1 92 ? -10.375 2.875 -4.934 1 98 92 ALA B N 1
ATOM 2324 C CA . ALA B 1 92 ? -9.172 2.686 -5.738 1 98 92 ALA B CA 1
ATOM 2325 C C . ALA B 1 92 ? -8.531 4.023 -6.09 1 98 92 ALA B C 1
ATOM 2327 O O . ALA B 1 92 ? -7.301 4.141 -6.125 1 98 92 ALA B O 1
ATOM 2328 N N . LEU B 1 93 ? -9.344 4.992 -6.375 1 98.5 93 LEU B N 1
ATOM 2329 C CA . LEU B 1 93 ? -8.844 6.328 -6.68 1 98.5 93 LEU B CA 1
ATOM 2330 C C . LEU B 1 93 ? -8.195 6.957 -5.449 1 98.5 93 LEU B C 1
ATOM 2332 O O . LEU B 1 93 ? -7.172 7.637 -5.559 1 98.5 93 LEU B O 1
ATOM 2336 N N . VAL B 1 94 ? -8.758 6.73 -4.301 1 98.56 94 VAL B N 1
ATOM 2337 C CA . VAL B 1 94 ? -8.164 7.18 -3.047 1 98.56 94 VAL B CA 1
ATOM 2338 C C . VAL B 1 94 ? -6.836 6.461 -2.814 1 98.56 94 VAL B C 1
ATOM 2340 O O . VAL B 1 94 ? -5.828 7.098 -2.506 1 98.56 94 VAL B O 1
ATOM 2343 N N . ASP B 1 95 ? -6.82 5.191 -3.064 1 98 95 ASP B N 1
ATOM 2344 C CA . ASP B 1 95 ? -5.648 4.359 -2.811 1 98 95 ASP B CA 1
ATOM 2345 C C . ASP B 1 95 ? -4.492 4.742 -3.732 1 98 95 ASP B C 1
ATOM 2347 O O . ASP B 1 95 ? -3.326 4.688 -3.332 1 98 95 ASP B O 1
ATOM 2351 N N . GLN B 1 96 ? -4.793 5.07 -4.969 1 98.31 96 GLN B N 1
ATOM 2352 C CA . GLN B 1 96 ? -3.699 5.422 -5.867 1 98.31 96 GLN B CA 1
ATOM 2353 C C . GLN B 1 96 ? -2.939 6.645 -5.359 1 98.31 96 GLN B C 1
ATOM 2355 O O . GLN B 1 96 ? -1.718 6.727 -5.504 1 98.31 96 GLN B O 1
ATOM 2360 N N . VAL B 1 97 ? -3.689 7.586 -4.746 1 98.44 97 VAL B N 1
ATOM 2361 C CA . VAL B 1 97 ? -3.047 8.758 -4.16 1 98.44 97 VAL B CA 1
ATOM 2362 C C . VAL B 1 97 ? -2.225 8.344 -2.941 1 98.44 97 VAL B C 1
ATOM 2364 O O . VAL B 1 97 ? -1.067 8.742 -2.801 1 98.44 97 VAL B O 1
ATOM 2367 N N . VAL B 1 98 ? -2.809 7.492 -2.107 1 98.06 98 VAL B N 1
ATOM 2368 C CA . VAL B 1 98 ? -2.141 7.027 -0.895 1 98.06 98 VAL B CA 1
ATOM 2369 C C . VAL B 1 98 ? -0.849 6.301 -1.26 1 98.06 98 VAL B C 1
ATOM 2371 O O . VAL B 1 98 ? 0.211 6.59 -0.699 1 98.06 98 VAL B O 1
ATOM 2374 N N . PHE B 1 99 ? -0.921 5.406 -2.203 1 97.31 99 PHE B N 1
ATOM 2375 C CA . PHE B 1 99 ? 0.241 4.629 -2.613 1 97.31 99 PHE B CA 1
ATOM 2376 C C . PHE B 1 99 ? 1.299 5.523 -3.244 1 97.31 99 PHE B C 1
ATOM 2378 O O . PHE B 1 99 ? 2.496 5.328 -3.029 1 97.31 99 PHE B O 1
ATOM 2385 N N . HIS B 1 100 ? 0.873 6.457 -4.047 1 98.06 100 HIS B N 1
ATOM 2386 C CA . HIS B 1 100 ? 1.84 7.34 -4.684 1 98.06 100 HIS B CA 1
ATOM 2387 C C . HIS B 1 100 ? 2.551 8.211 -3.654 1 98.06 100 HIS B C 1
ATOM 2389 O O . HIS B 1 100 ? 3.762 8.43 -3.75 1 98.06 100 HIS B O 1
ATOM 2395 N N . VAL B 1 101 ? 1.809 8.727 -2.715 1 97.81 101 VAL B N 1
ATOM 2396 C CA . VAL B 1 101 ? 2.418 9.523 -1.653 1 97.81 101 VAL B CA 1
ATOM 2397 C C . VAL B 1 101 ? 3.373 8.656 -0.841 1 97.81 101 VAL B C 1
ATOM 2399 O O . VAL B 1 101 ? 4.418 9.125 -0.384 1 97.81 101 VAL B O 1
ATOM 2402 N N . ASP B 1 102 ? 3.025 7.426 -0.646 1 95.31 102 ASP B N 1
ATOM 2403 C CA . ASP B 1 102 ? 3.939 6.492 0.007 1 95.31 102 ASP B CA 1
ATOM 2404 C C . ASP B 1 102 ? 5.238 6.355 -0.783 1 95.31 102 ASP B C 1
ATOM 2406 O O . ASP B 1 102 ? 6.32 6.246 -0.198 1 95.31 102 ASP B O 1
ATOM 2410 N N . ASP B 1 103 ? 5.117 6.281 -2.1 1 94.81 103 ASP B N 1
ATOM 2411 C CA . ASP B 1 103 ? 6.312 6.25 -2.938 1 94.81 103 ASP B CA 1
ATOM 2412 C C . ASP B 1 103 ? 7.172 7.488 -2.715 1 94.81 103 ASP B C 1
ATOM 2414 O O . ASP B 1 103 ? 8.398 7.398 -2.664 1 94.81 103 ASP B O 1
ATOM 2418 N N . ILE B 1 104 ? 6.527 8.633 -2.604 1 96.12 104 ILE B N 1
ATOM 2419 C CA . ILE B 1 104 ? 7.227 9.883 -2.338 1 96.12 104 ILE B CA 1
ATOM 2420 C C . ILE B 1 104 ? 7.961 9.797 -1.003 1 96.12 104 ILE B C 1
ATOM 2422 O O . ILE B 1 104 ? 9.148 10.109 -0.917 1 96.12 104 ILE B O 1
ATOM 2426 N N . SER B 1 105 ? 7.32 9.289 -0.002 1 94.69 105 SER B N 1
ATOM 2427 C CA . SER B 1 105 ? 7.883 9.164 1.338 1 94.69 105 SER B CA 1
ATOM 2428 C C . SER B 1 105 ? 9.031 8.164 1.362 1 94.69 105 SER B C 1
ATOM 2430 O O . SER B 1 105 ? 10.07 8.422 1.975 1 94.69 105 SER B O 1
ATOM 2432 N N . ASN B 1 106 ? 8.828 7.086 0.701 1 91.12 106 ASN B N 1
ATOM 2433 C CA . ASN B 1 106 ? 9.844 6.043 0.686 1 91.12 106 ASN B CA 1
ATOM 2434 C C . ASN B 1 106 ? 11.148 6.535 0.052 1 91.12 106 ASN B C 1
ATOM 2436 O O . ASN B 1 106 ? 12.234 6.121 0.455 1 91.12 106 ASN B O 1
ATOM 2440 N N . ALA B 1 107 ? 11.031 7.379 -0.919 1 90.69 107 ALA B N 1
ATOM 2441 C CA . ALA B 1 107 ? 12.211 7.898 -1.604 1 90.69 107 ALA B CA 1
ATOM 2442 C C . ALA B 1 107 ? 13.141 8.609 -0.628 1 90.69 107 ALA B C 1
ATOM 2444 O O . ALA B 1 107 ? 14.367 8.5 -0.734 1 90.69 107 ALA B O 1
ATOM 2445 N N . VAL B 1 108 ? 12.586 9.305 0.336 1 90.94 108 VAL B N 1
ATOM 2446 C CA . VAL B 1 108 ? 13.438 10.016 1.288 1 90.94 108 VAL B CA 1
ATOM 2447 C C . VAL B 1 108 ? 13.805 9.094 2.445 1 90.94 108 VAL B C 1
ATOM 2449 O O . VAL B 1 108 ? 14.906 9.18 2.996 1 90.94 108 VAL B O 1
ATOM 2452 N N . TYR B 1 109 ? 12.93 8.156 2.801 1 85.25 109 TYR B N 1
ATOM 2453 C CA . TYR B 1 109 ? 13.203 7.25 3.91 1 85.25 109 TYR B CA 1
ATOM 2454 C C . TYR B 1 109 ? 14.367 6.324 3.582 1 85.25 109 TYR B C 1
ATOM 2456 O O . TYR B 1 109 ? 15.078 5.871 4.48 1 85.25 109 TYR B O 1
ATOM 2464 N N . CYS B 1 110 ? 14.648 6.086 2.328 1 80.81 110 CYS B N 1
ATOM 2465 C CA . CYS B 1 110 ? 15.773 5.258 1.891 1 80.81 110 CYS B CA 1
ATOM 2466 C C . CYS B 1 110 ? 17.109 5.918 2.236 1 80.81 110 CYS B C 1
ATOM 2468 O O . CYS B 1 110 ? 18.141 5.25 2.279 1 80.81 110 CYS B O 1
ATOM 2470 N N . THR B 1 111 ? 17.109 7.23 2.537 1 85.25 111 THR B N 1
ATOM 2471 C CA . THR B 1 111 ? 18.344 7.957 2.801 1 85.25 111 THR B CA 1
ATOM 2472 C C . THR B 1 111 ? 18.688 7.918 4.289 1 85.25 111 THR B C 1
ATOM 2474 O O . THR B 1 111 ? 19.812 8.258 4.68 1 85.25 111 THR B O 1
ATOM 2477 N N . ILE B 1 112 ? 17.719 7.402 5.094 1 79.5 112 ILE B N 1
ATOM 2478 C CA . ILE B 1 112 ? 17.859 7.559 6.539 1 79.5 112 ILE B CA 1
ATOM 2479 C C . ILE B 1 112 ? 19 6.68 7.043 1 79.5 112 ILE B C 1
ATOM 2481 O O . ILE B 1 112 ? 19.609 6.973 8.078 1 79.5 112 ILE B O 1
ATOM 2485 N N . HIS B 1 113 ? 19.359 5.578 6.344 1 77.31 113 HIS B N 1
ATOM 2486 C CA . HIS B 1 113 ? 20.375 4.637 6.812 1 77.31 113 HIS B CA 1
ATOM 2487 C C . HIS B 1 113 ? 21.766 5.043 6.34 1 77.31 113 HIS B C 1
ATOM 2489 O O . HIS B 1 113 ? 22.766 4.438 6.742 1 77.31 113 HIS B O 1
ATOM 2495 N N . GLU B 1 114 ? 21.75 6.016 5.422 1 82.44 114 GLU B N 1
ATOM 2496 C CA . GLU B 1 114 ? 23.047 6.523 4.984 1 82.44 114 GLU B CA 1
ATOM 2497 C C . GLU B 1 114 ? 23.75 7.277 6.109 1 82.44 114 GLU B C 1
ATOM 2499 O O . GLU B 1 114 ? 23.281 8.32 6.559 1 82.44 114 GLU B O 1
ATOM 2504 N N . SER B 1 115 ? 24.906 6.711 6.551 1 86.62 115 SER B N 1
ATOM 2505 C CA . SER B 1 115 ? 25.594 7.25 7.719 1 86.62 115 SER B CA 1
ATOM 2506 C C . SER B 1 115 ? 26.5 8.406 7.336 1 86.62 115 SER B C 1
ATOM 2508 O O . SER B 1 115 ? 26.875 9.227 8.188 1 86.62 115 SER B O 1
ATOM 2510 N N . ASP B 1 116 ? 26.906 8.414 6.039 1 90.69 116 ASP B N 1
ATOM 2511 C CA . ASP B 1 116 ? 27.703 9.539 5.562 1 90.69 116 ASP B CA 1
ATOM 2512 C C . ASP B 1 116 ? 26.828 10.766 5.305 1 90.69 116 ASP B C 1
ATOM 2514 O O . ASP B 1 116 ? 26.047 10.789 4.359 1 90.69 116 ASP B O 1
ATOM 2518 N N . ALA B 1 117 ? 27.125 11.758 6.066 1 88.75 117 ALA B N 1
ATOM 2519 C CA . ALA B 1 117 ? 26.281 12.945 6.039 1 88.75 117 ALA B CA 1
ATOM 2520 C C . ALA B 1 117 ? 26.312 13.609 4.664 1 88.75 117 ALA B C 1
ATOM 2522 O O . ALA B 1 117 ? 25.281 14.086 4.176 1 88.75 117 ALA B O 1
ATOM 2523 N N . ALA B 1 118 ? 27.469 13.672 4.145 1 90.81 118 ALA B N 1
ATOM 2524 C CA . ALA B 1 118 ? 27.609 14.305 2.836 1 90.81 118 ALA B CA 1
ATOM 2525 C C . ALA B 1 118 ? 26.891 13.508 1.753 1 90.81 118 ALA B C 1
ATOM 2527 O O . ALA B 1 118 ? 26.219 14.086 0.894 1 90.81 118 ALA B O 1
ATOM 2528 N N . LYS B 1 119 ? 27.016 12.234 1.76 1 89.75 119 LYS B N 1
ATOM 2529 C CA . LYS B 1 119 ? 26.328 11.375 0.808 1 89.75 119 LYS B CA 1
ATOM 2530 C C . LYS B 1 119 ? 24.812 11.453 0.999 1 89.75 119 LYS B C 1
ATOM 2532 O O . LYS B 1 119 ? 24.062 11.461 0.024 1 89.75 119 LYS B O 1
ATOM 2537 N N . LYS B 1 120 ? 24.422 11.539 2.24 1 90.69 120 LYS B N 1
ATOM 2538 C CA . LYS B 1 120 ? 23.016 11.648 2.582 1 90.69 120 LYS B CA 1
ATOM 2539 C C . LYS B 1 120 ? 22.422 12.945 2.059 1 90.69 120 LYS B C 1
ATOM 2541 O O . LYS B 1 120 ? 21.344 12.945 1.44 1 90.69 120 LYS B O 1
ATOM 2546 N N . SER B 1 121 ? 23.109 13.992 2.26 1 90.62 121 SER B N 1
ATOM 2547 C CA . SER B 1 121 ? 22.641 15.297 1.802 1 90.62 121 SER B CA 1
ATOM 2548 C C . SER B 1 121 ? 22.578 15.359 0.28 1 90.62 121 SER B C 1
ATOM 2550 O O . SER B 1 121 ? 21.625 15.914 -0.278 1 90.62 121 SER B O 1
ATOM 2552 N N . LEU B 1 122 ? 23.531 14.812 -0.34 1 90.81 122 LEU B N 1
ATOM 2553 C CA . LEU B 1 122 ? 23.562 14.797 -1.798 1 90.81 122 LEU B CA 1
ATOM 2554 C C . LEU B 1 122 ? 22.406 13.977 -2.359 1 90.81 122 LEU B C 1
ATOM 2556 O O . LEU B 1 122 ? 21.797 14.352 -3.361 1 90.81 122 LEU B O 1
ATOM 2560 N N . ALA B 1 123 ? 22.141 12.891 -1.753 1 91.06 123 ALA B N 1
ATOM 2561 C CA . ALA B 1 123 ? 21.031 12.047 -2.172 1 91.06 123 ALA B CA 1
ATOM 2562 C C . ALA B 1 123 ? 19.703 12.781 -2.041 1 91.06 123 ALA B C 1
ATOM 2564 O O . ALA B 1 123 ? 18.844 12.695 -2.924 1 91.06 123 ALA B O 1
ATOM 2565 N N . ARG B 1 124 ? 19.578 13.484 -0.968 1 93.75 124 ARG B N 1
ATOM 2566 C CA . ARG B 1 124 ? 18.344 14.211 -0.716 1 93.75 124 ARG B CA 1
ATOM 2567 C C . ARG B 1 124 ? 18.203 15.398 -1.661 1 93.75 124 ARG B C 1
ATOM 2569 O O . ARG B 1 124 ? 17.109 15.719 -2.113 1 93.75 124 ARG B O 1
ATOM 2576 N N . LYS B 1 125 ? 19.297 15.992 -1.984 1 93.25 125 LYS B N 1
ATOM 2577 C CA . LYS B 1 125 ? 19.297 17.078 -2.971 1 93.25 125 LYS B CA 1
ATOM 2578 C C . LYS B 1 125 ? 18.875 16.562 -4.344 1 93.25 125 LYS B C 1
ATOM 2580 O O . LYS B 1 125 ? 18.078 17.203 -5.035 1 93.25 125 LYS B O 1
ATOM 2585 N N . THR B 1 126 ? 19.406 15.43 -4.672 1 92.12 126 THR B N 1
ATOM 2586 C CA . THR B 1 126 ? 19.031 14.805 -5.938 1 92.12 126 THR B CA 1
ATOM 2587 C C . THR B 1 126 ? 17.547 14.461 -5.957 1 92.12 126 THR B C 1
ATOM 2589 O O . THR B 1 126 ? 16.875 14.656 -6.969 1 92.12 126 THR B O 1
ATOM 2592 N N . LEU B 1 127 ? 17.094 14 -4.875 1 93.69 127 LEU B N 1
ATOM 2593 C CA . LEU B 1 127 ? 15.672 13.688 -4.734 1 93.69 127 LEU B CA 1
ATOM 2594 C C . LEU B 1 127 ? 14.82 14.93 -4.938 1 93.69 127 LEU B C 1
ATOM 2596 O O . LEU B 1 127 ? 13.844 14.906 -5.699 1 93.69 127 LEU B O 1
ATOM 2600 N N . ALA B 1 128 ? 15.195 15.984 -4.301 1 95.12 128 ALA B N 1
ATOM 2601 C CA . ALA B 1 128 ? 14.438 17.234 -4.316 1 95.12 128 ALA B CA 1
ATOM 2602 C C . ALA B 1 128 ? 14.469 17.875 -5.699 1 95.12 128 ALA B C 1
ATOM 2604 O O . ALA B 1 128 ? 13.5 18.516 -6.117 1 95.12 128 ALA B O 1
ATOM 2605 N N . GLU B 1 129 ? 15.5 17.641 -6.449 1 94.69 129 GLU B N 1
ATOM 2606 C CA . GLU B 1 129 ? 15.711 18.375 -7.699 1 94.69 129 GLU B CA 1
ATOM 2607 C C . GLU B 1 129 ? 15.258 17.547 -8.898 1 94.69 129 GLU B C 1
ATOM 2609 O O . GLU B 1 129 ? 14.992 18.094 -9.969 1 94.69 129 GLU B O 1
ATOM 2614 N N . SER B 1 130 ? 15.172 16.297 -8.734 1 92.44 130 SER B N 1
ATOM 2615 C CA . SER B 1 130 ? 14.922 15.469 -9.914 1 92.44 130 SER B CA 1
ATOM 2616 C C . SER B 1 130 ? 13.727 14.547 -9.703 1 92.44 130 SER B C 1
ATOM 2618 O O . SER B 1 130 ? 12.68 14.727 -10.328 1 92.44 130 SER B O 1
ATOM 2620 N N . LYS B 1 131 ? 13.711 13.773 -8.727 1 93 131 LYS B N 1
ATOM 2621 C CA . LYS B 1 131 ? 12.703 12.727 -8.57 1 93 131 LYS B CA 1
ATOM 2622 C C . LYS B 1 131 ? 11.398 13.297 -8.031 1 93 131 LYS B C 1
ATOM 2624 O O . LYS B 1 131 ? 10.328 13.062 -8.602 1 93 131 LYS B O 1
ATOM 2629 N N . TRP B 1 132 ? 11.414 14.047 -6.965 1 96.62 132 TRP B N 1
ATOM 2630 C CA . TRP B 1 132 ? 10.219 14.555 -6.301 1 96.62 132 TRP B CA 1
ATOM 2631 C C . TRP B 1 132 ? 9.445 15.5 -7.211 1 96.62 132 TRP B C 1
ATOM 2633 O O . TRP B 1 132 ? 8.211 15.469 -7.246 1 96.62 132 TRP B O 1
ATOM 2643 N N . PRO B 1 133 ? 10.133 16.375 -8.008 1 96.44 133 PRO B N 1
ATOM 2644 C CA . PRO B 1 133 ? 9.375 17.25 -8.906 1 96.44 133 PRO B CA 1
ATOM 2645 C C . PRO B 1 133 ? 8.484 16.469 -9.867 1 96.44 133 PRO B C 1
ATOM 2647 O O . PRO B 1 133 ? 7.332 16.828 -10.094 1 96.44 133 PRO B O 1
ATOM 2650 N N . GLN B 1 134 ? 8.984 15.383 -10.406 1 95.25 134 GLN B N 1
ATOM 2651 C CA . GLN B 1 134 ? 8.18 14.555 -11.289 1 95.25 134 GLN B CA 1
ATOM 2652 C C . GLN B 1 134 ? 7.039 13.883 -10.531 1 95.25 134 GLN B C 1
ATOM 2654 O O . GLN B 1 134 ? 5.914 13.805 -11.031 1 95.25 134 GLN B O 1
ATOM 2659 N N . MET B 1 135 ? 7.301 13.445 -9.375 1 97.19 135 MET B N 1
ATOM 2660 C CA . MET B 1 135 ? 6.309 12.734 -8.57 1 97.19 135 MET B CA 1
ATOM 2661 C C . MET B 1 135 ? 5.195 13.68 -8.125 1 97.19 135 MET B C 1
ATOM 2663 O O . MET B 1 135 ? 4.016 13.336 -8.203 1 97.19 135 MET B O 1
ATOM 2667 N N . PHE B 1 136 ? 5.543 14.883 -7.711 1 98 136 PHE B N 1
ATOM 2668 C CA . PHE B 1 136 ? 4.543 15.844 -7.27 1 98 136 PHE B CA 1
ATOM 2669 C C . PHE B 1 136 ? 3.766 16.406 -8.461 1 98 136 PHE B C 1
ATOM 2671 O O . PHE B 1 136 ? 2.572 16.688 -8.344 1 98 136 PHE B O 1
ATOM 2678 N N . ALA B 1 137 ? 4.441 16.531 -9.602 1 97.38 137 ALA B N 1
ATOM 2679 C CA . ALA B 1 137 ? 3.74 16.984 -10.797 1 97.38 137 ALA B CA 1
ATOM 2680 C C . ALA B 1 137 ? 2.672 15.984 -11.219 1 97.38 137 ALA B C 1
ATOM 2682 O O . ALA B 1 137 ? 1.567 16.375 -11.609 1 97.38 137 ALA B O 1
ATOM 2683 N N . SER B 1 138 ? 3.051 14.75 -11.195 1 97.69 138 SER B N 1
ATOM 2684 C CA . SER B 1 138 ? 2.074 13.719 -11.531 1 97.69 138 SER B CA 1
ATOM 2685 C C . SER B 1 138 ? 0.938 13.68 -10.516 1 97.69 138 SER B C 1
ATOM 2687 O O . SER B 1 138 ? -0.219 13.461 -10.883 1 97.69 138 SER B O 1
ATOM 2689 N N . LEU B 1 139 ? 1.248 13.891 -9.266 1 98.25 139 LEU B N 1
ATOM 2690 C CA . LEU B 1 139 ? 0.221 13.953 -8.234 1 98.25 139 LEU B CA 1
ATOM 2691 C C . LEU B 1 139 ? -0.753 15.094 -8.508 1 98.25 139 LEU B C 1
ATOM 2693 O O . LEU B 1 139 ? -1.968 14.922 -8.375 1 98.25 139 LEU B O 1
ATOM 2697 N N . GLU B 1 140 ? -0.23 16.234 -8.898 1 97.56 140 GLU B N 1
ATOM 2698 C CA . GLU B 1 140 ? -1.048 17.391 -9.266 1 97.56 140 GLU B CA 1
ATOM 2699 C C . GLU B 1 140 ? -2.027 17.031 -10.383 1 97.56 140 GLU B C 1
ATOM 2701 O O . GLU B 1 140 ? -3.207 17.391 -10.312 1 97.56 140 GLU B O 1
ATOM 2706 N N . ARG B 1 141 ? -1.514 16.375 -11.336 1 96.81 141 ARG B N 1
ATOM 2707 C CA . ARG B 1 141 ? -2.33 16 -12.484 1 96.81 141 ARG B CA 1
ATOM 2708 C C . ARG B 1 141 ? -3.438 15.031 -12.086 1 96.81 141 ARG B C 1
ATOM 2710 O O . ARG B 1 141 ? -4.582 15.18 -12.516 1 96.81 141 ARG B O 1
ATOM 2717 N N . VAL B 1 142 ? -3.117 14.109 -11.297 1 97.94 142 VAL B N 1
ATOM 2718 C CA . VAL B 1 142 ? -4.086 13.102 -10.875 1 97.94 142 VAL B CA 1
ATOM 2719 C C . VAL B 1 142 ? -5.16 13.75 -10 1 97.94 142 VAL B C 1
ATOM 2721 O O . VAL B 1 142 ? -6.352 13.461 -10.156 1 97.94 142 VAL B O 1
ATOM 2724 N N . ILE B 1 143 ? -4.742 14.617 -9.094 1 98.25 143 ILE B N 1
ATOM 2725 C CA . ILE B 1 143 ? -5.699 15.336 -8.258 1 98.25 143 ILE B CA 1
ATOM 2726 C C . ILE B 1 143 ? -6.645 16.156 -9.141 1 98.25 143 ILE B C 1
ATOM 2728 O O . ILE B 1 143 ? -7.859 16.141 -8.93 1 98.25 143 ILE B O 1
ATOM 2732 N N . THR B 1 144 ? -6.109 16.828 -10.125 1 97.19 144 THR B N 1
ATOM 2733 C CA . THR B 1 144 ? -6.914 17.641 -11.023 1 97.19 144 THR B CA 1
ATOM 2734 C C . THR B 1 144 ? -7.977 16.797 -11.719 1 97.19 144 THR B C 1
ATOM 2736 O O . THR B 1 144 ? -9.094 17.266 -11.953 1 97.19 144 THR B O 1
ATOM 2739 N N . GLN B 1 145 ? -7.688 15.602 -11.984 1 96.56 145 GLN B N 1
ATOM 2740 C CA . GLN B 1 145 ? -8.57 14.711 -12.734 1 96.56 145 GLN B CA 1
ATOM 2741 C C . GLN B 1 145 ? -9.695 14.18 -11.852 1 96.56 145 GLN B C 1
ATOM 2743 O O . GLN B 1 145 ? -10.797 13.898 -12.344 1 96.56 145 GLN B O 1
ATOM 2748 N N . HIS B 1 146 ? -9.461 14.062 -10.57 1 97.56 146 HIS B N 1
ATOM 2749 C CA . HIS B 1 146 ? -10.398 13.281 -9.773 1 97.56 146 HIS B CA 1
ATOM 2750 C C . HIS B 1 146 ? -11 14.117 -8.648 1 97.56 146 HIS B C 1
ATOM 2752 O O . HIS B 1 146 ? -11.953 13.688 -7.992 1 97.56 146 HIS B O 1
ATOM 2758 N N . SER B 1 147 ? -10.492 15.305 -8.453 1 97.06 147 SER B N 1
ATOM 2759 C CA . SER B 1 147 ? -10.953 16.172 -7.375 1 97.06 147 SER B CA 1
ATOM 2760 C C . SER B 1 147 ? -12.305 16.797 -7.703 1 97.06 147 SER B C 1
ATOM 2762 O O . SER B 1 147 ? -12.562 17.172 -8.852 1 97.06 147 SER B O 1
ATOM 2764 N N . GLY B 1 148 ? -13.117 16.875 -6.715 1 93.38 148 GLY B N 1
ATOM 2765 C CA . GLY B 1 148 ? -14.352 17.641 -6.824 1 93.38 148 GLY B CA 1
ATOM 2766 C C . GLY B 1 148 ? -14.195 19.094 -6.395 1 93.38 148 GLY B C 1
ATOM 2767 O O . GLY B 1 148 ? -15.188 19.797 -6.227 1 93.38 148 GLY B O 1
ATOM 2768 N N . GLY B 1 149 ? -12.922 19.562 -6.184 1 91.88 149 GLY B N 1
ATOM 2769 C CA . GLY B 1 149 ? -12.672 20.938 -5.812 1 91.88 149 GLY B CA 1
ATOM 2770 C C . GLY B 1 149 ? -11.688 21.094 -4.672 1 91.88 149 GLY B C 1
ATOM 2771 O O . GLY B 1 149 ? -10.562 21.547 -4.867 1 91.88 149 GLY B O 1
ATOM 2772 N N . LYS B 1 150 ? -12.023 20.562 -3.596 1 95.31 150 LYS B N 1
ATOM 2773 C CA . LYS B 1 150 ? -11.273 20.828 -2.375 1 95.31 150 LYS B CA 1
ATOM 2774 C C . LYS B 1 150 ? -10.352 19.656 -2.027 1 95.31 150 LYS B C 1
ATOM 2776 O O . LYS B 1 150 ? -9.242 19.859 -1.535 1 95.31 150 LYS B O 1
ATOM 2781 N N . TRP B 1 151 ? -10.797 18.516 -2.283 1 98.56 151 TRP B N 1
ATOM 2782 C CA . TRP B 1 151 ? -10.117 17.312 -1.812 1 98.56 151 TRP B CA 1
ATOM 2783 C C . TRP B 1 151 ? -9.508 16.531 -2.977 1 98.56 151 TRP B C 1
ATOM 2785 O O . TRP B 1 151 ? -9.805 16.828 -4.141 1 98.56 151 TRP B O 1
ATOM 2795 N N . ALA B 1 152 ? -8.602 15.609 -2.697 1 98.69 152 ALA B N 1
ATOM 2796 C CA . ALA B 1 152 ? -7.82 14.906 -3.707 1 98.69 152 ALA B CA 1
ATOM 2797 C C . ALA B 1 152 ? -8.719 14.062 -4.609 1 98.69 152 ALA B C 1
ATOM 2799 O O . ALA B 1 152 ? -8.445 13.922 -5.805 1 98.69 152 ALA B O 1
ATOM 2800 N N . VAL B 1 153 ? -9.75 13.469 -3.988 1 98.5 153 VAL B N 1
ATOM 2801 C CA . VAL B 1 153 ? -10.672 12.609 -4.719 1 98.5 153 VAL B CA 1
ATOM 2802 C C . VAL B 1 153 ? -12.109 12.953 -4.34 1 98.5 153 VAL B C 1
ATOM 2804 O O . VAL B 1 153 ? -12.477 12.883 -3.164 1 98.5 153 VAL B O 1
ATOM 2807 N N . GLY B 1 154 ? -12.906 13.289 -5.27 1 97.44 154 GLY B N 1
ATOM 2808 C CA . GLY B 1 154 ? -14.312 13.547 -5.016 1 97.44 154 GLY B CA 1
ATOM 2809 C C . GLY B 1 154 ? -14.547 14.805 -4.195 1 97.44 154 GLY B C 1
ATOM 2810 O O . GLY B 1 154 ? -13.82 15.789 -4.328 1 97.44 154 GLY B O 1
ATOM 2811 N N . ASP B 1 155 ? -15.586 14.758 -3.346 1 97 155 ASP B N 1
ATOM 2812 C CA . ASP B 1 155 ? -16.062 15.984 -2.727 1 97 155 ASP B CA 1
ATOM 2813 C C . ASP B 1 155 ? -15.898 15.945 -1.21 1 97 155 ASP B C 1
ATOM 2815 O O . ASP B 1 155 ? -16.359 16.828 -0.501 1 97 155 ASP B O 1
ATOM 2819 N N . SER B 1 156 ? -15.289 14.93 -0.744 1 97.25 156 SER B N 1
ATOM 2820 C CA . SER B 1 156 ? -15.117 14.805 0.7 1 97.25 156 SER B CA 1
ATOM 2821 C C . SER B 1 156 ? -13.688 14.414 1.057 1 97.25 156 SER B C 1
ATOM 2823 O O . SER B 1 156 ? -12.977 13.82 0.241 1 97.25 156 SER B O 1
ATOM 2825 N N . MET B 1 157 ? -13.336 14.789 2.297 1 98.38 157 MET B N 1
ATOM 2826 C CA . MET B 1 157 ? -12.016 14.422 2.805 1 98.38 157 MET B CA 1
ATOM 2827 C C . MET B 1 157 ? -11.883 12.906 2.924 1 98.38 157 MET B C 1
ATOM 2829 O O . MET B 1 157 ? -12.812 12.227 3.352 1 98.38 157 MET B O 1
ATOM 2833 N N . THR B 1 158 ? -10.781 12.375 2.533 1 98.75 158 THR B N 1
ATOM 2834 C CA . THR B 1 158 ? -10.445 10.969 2.723 1 98.75 158 THR B CA 1
ATOM 2835 C C . THR B 1 158 ? -9.031 10.82 3.283 1 98.75 158 THR B C 1
ATOM 2837 O O . THR B 1 158 ? -8.344 11.82 3.514 1 98.75 158 THR B O 1
ATOM 2840 N N . VAL B 1 159 ? -8.562 9.609 3.449 1 98.75 159 VAL B N 1
ATOM 2841 C CA . VAL B 1 159 ? -7.23 9.32 3.957 1 98.75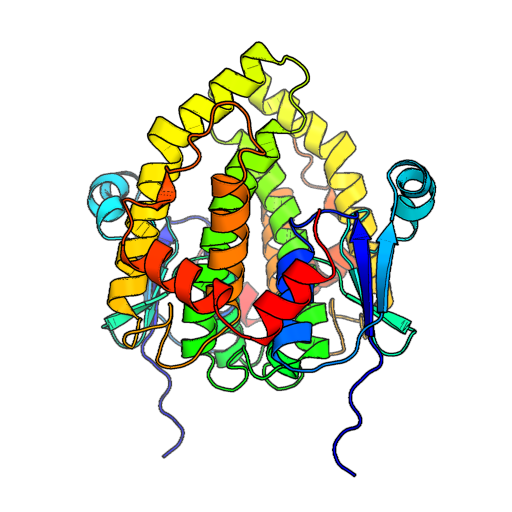 159 VAL B CA 1
ATOM 2842 C C . VAL B 1 159 ? -6.18 9.812 2.959 1 98.75 159 VAL B C 1
ATOM 2844 O O . VAL B 1 159 ? -5.027 10.039 3.326 1 98.75 159 VAL B O 1
ATOM 2847 N N . ALA B 1 160 ? -6.539 9.961 1.703 1 98.81 160 ALA B N 1
ATOM 2848 C CA . ALA B 1 160 ? -5.621 10.516 0.713 1 98.81 160 ALA B CA 1
ATOM 2849 C C . ALA B 1 160 ? -5.18 11.922 1.103 1 98.81 160 ALA B C 1
ATOM 2851 O O . ALA B 1 160 ? -4 12.266 0.981 1 98.81 160 ALA B O 1
ATOM 2852 N N . ASP B 1 161 ? -6.094 12.703 1.558 1 98.88 161 ASP B N 1
ATOM 2853 C CA . ASP B 1 161 ? -5.809 14.078 1.947 1 98.88 161 ASP B CA 1
ATOM 2854 C C . ASP B 1 161 ? -4.906 14.125 3.178 1 98.88 161 ASP B C 1
ATOM 2856 O O . ASP B 1 161 ? -4.023 14.984 3.277 1 98.88 161 ASP B O 1
ATOM 2860 N N . ILE B 1 162 ? -5.121 13.219 4.066 1 98.81 162 ILE B N 1
ATOM 2861 C CA . ILE B 1 162 ? -4.328 13.141 5.285 1 98.81 162 ILE B CA 1
ATOM 2862 C C . ILE B 1 162 ? -2.887 12.773 4.938 1 98.81 162 ILE B C 1
ATOM 2864 O O . ILE B 1 162 ? -1.942 13.344 5.488 1 98.81 162 ILE B O 1
ATOM 2868 N N . GLN B 1 163 ? -2.709 11.828 4.039 1 98.44 163 GLN B N 1
ATOM 2869 C CA . GLN B 1 163 ? -1.377 11.445 3.59 1 98.44 163 GLN B CA 1
ATOM 2870 C C . GLN B 1 163 ? -0.642 12.625 2.965 1 98.44 163 GLN B C 1
ATOM 2872 O O . GLN B 1 163 ? 0.553 12.82 3.201 1 98.44 163 GLN B O 1
ATOM 2877 N N . ILE B 1 164 ? -1.359 13.344 2.145 1 98.69 164 ILE B N 1
ATOM 2878 C CA . ILE B 1 164 ? -0.776 14.516 1.51 1 98.69 164 ILE B CA 1
ATOM 2879 C C . ILE B 1 164 ? -0.357 15.523 2.578 1 98.69 164 ILE B C 1
ATOM 2881 O O . ILE B 1 164 ? 0.753 16.062 2.533 1 98.69 164 ILE B O 1
ATOM 2885 N N . TYR B 1 165 ? -1.18 15.75 3.549 1 98.75 165 TYR B N 1
ATOM 2886 C CA . TYR B 1 165 ? -0.875 16.688 4.633 1 98.75 165 TYR B CA 1
ATOM 2887 C C . TYR B 1 165 ? 0.406 16.281 5.352 1 98.75 165 TYR B C 1
ATOM 2889 O O . TYR B 1 165 ? 1.274 17.109 5.605 1 98.75 165 TYR B O 1
ATOM 2897 N N . VAL B 1 166 ? 0.543 15.023 5.672 1 97.94 166 VAL B N 1
ATOM 2898 C CA . VAL B 1 166 ? 1.653 14.547 6.492 1 97.94 166 VAL B CA 1
ATOM 2899 C C . VAL B 1 166 ? 2.967 14.719 5.734 1 97.94 166 VAL B C 1
ATOM 2901 O O . VAL B 1 166 ? 3.939 15.25 6.273 1 97.94 166 VAL B O 1
ATOM 2904 N N . ILE B 1 167 ? 2.992 14.336 4.434 1 97.75 167 ILE B N 1
ATOM 2905 C CA . ILE B 1 167 ? 4.246 14.398 3.688 1 97.75 167 ILE B CA 1
ATOM 2906 C C . ILE B 1 167 ? 4.645 15.859 3.473 1 97.75 167 ILE B C 1
ATOM 2908 O O . ILE B 1 167 ? 5.824 16.203 3.564 1 97.75 167 ILE B O 1
ATOM 2912 N N . VAL B 1 168 ? 3.646 16.734 3.193 1 98 168 VAL B N 1
ATOM 2913 C CA . VAL B 1 168 ? 3.943 18.141 2.996 1 98 168 VAL B CA 1
ATOM 2914 C C . VAL B 1 168 ? 4.426 18.766 4.309 1 98 168 VAL B C 1
ATOM 2916 O O . VAL B 1 168 ? 5.371 19.547 4.32 1 98 168 VAL B O 1
ATOM 2919 N N . SER B 1 169 ? 3.785 18.406 5.422 1 97.06 169 SER B N 1
ATOM 2920 C CA . SER B 1 169 ? 4.203 18.891 6.734 1 97.06 169 SER B CA 1
ATOM 2921 C C . SER B 1 169 ? 5.648 18.5 7.027 1 97.06 169 SER B C 1
ATOM 2923 O O . SER B 1 169 ? 6.426 19.312 7.535 1 97.06 169 SER B O 1
ATOM 2925 N N . LEU B 1 170 ? 6.02 17.297 6.727 1 95.38 170 LEU B N 1
ATOM 2926 C CA . LEU B 1 170 ? 7.375 16.812 6.969 1 95.38 170 LEU B CA 1
ATOM 2927 C C . LEU B 1 170 ? 8.383 17.578 6.117 1 95.38 170 LEU B C 1
ATOM 2929 O O . LEU B 1 170 ? 9.43 18 6.617 1 95.38 170 LEU B O 1
ATOM 2933 N N . ILE B 1 171 ? 8.031 17.766 4.895 1 96.19 171 ILE B N 1
ATOM 2934 C CA . ILE B 1 171 ? 8.906 18.484 3.986 1 96.19 171 ILE B CA 1
ATOM 2935 C C . ILE B 1 171 ? 9.055 19.938 4.461 1 96.19 171 ILE B C 1
ATOM 2937 O O . ILE B 1 171 ? 10.172 20.453 4.543 1 96.19 171 ILE B O 1
ATOM 2941 N N . SER B 1 172 ? 8 20.562 4.875 1 96.12 172 SER B N 1
ATOM 2942 C CA . SER B 1 172 ? 7.973 21.969 5.254 1 96.12 172 SER B CA 1
ATOM 2943 C C . SER B 1 172 ? 8.641 22.203 6.605 1 96.12 172 SER B C 1
ATOM 2945 O O . SER B 1 172 ? 9.047 23.312 6.93 1 96.12 172 SER B O 1
ATOM 2947 N N . SER B 1 173 ? 8.742 21.219 7.371 1 94 173 SER B N 1
ATOM 2948 C CA . SER B 1 173 ? 9.289 21.328 8.719 1 94 173 SER B CA 1
ATOM 2949 C C . SER B 1 173 ? 10.805 21.516 8.688 1 94 173 SER B C 1
ATOM 2951 O O . SER B 1 173 ? 11.406 21.938 9.68 1 94 173 SER B O 1
ATOM 2953 N N . GLY B 1 174 ? 11.516 21.078 7.641 1 91.69 174 GLY B N 1
ATOM 2954 C CA . GLY B 1 174 ? 12.969 21.156 7.551 1 91.69 174 GLY B CA 1
ATOM 2955 C C . GLY B 1 174 ? 13.664 19.969 8.188 1 91.69 174 GLY B C 1
ATOM 2956 O O . GLY B 1 174 ? 14.867 20.016 8.445 1 91.69 174 GLY B O 1
ATOM 2957 N N . LEU B 1 175 ? 12.906 18.984 8.414 1 88.06 175 LEU B N 1
ATOM 2958 C CA . LEU B 1 175 ? 13.43 17.781 9.055 1 88.06 175 LEU B CA 1
ATOM 2959 C C . LEU B 1 175 ? 14.555 17.172 8.227 1 88.06 175 LEU B C 1
ATOM 2961 O O . LEU B 1 175 ? 15.492 16.578 8.773 1 88.06 175 LEU B O 1
ATOM 2965 N N . TRP B 1 176 ? 14.461 17.281 6.926 1 89.88 176 TRP B N 1
ATOM 2966 C CA . TRP B 1 176 ? 15.398 16.594 6.039 1 89.88 176 TRP B CA 1
ATOM 2967 C C . TRP B 1 176 ? 16.375 17.594 5.41 1 89.88 176 TRP B C 1
ATOM 2969 O O . TRP B 1 176 ? 16 18.391 4.559 1 89.88 176 TRP B O 1
ATOM 2979 N N . ASP B 1 177 ? 17.594 17.406 5.805 1 88.44 177 ASP B N 1
ATOM 2980 C CA . ASP B 1 177 ? 18.656 18.234 5.227 1 88.44 177 ASP B CA 1
ATOM 2981 C C . ASP B 1 177 ? 18.703 18.094 3.709 1 88.44 177 ASP B C 1
ATOM 2983 O O . ASP B 1 177 ? 18.5 17 3.182 1 88.44 177 ASP B O 1
ATOM 2987 N N . GLY B 1 178 ? 18.938 19.188 3.068 1 88.06 178 GLY B N 1
ATOM 2988 C CA . GLY B 1 178 ? 19.078 19.141 1.623 1 88.06 178 GLY B CA 1
ATOM 2989 C C . GLY B 1 178 ? 17.766 19.297 0.884 1 88.06 178 GLY B C 1
ATOM 2990 O O . GLY B 1 178 ? 17.75 19.469 -0.339 1 88.06 178 GLY B O 1
ATOM 2991 N N . ILE B 1 179 ? 16.703 19.312 1.659 1 92.94 179 ILE B N 1
ATOM 2992 C CA . ILE B 1 179 ? 15.391 19.453 1.054 1 92.94 179 ILE B CA 1
ATOM 2993 C C . ILE B 1 179 ? 14.836 20.844 1.376 1 92.94 179 ILE B C 1
ATOM 2995 O O . ILE B 1 179 ? 14.664 21.188 2.545 1 92.94 179 ILE B O 1
ATOM 2999 N N . PRO B 1 180 ? 14.555 21.625 0.337 1 94.88 180 PRO B N 1
ATOM 3000 C CA . PRO B 1 180 ? 13.961 22.938 0.587 1 94.88 180 PRO B CA 1
ATOM 3001 C C . PRO B 1 180 ? 12.586 22.844 1.259 1 94.88 180 PRO B C 1
ATOM 3003 O O . PRO B 1 180 ? 11.742 22.047 0.845 1 94.88 180 PRO B O 1
ATOM 3006 N N . THR B 1 181 ? 12.336 23.703 2.217 1 95.81 181 THR B N 1
ATOM 3007 C CA . THR B 1 181 ? 11.117 23.641 3.014 1 95.81 181 THR B CA 1
ATOM 3008 C C . THR B 1 181 ? 9.922 24.141 2.211 1 95.81 181 THR B C 1
ATOM 3010 O O . THR B 1 181 ? 8.766 23.891 2.576 1 95.81 181 THR B O 1
ATOM 3013 N N . ASP B 1 182 ? 10.172 24.828 1.097 1 95.81 182 ASP B N 1
ATOM 3014 C CA . ASP B 1 182 ? 9.094 25.406 0.299 1 95.81 182 ASP B CA 1
ATOM 3015 C C . ASP B 1 182 ? 8.883 24.609 -0.99 1 95.81 182 ASP B C 1
ATOM 3017 O O . ASP B 1 182 ? 8.211 25.078 -1.91 1 95.81 182 ASP B O 1
ATOM 3021 N N . LEU B 1 183 ? 9.438 23.391 -1.068 1 95.38 183 LEU B N 1
ATOM 3022 C CA . LEU B 1 183 ? 9.453 22.562 -2.268 1 95.38 183 LEU B CA 1
ATOM 3023 C C . LEU B 1 183 ? 8.039 22.359 -2.803 1 95.38 183 LEU B C 1
ATOM 3025 O O . LEU B 1 183 ? 7.824 22.359 -4.02 1 95.38 183 LEU B O 1
ATOM 3029 N N . THR B 1 184 ? 7.051 22.234 -1.942 1 96.56 184 THR B N 1
ATOM 3030 C CA . THR B 1 184 ? 5.727 21.781 -2.357 1 96.56 184 THR B CA 1
ATOM 3031 C C . THR B 1 184 ? 4.824 22.969 -2.664 1 96.56 184 THR B C 1
ATOM 3033 O O . THR B 1 184 ? 3.715 22.797 -3.174 1 96.56 184 THR B O 1
ATOM 3036 N N . GLU B 1 185 ? 5.23 24.203 -2.438 1 96.62 185 GLU B N 1
ATOM 3037 C CA . GLU B 1 185 ? 4.391 25.391 -2.564 1 96.62 185 GLU B CA 1
ATOM 3038 C C . GLU B 1 185 ? 4.027 25.656 -4.023 1 96.62 185 GLU B C 1
ATOM 3040 O O . GLU B 1 185 ? 3.008 26.281 -4.309 1 96.62 185 GLU B O 1
ATOM 3045 N N . LYS B 1 186 ? 4.848 25.188 -4.98 1 96.12 186 LYS B N 1
ATOM 3046 C CA . LYS B 1 186 ? 4.598 25.438 -6.398 1 96.12 186 LYS B CA 1
ATOM 3047 C C . LYS B 1 186 ? 3.523 24.484 -6.934 1 96.12 186 LYS B C 1
ATOM 3049 O O . LYS B 1 186 ? 3.01 24.688 -8.039 1 96.12 186 LYS B O 1
ATOM 3054 N N . TYR B 1 187 ? 3.195 23.484 -6.168 1 97.75 187 TYR B N 1
ATOM 3055 C CA . TYR B 1 187 ? 2.117 22.578 -6.539 1 97.75 187 TYR B CA 1
ATOM 3056 C C . TYR B 1 187 ? 0.807 22.984 -5.875 1 97.75 187 TYR B C 1
ATOM 3058 O O . TYR B 1 187 ? 0.497 22.531 -4.77 1 97.75 187 TYR B O 1
ATOM 3066 N N . SER B 1 188 ? 0.042 23.703 -6.582 1 97.5 188 SER B N 1
ATOM 3067 C CA . SER B 1 188 ? -1.073 24.469 -6.023 1 97.5 188 SER B CA 1
ATOM 3068 C C . SER B 1 188 ? -2.141 23.531 -5.453 1 97.5 188 SER B C 1
ATOM 3070 O O . SER B 1 188 ? -2.703 23.812 -4.391 1 97.5 188 SER B O 1
ATOM 3072 N N . LYS B 1 189 ? -2.488 22.438 -6.152 1 98.06 189 LYS B N 1
ATOM 3073 C CA . LYS B 1 189 ? -3.521 21.516 -5.668 1 98.06 189 LYS B CA 1
ATOM 3074 C C . LYS B 1 189 ? -3.064 20.797 -4.402 1 98.06 189 LYS B C 1
ATOM 3076 O O . LYS B 1 189 ? -3.818 20.703 -3.434 1 98.06 189 LYS B O 1
ATOM 3081 N N . VAL B 1 190 ? -1.849 20.344 -4.438 1 98.44 190 VAL B N 1
ATOM 3082 C CA . VAL B 1 190 ? -1.268 19.656 -3.289 1 98.44 190 VAL B CA 1
ATOM 3083 C C . VAL B 1 190 ? -1.247 20.594 -2.082 1 98.44 190 VAL B C 1
ATOM 3085 O O . VAL B 1 190 ? -1.65 20.219 -0.982 1 98.44 190 VAL B O 1
ATOM 3088 N N . HIS B 1 191 ? -0.792 21.797 -2.316 1 97.81 191 HIS B N 1
ATOM 3089 C CA . HIS B 1 191 ? -0.658 22.75 -1.223 1 97.81 191 HIS B CA 1
ATOM 3090 C C . HIS B 1 191 ? -2.023 23.172 -0.692 1 97.81 191 HIS B C 1
ATOM 3092 O O . HIS B 1 191 ? -2.18 23.422 0.506 1 97.81 191 HIS B O 1
ATOM 3098 N N . ALA B 1 192 ? -3.004 23.281 -1.552 1 98.12 192 ALA B N 1
ATOM 3099 C CA . ALA B 1 192 ? -4.359 23.609 -1.118 1 98.12 192 ALA B CA 1
ATOM 3100 C C . ALA B 1 192 ? -4.922 22.547 -0.193 1 98.12 192 ALA B C 1
ATOM 3102 O O . ALA B 1 192 ? -5.586 22.859 0.798 1 98.12 192 ALA B O 1
ATOM 3103 N N . ILE B 1 193 ? -4.684 21.312 -0.541 1 98.69 193 ILE B N 1
ATOM 3104 C CA . ILE B 1 193 ? -5.141 20.203 0.29 1 98.69 193 ILE B CA 1
ATOM 3105 C C . ILE B 1 193 ? -4.414 20.234 1.635 1 98.69 193 ILE B C 1
ATOM 3107 O O . ILE B 1 193 ? -5.035 20.047 2.684 1 98.69 193 ILE B O 1
ATOM 3111 N N . TYR B 1 194 ? -3.119 20.516 1.585 1 98.5 194 TYR B N 1
ATOM 3112 C CA . TYR B 1 194 ? -2.332 20.641 2.805 1 98.5 194 TYR B CA 1
ATOM 3113 C C . TYR B 1 194 ? -2.941 21.688 3.73 1 98.5 194 TYR B C 1
ATOM 3115 O O . TYR B 1 194 ? -3.188 21.422 4.91 1 98.5 194 TYR B O 1
ATOM 3123 N N . LYS B 1 195 ? -3.229 22.812 3.221 1 98.31 195 LYS B N 1
ATOM 3124 C CA . LYS B 1 195 ? -3.779 23.922 4.012 1 98.31 195 LYS B CA 1
ATOM 3125 C C . LYS B 1 195 ? -5.168 23.562 4.539 1 98.31 195 LYS B C 1
ATOM 3127 O O . LYS B 1 195 ? -5.523 23.938 5.66 1 98.31 195 LYS B O 1
ATOM 3132 N N . ALA B 1 196 ? -5.953 22.891 3.713 1 98.44 196 ALA B N 1
ATOM 3133 C CA . ALA B 1 196 ? -7.301 22.5 4.117 1 98.44 196 ALA B CA 1
ATOM 3134 C C . ALA B 1 196 ? -7.262 21.547 5.309 1 98.44 196 ALA B C 1
ATOM 3136 O O . ALA B 1 196 ? -8.023 21.719 6.266 1 98.44 196 ALA B O 1
ATOM 3137 N N . VAL B 1 197 ? -6.422 20.562 5.262 1 98.62 197 VAL B N 1
ATOM 3138 C CA . VAL B 1 197 ? -6.312 19.609 6.355 1 98.62 197 VAL B CA 1
ATOM 3139 C C . VAL B 1 197 ? -5.715 20.297 7.582 1 98.62 197 VAL B C 1
ATOM 3141 O O . VAL B 1 197 ? -6.164 20.062 8.711 1 98.62 197 VAL B O 1
ATOM 3144 N N . GLN B 1 198 ? -4.738 21.109 7.383 1 97.94 198 GLN B N 1
ATOM 3145 C CA . GLN B 1 198 ? -4.051 21.828 8.453 1 97.94 198 GLN B CA 1
ATOM 3146 C C . GLN B 1 198 ? -5.031 22.672 9.266 1 97.94 198 GLN B C 1
ATOM 3148 O O . GLN B 1 198 ? -4.875 22.812 10.477 1 97.94 198 GLN B O 1
ATOM 3153 N N . SER B 1 199 ? -5.965 23.188 8.586 1 97.94 199 SER B N 1
ATOM 3154 C CA . SER B 1 199 ? -6.895 24.125 9.227 1 97.94 199 SER B CA 1
ATOM 3155 C C . SER B 1 199 ? -8.078 23.375 9.844 1 97.94 199 SER B C 1
ATOM 3157 O O . SER B 1 199 ? -8.93 23.984 10.484 1 97.94 199 SER B O 1
ATOM 3159 N N . HIS B 1 200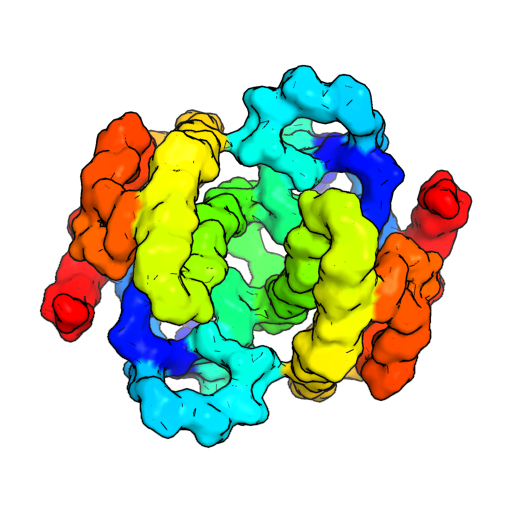 ? -8.203 22.094 9.57 1 97.69 200 HIS B N 1
ATOM 3160 C CA . HIS B 1 200 ? -9.273 21.328 10.188 1 97.69 200 HIS B CA 1
ATOM 3161 C C . HIS B 1 200 ? -9.211 21.422 11.711 1 97.69 200 HIS B C 1
ATOM 3163 O O . HIS B 1 200 ? -8.148 21.234 12.305 1 97.69 200 HIS B O 1
ATOM 3169 N N . PRO B 1 201 ? -10.258 21.672 12.359 1 97.88 201 PRO B N 1
ATOM 3170 C CA . PRO B 1 201 ? -10.242 21.938 13.797 1 97.88 201 PRO B CA 1
ATOM 3171 C C . PRO B 1 201 ? -9.617 20.797 14.602 1 97.88 201 PRO B C 1
ATOM 3173 O O . PRO B 1 201 ? -8.844 21.031 15.523 1 97.88 201 PRO B O 1
ATOM 3176 N N . LYS B 1 202 ? -9.953 19.594 14.281 1 97.81 202 LYS B N 1
ATOM 3177 C CA . LYS B 1 202 ? -9.422 18.453 15.008 1 97.81 202 LYS B CA 1
ATOM 3178 C C . LYS B 1 202 ? -7.922 18.297 14.773 1 97.81 202 LYS B C 1
ATOM 3180 O O . LYS B 1 202 ? -7.195 17.812 15.648 1 97.81 202 LYS B O 1
ATOM 3185 N N . VAL B 1 203 ? -7.473 18.656 13.609 1 97.88 203 VAL B N 1
ATOM 3186 C CA . VAL B 1 203 ? -6.047 18.594 13.297 1 97.88 203 VAL B CA 1
ATOM 3187 C C . VAL B 1 203 ? -5.301 19.688 14.062 1 97.88 203 VAL B C 1
ATOM 3189 O O . VAL B 1 203 ? -4.234 19.438 14.633 1 97.88 203 VAL B O 1
ATOM 3192 N N . VAL B 1 204 ? -5.844 20.891 14.094 1 97.5 204 VAL B N 1
ATOM 3193 C CA . VAL B 1 204 ? -5.258 22 14.836 1 97.5 204 VAL B CA 1
ATOM 3194 C C . VAL B 1 204 ? -5.09 21.609 16.312 1 97.5 204 VAL B C 1
ATOM 3196 O O . VAL B 1 204 ? -4.027 21.812 16.891 1 97.5 204 VAL B O 1
ATOM 3199 N N . GLU B 1 205 ? -6.164 21.031 16.828 1 96.69 205 GLU B N 1
ATOM 3200 C CA . GLU B 1 205 ? -6.133 20.609 18.219 1 96.69 205 GLU B CA 1
ATOM 3201 C C . GLU B 1 205 ? -5.078 19.516 18.438 1 96.69 205 GLU B C 1
ATOM 3203 O O . GLU B 1 205 ? -4.344 19.562 19.438 1 96.69 205 GLU B O 1
ATOM 3208 N N . TRP B 1 206 ? -5.043 18.547 17.562 1 96.56 206 TRP B N 1
ATOM 3209 C CA . TRP B 1 206 ? -4.098 17.438 17.672 1 96.56 206 TRP B CA 1
ATOM 3210 C C . TRP B 1 206 ? -2.66 17.953 17.625 1 96.56 206 TRP B C 1
ATOM 3212 O O . TRP B 1 206 ? -1.831 17.562 18.453 1 96.56 206 TRP B O 1
ATOM 3222 N N . GLU B 1 207 ? -2.4 18.828 16.641 1 94.56 207 GLU B N 1
ATOM 3223 C CA . GLU B 1 207 ? -1.049 19.344 16.469 1 94.56 207 GLU B CA 1
ATOM 3224 C C . GLU B 1 207 ? -0.621 20.188 17.672 1 94.56 207 GLU B C 1
ATOM 3226 O O . GLU B 1 207 ? 0.539 20.141 18.078 1 94.56 207 GLU B O 1
ATOM 3231 N N . ALA B 1 208 ? -1.518 20.922 18.234 1 94.12 208 ALA B N 1
ATOM 3232 C CA . ALA B 1 208 ? -1.229 21.734 19.406 1 94.12 208 ALA B CA 1
ATOM 3233 C C . ALA B 1 208 ? -0.888 20.859 20.609 1 94.12 208 ALA B C 1
ATOM 3235 O O . ALA B 1 208 ? -0.035 21.234 21.438 1 94.12 208 ALA B O 1
ATOM 3236 N N . ALA B 1 209 ? -1.526 19.703 20.688 1 93 209 ALA B N 1
ATOM 3237 C CA . ALA B 1 209 ? -1.358 18.812 21.828 1 93 209 ALA B CA 1
ATOM 3238 C C . ALA B 1 209 ? -0.111 17.938 21.672 1 93 209 ALA B C 1
ATOM 3240 O O . ALA B 1 209 ? 0.376 17.359 22.641 1 93 209 ALA B O 1
ATOM 3241 N N . HIS B 1 210 ? 0.315 17.828 20.438 1 88.06 210 HIS B N 1
ATOM 3242 C CA . HIS B 1 210 ? 1.437 16.922 20.188 1 88.06 210 HIS B CA 1
ATOM 3243 C C . HIS B 1 210 ? 2.586 17.656 19.5 1 88.06 210 HIS B C 1
ATOM 3245 O O . HIS B 1 210 ? 3.291 17.078 18.672 1 88.06 210 HIS B O 1
ATOM 3251 N N . LYS B 1 211 ? 2.752 18.781 19.844 1 71.25 211 LYS B N 1
ATOM 3252 C CA . LYS B 1 211 ? 3.834 19.594 19.297 1 71.25 211 LYS B CA 1
ATOM 3253 C C . LYS B 1 211 ? 5.191 18.938 19.531 1 71.25 211 LYS B C 1
ATOM 3255 O O . LYS B 1 211 ? 5.484 18.484 20.625 1 71.25 211 LYS B O 1
ATOM 3260 N N . LYS B 1 212 ? 5.691 18.547 18.312 1 61.44 212 LYS B N 1
ATOM 3261 C CA . LYS B 1 212 ? 7.023 17.953 18.438 1 61.44 212 LYS B CA 1
ATOM 3262 C C . LYS B 1 212 ? 8.094 19.047 18.516 1 61.44 212 LYS B C 1
ATOM 3264 O O . LYS B 1 212 ? 7.887 20.172 18.047 1 61.44 212 LYS B O 1
#

Sequence (424 aa):
MSPTLPTLKLTYFNVSMRGEPARLALTIGGIPFEDERINGESWPALKSTTPFGQLPFLTVNGTTRVAQSGGILRYAGALANLYPCTDPLKAALVDQVVFHVDDISNAVYCTIHESDAAKKSLARKTLAESKWPQMFASLERVITQHSGGKWAVGDSMTVADIQIYVIVSLISSGLWDGIPTDLTEKYSKVHAIYKAVQSHPKVVEWEAAHKKMSPTLPTLKLTYFNVSMRGEPARLALTIGGIPFEDERINGESWPALKSTTPFGQLPFLTVNGTTRVAQSGGILRYAGALANLYPCTDPLKAALVDQVVFHVDDISNAVYCTIHESDAAKKSLARKTLAESKWPQMFASLERVITQHSGGKWAVGDSMTVADIQIYVIVSLISSGLWDGIPTDLTEKYSKVHAIYKAVQSHPKVVEWEAAHKK

Radius of gyration: 20.9 Å; Cα contacts (8 Å, |Δi|>4): 686; chains: 2; bounding box: 59×51×51 Å

Organism: Batrachochytrium dendrobatidis (strain JEL423) (NCBI:txid403673)

Solvent-accessible surface area (backbone atoms only — not comparable to full-atom values): 22427 Å² total; per-residue (Å²): 126,75,82,75,79,69,49,38,34,42,38,28,58,85,59,74,58,76,48,33,47,32,53,49,33,20,50,67,41,68,48,73,63,44,80,44,62,46,52,82,83,54,41,74,77,46,32,82,73,33,70,73,58,56,78,28,37,35,31,41,64,85,70,48,73,32,36,46,51,70,21,42,30,51,36,29,10,46,78,31,66,20,41,51,56,89,37,50,69,62,32,21,53,36,34,26,50,38,53,50,51,47,52,58,51,47,64,57,58,67,41,70,77,49,80,49,61,68,62,30,31,51,51,33,33,48,36,56,71,52,55,46,54,55,53,52,50,25,48,42,52,48,29,68,73,43,30,61,76,70,28,54,47,37,82,48,74,35,54,36,40,44,46,49,26,46,55,51,49,48,43,47,68,50,76,48,64,57,38,62,44,64,68,57,66,82,41,59,64,57,40,49,30,28,52,54,51,56,65,32,67,55,46,44,53,48,48,69,74,56,65,124,127,76,82,76,80,71,49,38,35,43,38,28,59,86,58,74,57,75,48,33,47,33,53,48,33,21,50,66,42,68,48,75,63,44,79,45,63,48,54,81,84,54,40,76,77,45,32,81,75,34,68,72,58,56,77,28,36,36,31,42,65,84,70,48,74,34,36,46,48,69,21,43,30,51,35,30,9,46,77,32,67,22,42,51,55,89,38,51,68,62,31,20,54,37,35,26,48,40,52,50,53,46,52,58,51,47,64,57,57,69,42,70,77,48,80,49,63,68,60,31,32,49,52,34,33,46,35,57,72,51,54,46,52,55,53,52,51,26,48,40,53,48,29,68,73,43,31,60,75,70,28,54,47,37,82,47,73,35,55,35,39,44,45,50,28,46,57,51,50,48,44,46,67,49,74,48,64,57,38,64,44,65,70,58,66,81,40,59,64,59,40,50,29,28,52,53,51,56,64,33,66,54,46,44,53,49,49,69,75,56,65,124